Protein AF-A0A852TT23-F1 (afdb_monomer)

Solvent-accessible surface area (backbone atoms only — not comparable to full-atom values): 25714 Å² total; per-residue (Å²): 135,93,79,81,71,73,82,62,73,76,49,88,45,72,67,45,40,54,47,42,56,54,44,49,50,49,36,56,46,22,42,49,33,53,36,46,32,21,40,46,35,47,51,48,50,48,34,51,50,54,30,48,52,46,45,40,54,46,46,70,64,53,51,76,66,52,45,58,53,50,48,56,38,26,78,72,42,39,42,71,58,57,98,79,73,78,57,77,90,73,59,59,61,75,71,52,42,49,48,46,49,53,34,51,18,18,52,49,34,42,37,56,62,35,52,42,72,64,76,77,46,89,58,88,80,63,62,62,67,60,24,38,26,47,28,51,30,53,49,39,68,76,26,42,70,44,67,16,53,64,78,56,95,84,60,85,64,66,43,38,74,37,77,80,87,71,85,53,66,56,98,84,44,73,58,28,40,51,45,44,48,48,26,43,24,53,44,29,68,69,43,59,42,59,60,67,46,82,80,66,53,55,69,66,53,55,50,52,55,46,53,50,46,75,39,77,42,23,37,60,59,57,52,31,25,64,53,22,73,44,91,68,50,70,60,60,54,43,49,33,41,54,53,13,40,13,19,51,46,64,27,47,63,40,80,54,45,66,43,44,34,55,45,49,37,33,45,50,32,30,52,43,38,20,45,43,47,53,75,54,90,67,76,71,74,74,47,85,73,49,31,68,56,52,52,52,49,52,52,50,44,29,66,68,56,72,42,69,73,36,53,64,57,54,86,38,37,91,59,93,44,57,67,47,38,73,69,48,96,60,59,69,88,54,30,57,57,42,35,48,48,37,39,17,24,50,42,42,51,46,41,60,69,35,28,67,76,61,60,42,80,8,48,68,79,68,61,81,82,23,47,55,72,72,39,68,83,42,102,45,61,82,74,46,68,73,70,40,75,57,99,89,40,78,48,57,39,68,91,80,43,52,73,68,59,50,48,51,52,52,50,51,52,49,46,56,53,41,47,52,27,58,34,55,10,80,32,62,69,44,62,92,80,45,74,57,90,75,48,87,42,72,64,54,47,48,53,49,50,52,52,46,36,66,53,57,64,46,86,76,56,74,83,127

pLDDT: mean 73.36, std 14.8, range [28.28, 96.62]

Radius of gyration: 22.64 Å; Cα contacts (8 Å, |Δi|>4): 641; chains: 1; bounding box: 59×63×59 Å

Secondary structure (DSSP, 8-state):
-----GGGG---SHHHHHHHHHHHHHHHHHHHHHHHTSHHHHHHHHHHHHHHHHHHHHHHH--HHHHHHHHHHHTTT--SS-TT---GGGPPPHHHHHHHHHHHHHHHHHHHHH--GGGSS---S--HHHHHHHHHHHHHHHHBTTTBPPPPTT--S--EEES----EEETTEEE-HHHHHHHHHHHHHH-S-TTTHHHHS-HHHHHHHHHHHHSGGGHHHHHHHHHHTS---HHHHHHHHHHHHS---BTTTB---EEEHHHH-HHHHHHHHHHHGGG------SSPPPHHHHHHHHHHHHHHH-PPPP---GGGSSSSSHHHHHHS---HHHHHHHHHHHHHHHHHHHHHH-GGGTT-SSGGGSSHHHHHHH-TTSS-GGGS-SSEEETTEEE--TTTS-HHHHHHHHHHHHHHHHHHHHHHT--S--GGGTTGGG--SHHHHHHHHHHHHHHH-SPP----

Organism: NCBI:txid687207

Foldseek 3Di:
DLDDDPLLVPQPDPQSVVLSQLLVLLLVLLLLLLLLQAPLNLLLLLLLLLLLVLLLVLLLPDDPVLQVVLLVCLQVLHFLQDPPDPDPVSDDPPVNNVSSLLSVLSVLLSCCQAPVPVVPPPPVDDPSQVSNQSSLQSSLVVCDLAQFDHADPPCPDTAHADDDDDWDADPLGTDGLNLLSLLQSLLLSVLQDLDPCVVVPDVVSVVSSVVCCVDSSVSLLVLLCVLLVHHDASLLLLLLSSQLRFADRDRFADVPRYDYNCRHHSVSSSSLLSNLNNVDPDDHDSGFAFLVRSVVSSVSSCVSSVHDGHAGDLVSHPDDALLCLLPPPDDPSNSSSNNSSRLNRVSNVVCNHGVLQRSGRRNQDDDPSNCCSVPQQDPVCSNPPQWDQRPNAIDGNCVRAPPVRNLVVLLVVLLSVQSCCSRSSVHADECVVGNPVSQPDPVSVVVSLVSSCSSNVHDHDYDD

Sequence (464 aa):
MLFLDPTNIDANDIVTAVASWNMRYIHESSHWARFHGSTIGVLLTLLRRTRDVLAAHTLQNLDTQDIVRFSRGWSTGVPIFDYSDTDPENRLGTQLSLHQQDWLDLHMAYQILLEPRFLSVPAHSWATRESVQSALHIIWVQSEEKEMLPRLPSERGGPRILGQMSLVAGNEGLLSTRLLLECAAVLDEVTQQTGTFNRYADPALLRMLGKVFDSEYGIPYRFAEYLAGRELDPITVMAMIDFALNPVVPGLHSREPEVEWQEFHPPSRFISAARAASSLDIRSFTSWPSAQSVNALHQEIVHRTGLRMGKVVPTLSSASSIRECATRVLHYAQRVPEVTLFYSADLMHERSKDPSLISHYGMNFVGPGALRLVDPEQDVWSIFPPLRVTEGRYGWPAEDIDIDEATTLLIGSAISSAYDDAVHGLGAPSLAHLPADEFKTDEQISLFNEELTRAVRLPLSWPM

Structure (mmCIF, N/CA/C/O backbone):
data_AF-A0A852TT23-F1
#
_entry.id   AF-A0A852TT23-F1
#
loop_
_atom_site.group_PDB
_atom_site.id
_atom_site.type_symbol
_atom_site.label_atom_id
_atom_site.label_alt_id
_atom_site.label_comp_id
_atom_site.label_asym_id
_atom_site.label_entity_id
_atom_site.label_seq_id
_atom_site.pdbx_PDB_ins_code
_atom_site.Cartn_x
_atom_site.Cartn_y
_atom_site.Cartn_z
_atom_site.occupancy
_atom_site.B_iso_or_equiv
_atom_site.auth_seq_id
_atom_site.auth_comp_id
_atom_site.auth_asym_id
_atom_site.auth_atom_id
_atom_site.pdbx_PDB_model_num
ATOM 1 N N . MET A 1 1 ? 4.455 -11.386 -5.706 1.00 31.36 1 MET A N 1
ATOM 2 C CA . MET A 1 1 ? 3.420 -12.085 -4.915 1.00 31.36 1 MET A CA 1
ATOM 3 C C . MET A 1 1 ? 3.606 -11.645 -3.465 1.00 31.36 1 MET A C 1
ATOM 5 O O . MET A 1 1 ? 4.665 -11.917 -2.923 1.00 31.36 1 MET A O 1
ATOM 9 N N . LEU A 1 2 ? 2.706 -10.826 -2.905 1.00 28.28 2 LEU A N 1
ATOM 10 C CA . LEU A 1 2 ? 2.939 -10.137 -1.616 1.00 28.28 2 LEU A CA 1
ATOM 11 C C . LEU A 1 2 ? 2.529 -10.963 -0.383 1.00 28.28 2 LEU A C 1
ATOM 13 O O . LEU A 1 2 ? 3.061 -10.715 0.692 1.00 28.28 2 LEU A O 1
ATOM 17 N N . PHE A 1 3 ? 1.646 -11.953 -0.542 1.00 40.69 3 PHE A N 1
ATOM 18 C CA . PHE A 1 3 ? 1.058 -12.705 0.569 1.00 40.69 3 PHE A CA 1
ATOM 19 C C . PHE A 1 3 ? 0.899 -14.179 0.170 1.00 40.69 3 PHE A C 1
ATOM 21 O O . PHE A 1 3 ? -0.144 -14.597 -0.317 1.00 40.69 3 PHE A O 1
ATOM 28 N N . LEU A 1 4 ? 1.969 -14.968 0.287 1.00 36.41 4 LEU A N 1
ATOM 29 C CA . LEU A 1 4 ? 1.838 -16.423 0.379 1.00 36.41 4 LEU A CA 1
ATOM 30 C C . LEU A 1 4 ? 1.900 -16.746 1.862 1.00 36.41 4 LEU A C 1
ATOM 32 O O . LEU A 1 4 ? 2.958 -16.597 2.466 1.00 36.41 4 LEU A O 1
ATOM 36 N N . ASP A 1 5 ? 0.768 -17.132 2.435 1.00 40.72 5 ASP A N 1
ATOM 37 C CA . ASP A 1 5 ? 0.669 -17.528 3.832 1.00 40.72 5 ASP A CA 1
ATOM 38 C C . ASP A 1 5 ? 1.071 -19.011 3.996 1.00 40.72 5 ASP A C 1
ATOM 40 O O . ASP A 1 5 ? 0.334 -19.900 3.554 1.00 40.72 5 ASP A O 1
ATOM 44 N N . PRO A 1 6 ? 2.230 -19.321 4.612 1.00 38.91 6 PRO A N 1
ATOM 45 C CA . PRO A 1 6 ? 2.618 -20.693 4.919 1.00 38.91 6 PRO A CA 1
ATOM 46 C C . PRO A 1 6 ? 1.875 -21.266 6.138 1.00 38.91 6 PRO A C 1
ATOM 48 O O . PRO A 1 6 ? 2.027 -22.453 6.427 1.00 38.91 6 PRO A O 1
ATOM 51 N N . THR A 1 7 ? 1.075 -20.479 6.871 1.00 40.91 7 THR A N 1
ATOM 52 C CA . THR A 1 7 ? 0.339 -20.970 8.052 1.00 40.91 7 THR A CA 1
ATOM 53 C C . THR A 1 7 ? -0.829 -21.897 7.697 1.00 40.91 7 THR A C 1
ATOM 55 O O . THR A 1 7 ? -1.301 -22.652 8.546 1.00 40.91 7 THR A O 1
ATOM 58 N N . ASN A 1 8 ? -1.199 -21.961 6.415 1.00 46.69 8 ASN A N 1
ATOM 59 C CA . ASN A 1 8 ? -2.245 -22.825 5.865 1.00 46.69 8 ASN A CA 1
ATOM 60 C C . ASN A 1 8 ? -1.805 -24.275 5.552 1.00 46.69 8 ASN A C 1
ATOM 62 O O . ASN A 1 8 ? -2.572 -25.054 4.991 1.00 46.69 8 ASN A O 1
ATOM 66 N N . ILE A 1 9 ? -0.578 -24.673 5.913 1.00 46.25 9 ILE A N 1
ATOM 67 C CA . ILE A 1 9 ? -0.032 -26.011 5.597 1.00 46.25 9 ILE A CA 1
ATOM 68 C C . ILE A 1 9 ? -0.428 -27.074 6.653 1.00 46.25 9 ILE A C 1
ATOM 70 O O . ILE A 1 9 ? -0.272 -28.270 6.424 1.00 46.25 9 ILE A O 1
ATOM 74 N N . ASP A 1 10 ? -1.002 -26.672 7.793 1.00 46.81 10 ASP A N 1
ATOM 75 C CA . ASP A 1 10 ? -1.257 -27.545 8.957 1.00 46.81 10 ASP A CA 1
ATOM 76 C C . ASP A 1 10 ? -2.703 -28.109 9.008 1.00 46.81 10 ASP A C 1
ATOM 78 O O . ASP A 1 10 ? -3.259 -28.369 10.083 1.00 46.81 10 ASP A O 1
ATOM 82 N N . ALA A 1 11 ? -3.344 -28.282 7.844 1.00 52.81 11 ALA A N 1
ATOM 83 C CA . ALA A 1 11 ? -4.680 -28.870 7.722 1.00 52.81 11 ALA A CA 1
ATOM 84 C C . ALA A 1 11 ? -4.627 -30.394 7.933 1.00 52.81 11 ALA A C 1
ATOM 86 O O . ALA A 1 11 ? -4.282 -31.163 7.037 1.00 52.81 11 ALA A O 1
ATOM 87 N N . ASN A 1 12 ? -4.964 -30.837 9.145 1.00 54.56 12 ASN A N 1
ATOM 88 C CA . ASN A 1 12 ? -4.898 -32.247 9.544 1.00 54.56 12 ASN A CA 1
ATOM 89 C C . ASN A 1 12 ? -6.208 -33.020 9.289 1.00 54.56 12 ASN A C 1
ATOM 91 O O . ASN A 1 12 ? -6.251 -34.238 9.465 1.00 54.56 12 ASN A O 1
ATOM 95 N N . ASP A 1 13 ? -7.279 -32.331 8.887 1.00 58.06 13 ASP A N 1
ATOM 96 C CA . ASP A 1 13 ? -8.584 -32.918 8.585 1.00 58.06 13 ASP A CA 1
ATOM 97 C C . ASP A 1 13 ? -9.332 -32.129 7.491 1.00 58.06 13 ASP A C 1
ATOM 99 O O . ASP A 1 13 ? -8.923 -31.049 7.070 1.00 58.06 13 ASP A O 1
ATOM 103 N N . ILE A 1 14 ? -10.446 -32.681 7.000 1.00 49.97 14 ILE A N 1
ATOM 104 C CA . ILE A 1 14 ? -11.221 -32.085 5.900 1.00 49.97 14 ILE A CA 1
ATOM 105 C C . ILE A 1 14 ? -11.837 -30.725 6.268 1.00 49.97 14 ILE A C 1
ATOM 107 O O . ILE A 1 14 ? -12.020 -29.878 5.398 1.00 49.97 14 ILE A O 1
ATOM 111 N N . VAL A 1 15 ? -12.145 -30.501 7.549 1.00 54.62 15 VAL A N 1
ATOM 112 C CA . VAL A 1 15 ? -12.763 -29.260 8.035 1.00 54.62 15 VAL A CA 1
ATOM 113 C C . VAL A 1 15 ? -11.726 -28.143 8.044 1.00 54.62 15 VAL A C 1
ATOM 115 O O . VAL A 1 15 ? -11.985 -27.064 7.521 1.00 54.62 15 VAL A O 1
ATOM 118 N N . THR A 1 16 ? -10.533 -28.419 8.567 1.00 60.09 16 THR A N 1
ATOM 119 C CA . THR A 1 16 ? -9.387 -27.503 8.554 1.00 60.09 16 THR A CA 1
ATOM 120 C C . THR A 1 16 ? -8.861 -27.266 7.141 1.00 60.09 16 THR A C 1
ATOM 122 O O . THR A 1 16 ? -8.506 -26.135 6.836 1.00 60.09 16 THR A O 1
ATOM 125 N N . ALA A 1 17 ? -8.907 -28.258 6.245 1.00 56.59 17 ALA A N 1
ATOM 126 C CA . ALA A 1 17 ? -8.542 -28.081 4.836 1.00 56.59 17 ALA A CA 1
ATOM 127 C C . ALA A 1 17 ? -9.509 -27.147 4.087 1.00 56.59 17 ALA A C 1
ATOM 129 O O . ALA A 1 17 ? -9.074 -26.213 3.417 1.00 56.59 17 ALA A O 1
ATOM 130 N N . VAL A 1 18 ? -10.823 -27.351 4.233 1.00 57.22 18 VAL A N 1
ATOM 131 C CA . VAL A 1 18 ? -11.840 -26.480 3.611 1.00 57.22 18 VAL A CA 1
ATOM 132 C C . VAL A 1 18 ? -11.839 -25.084 4.242 1.00 57.22 18 VAL A C 1
ATOM 134 O O . VAL A 1 18 ? -12.006 -24.089 3.537 1.00 57.22 18 VAL A O 1
ATOM 137 N N . ALA A 1 19 ? -11.635 -24.985 5.558 1.00 61.12 19 ALA A N 1
ATOM 138 C CA . ALA A 1 19 ? -11.502 -23.701 6.241 1.00 61.12 19 ALA A CA 1
ATOM 139 C C . ALA A 1 19 ? -10.259 -22.941 5.764 1.00 61.12 19 ALA A C 1
ATOM 141 O O . ALA A 1 19 ? -10.381 -21.782 5.388 1.00 61.12 19 ALA A O 1
ATOM 142 N N . SER A 1 20 ? -9.106 -23.607 5.700 1.00 60.81 20 S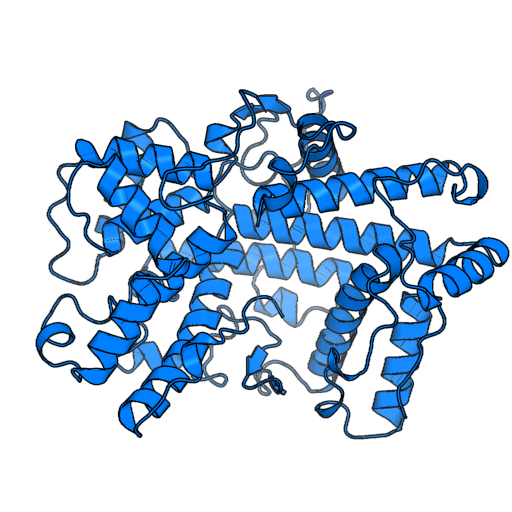ER A N 1
ATOM 143 C CA . SER A 1 20 ? -7.845 -23.049 5.205 1.00 60.81 20 SER A CA 1
ATOM 144 C C . SER A 1 20 ? -7.956 -22.557 3.757 1.00 60.81 20 SER A C 1
ATOM 146 O O . SER A 1 20 ? -7.530 -21.446 3.441 1.00 60.81 20 SER A O 1
ATOM 148 N N . TRP A 1 21 ? -8.619 -23.329 2.889 1.00 59.56 21 TRP A N 1
ATOM 149 C CA . TRP A 1 21 ? -8.878 -22.925 1.506 1.00 59.56 21 TRP A CA 1
ATOM 150 C C . TRP A 1 21 ? -9.722 -21.644 1.430 1.00 59.56 21 TRP A C 1
ATOM 152 O O . TRP A 1 21 ? -9.312 -20.684 0.785 1.00 59.56 21 TRP A O 1
ATOM 162 N N . ASN A 1 22 ? -10.848 -21.575 2.151 1.00 61.16 22 ASN A N 1
ATOM 163 C CA . ASN A 1 22 ? -11.689 -20.370 2.185 1.00 61.16 22 ASN A CA 1
ATOM 164 C C . ASN A 1 22 ? -10.974 -19.168 2.827 1.00 61.16 22 ASN A C 1
ATOM 166 O O . ASN A 1 22 ? -11.093 -18.050 2.330 1.00 61.16 22 ASN A O 1
ATOM 170 N N . MET A 1 23 ? -10.212 -19.392 3.906 1.00 65.00 23 MET A N 1
ATOM 171 C CA . MET A 1 23 ? -9.432 -18.351 4.583 1.00 65.00 23 MET A CA 1
ATOM 172 C C . MET A 1 23 ? -8.456 -17.681 3.624 1.00 65.00 23 MET A C 1
ATOM 174 O O . MET A 1 23 ? -8.375 -16.461 3.624 1.00 65.00 23 MET A O 1
ATOM 178 N N . ARG A 1 24 ? -7.801 -18.436 2.735 1.00 64.62 24 ARG A N 1
ATOM 179 C CA . ARG A 1 24 ? -6.862 -17.870 1.761 1.00 64.62 24 ARG A CA 1
ATOM 180 C C . ARG A 1 24 ? -7.496 -16.823 0.839 1.00 64.62 24 ARG A C 1
ATOM 182 O O . ARG A 1 24 ? -6.960 -15.723 0.725 1.00 64.62 24 ARG A O 1
ATOM 189 N N . TYR A 1 25 ? -8.629 -17.126 0.202 1.00 63.59 25 TYR A N 1
ATOM 190 C CA . TYR A 1 25 ? -9.296 -16.155 -0.682 1.00 63.59 25 TYR A CA 1
ATOM 191 C C . TYR A 1 25 ? -9.731 -14.913 0.081 1.00 63.59 25 TYR A C 1
ATOM 193 O O . TYR A 1 25 ? -9.633 -13.795 -0.417 1.00 63.59 25 TYR A O 1
ATOM 201 N N . ILE A 1 26 ? -10.202 -15.111 1.305 1.00 64.31 26 ILE A N 1
ATOM 202 C CA . ILE A 1 26 ? -10.667 -14.046 2.182 1.00 64.31 26 ILE A CA 1
ATOM 203 C C . ILE A 1 26 ? -9.509 -13.146 2.595 1.00 64.31 26 ILE A C 1
ATOM 205 O O . ILE A 1 26 ? -9.630 -11.925 2.535 1.00 64.31 26 ILE A O 1
ATOM 209 N N . HIS A 1 27 ? -8.383 -13.750 2.947 1.00 73.06 27 HIS A N 1
ATOM 210 C CA . HIS A 1 27 ? -7.156 -13.069 3.301 1.00 73.06 27 HIS A CA 1
ATOM 211 C C . HIS A 1 27 ? -6.656 -12.200 2.141 1.00 73.06 27 HIS A C 1
ATOM 213 O O . HIS A 1 27 ? -6.441 -10.998 2.301 1.00 73.06 27 HIS A O 1
ATOM 219 N N . GLU A 1 28 ? -6.553 -12.779 0.943 1.00 70.50 28 GLU A N 1
ATOM 220 C CA . GLU A 1 28 ? -6.132 -12.077 -0.275 1.00 70.50 28 GLU A CA 1
ATOM 221 C C . GLU A 1 28 ? -7.109 -10.940 -0.646 1.00 70.50 28 GLU A C 1
ATOM 223 O O . GLU A 1 28 ? -6.680 -9.823 -0.950 1.00 70.50 28 GLU A O 1
ATOM 228 N N . SER A 1 29 ? -8.420 -11.184 -0.544 1.00 69.94 29 SER A N 1
ATOM 229 C CA . SER A 1 29 ? -9.475 -10.188 -0.800 1.00 69.94 29 SER A CA 1
ATOM 230 C C . SER A 1 29 ? -9.431 -9.028 0.194 1.00 69.94 29 SER A C 1
ATOM 232 O O . SER A 1 29 ? -9.518 -7.863 -0.192 1.00 69.94 29 SER A O 1
ATOM 234 N N . SER A 1 30 ? -9.262 -9.346 1.477 1.00 74.69 30 SER A N 1
ATOM 235 C CA . SER A 1 30 ? -9.117 -8.390 2.574 1.00 74.69 30 SER A CA 1
ATOM 236 C C . SER A 1 30 ? -7.922 -7.467 2.349 1.00 74.69 30 SER A C 1
ATOM 238 O O . SER A 1 30 ? -8.050 -6.244 2.475 1.00 74.69 30 SER A O 1
ATOM 240 N N . HIS A 1 31 ? -6.771 -8.037 1.977 1.00 77.81 31 HIS A N 1
ATOM 241 C CA . HIS A 1 31 ? -5.575 -7.269 1.643 1.00 77.81 31 HIS A CA 1
ATOM 242 C C . HIS A 1 31 ? -5.823 -6.349 0.466 1.00 77.81 31 HIS A C 1
ATOM 244 O O . HIS A 1 31 ? -5.514 -5.163 0.554 1.00 77.81 31 HIS A O 1
ATOM 250 N N . TRP A 1 32 ? -6.412 -6.868 -0.611 1.00 75.62 32 TRP A N 1
ATOM 251 C CA . TRP A 1 32 ? -6.710 -6.063 -1.786 1.00 75.62 32 TRP A CA 1
ATOM 252 C C . TRP A 1 32 ? -7.633 -4.888 -1.432 1.00 75.62 32 TRP A C 1
ATOM 254 O O . TRP A 1 32 ? -7.304 -3.739 -1.731 1.00 75.62 32 TRP A O 1
ATOM 264 N N . ALA A 1 33 ? -8.735 -5.143 -0.722 1.00 75.62 33 ALA A N 1
ATOM 265 C CA . ALA A 1 33 ? -9.732 -4.122 -0.406 1.00 75.62 33 ALA A CA 1
ATOM 266 C C . ALA A 1 33 ? -9.189 -3.061 0.559 1.00 75.62 33 ALA A C 1
ATOM 268 O O . ALA A 1 33 ? -9.453 -1.868 0.388 1.00 75.62 33 ALA A O 1
ATOM 269 N N . ARG A 1 34 ? -8.388 -3.462 1.553 1.00 81.88 34 ARG A N 1
ATOM 270 C CA . ARG A 1 34 ? -7.747 -2.526 2.487 1.00 81.88 34 ARG A CA 1
ATOM 271 C C . ARG A 1 34 ? -6.619 -1.749 1.837 1.00 81.88 34 ARG A C 1
ATOM 273 O O . ARG A 1 34 ? -6.550 -0.539 2.021 1.00 81.88 34 ARG A O 1
ATOM 280 N N . PHE A 1 35 ? -5.757 -2.415 1.076 1.00 84.06 35 PHE A N 1
ATOM 281 C CA . PHE A 1 35 ? -4.652 -1.767 0.385 1.00 84.06 35 PHE A CA 1
ATOM 282 C C . PHE A 1 35 ? -5.203 -0.769 -0.633 1.00 84.06 35 PHE A C 1
ATOM 284 O O . PHE A 1 35 ? -5.013 0.434 -0.476 1.00 84.06 35 PHE A O 1
ATOM 291 N N . HIS A 1 36 ? -5.980 -1.225 -1.613 1.00 79.12 36 HIS A N 1
ATOM 292 C CA . HIS A 1 36 ? -6.490 -0.347 -2.660 1.00 79.12 36 HIS A CA 1
ATOM 293 C C . HIS A 1 36 ? -7.564 0.613 -2.150 1.00 79.12 36 HIS A C 1
ATOM 295 O O . HIS A 1 36 ? -7.608 1.743 -2.607 1.00 79.12 36 HIS A O 1
ATOM 301 N N . GLY A 1 37 ? -8.369 0.261 -1.151 1.00 80.94 37 GLY A N 1
ATOM 302 C CA . GLY A 1 37 ? -9.348 1.167 -0.542 1.00 80.94 37 GLY A CA 1
ATOM 303 C C . GLY A 1 37 ? -8.776 2.083 0.545 1.00 80.94 37 GLY A C 1
ATOM 304 O O . GLY A 1 37 ? -9.492 2.404 1.494 1.00 80.94 37 GLY A O 1
ATOM 305 N N . SER A 1 38 ? -7.495 2.453 0.496 1.00 88.38 38 SER A N 1
ATOM 306 C CA . SER A 1 38 ? -6.875 3.318 1.506 1.00 88.38 38 SER A CA 1
ATOM 307 C C . SER A 1 38 ? -5.929 4.346 0.898 1.00 88.38 38 SER A C 1
ATOM 309 O O . SER A 1 38 ? -5.329 4.121 -0.155 1.00 88.38 38 SER A O 1
ATOM 311 N N . THR A 1 39 ? -5.750 5.485 1.572 1.00 91.50 39 THR A N 1
ATOM 312 C CA . THR A 1 39 ? -4.812 6.506 1.079 1.00 91.50 39 THR A CA 1
ATOM 313 C C . THR A 1 39 ? -3.359 6.031 1.118 1.00 91.50 39 THR A C 1
ATOM 315 O O . THR A 1 39 ? -2.586 6.424 0.242 1.00 91.50 39 THR A O 1
ATOM 318 N N . ILE A 1 40 ? -2.977 5.157 2.065 1.00 93.25 40 ILE A N 1
ATOM 319 C CA . ILE A 1 40 ? -1.624 4.588 2.079 1.00 93.25 40 ILE A CA 1
ATOM 320 C C . ILE A 1 40 ? -1.386 3.651 0.895 1.00 93.25 40 ILE A C 1
ATOM 322 O O . ILE A 1 40 ? -0.325 3.727 0.282 1.00 93.25 40 ILE A O 1
ATOM 326 N N . GLY A 1 41 ? -2.347 2.801 0.524 1.00 89.75 41 GLY A N 1
ATOM 327 C CA . GLY A 1 41 ? -2.150 1.903 -0.612 1.00 89.75 41 GLY A CA 1
ATOM 328 C C . GLY A 1 41 ? -2.158 2.632 -1.953 1.00 89.75 41 GLY A C 1
ATOM 329 O O . GLY A 1 41 ? -1.368 2.274 -2.828 1.00 89.75 41 GLY A O 1
ATOM 330 N N . VAL A 1 42 ? -2.927 3.721 -2.100 1.00 87.50 42 VAL A N 1
ATOM 331 C CA . VAL A 1 42 ? -2.780 4.629 -3.255 1.00 87.50 42 VAL A CA 1
ATOM 332 C C . VAL A 1 42 ? -1.369 5.207 -3.307 1.00 87.50 42 VAL A C 1
ATOM 334 O O . VAL A 1 42 ? -0.713 5.115 -4.342 1.00 87.50 42 VAL A O 1
ATOM 337 N N . LEU A 1 43 ? -0.860 5.743 -2.193 1.00 91.38 43 LEU A N 1
ATOM 338 C CA . LEU A 1 43 ? 0.499 6.282 -2.133 1.00 91.38 43 LEU A CA 1
ATOM 339 C C . LEU A 1 43 ? 1.558 5.223 -2.482 1.00 91.38 43 LEU A C 1
ATOM 341 O O . LEU A 1 43 ? 2.439 5.489 -3.295 1.00 91.38 43 LEU A O 1
ATOM 345 N N . LEU A 1 44 ? 1.466 4.020 -1.912 1.00 91.31 44 LEU A N 1
ATOM 346 C CA . LEU A 1 44 ? 2.382 2.912 -2.200 1.00 91.31 44 LEU A CA 1
ATOM 347 C C . LEU A 1 44 ? 2.309 2.474 -3.671 1.00 91.31 44 LEU A C 1
ATOM 349 O O . LEU A 1 44 ? 3.339 2.160 -4.269 1.00 91.31 44 LEU A O 1
ATOM 353 N N . THR A 1 45 ? 1.120 2.504 -4.275 1.00 86.44 45 THR A N 1
ATOM 354 C CA . THR A 1 45 ? 0.934 2.219 -5.707 1.00 86.44 45 THR A CA 1
ATOM 355 C C . THR A 1 45 ? 1.591 3.292 -6.575 1.00 86.44 45 THR A C 1
ATOM 357 O O . THR A 1 45 ? 2.298 2.958 -7.526 1.00 86.44 45 THR A O 1
ATOM 360 N N . LEU A 1 46 ? 1.433 4.572 -6.224 1.00 87.06 46 LEU A N 1
ATOM 361 C CA . LEU A 1 46 ? 2.073 5.687 -6.928 1.00 87.06 46 LEU A CA 1
ATOM 362 C C . LEU A 1 46 ? 3.602 5.642 -6.802 1.00 87.06 46 LEU A C 1
ATOM 364 O O . LEU A 1 46 ? 4.288 5.781 -7.813 1.00 87.06 46 LEU A O 1
ATOM 368 N N . LEU A 1 47 ? 4.130 5.377 -5.599 1.00 90.00 47 LEU A N 1
ATOM 369 C CA . LEU A 1 47 ? 5.563 5.167 -5.343 1.00 90.00 47 LEU A CA 1
ATOM 370 C C . LEU A 1 47 ? 6.126 4.081 -6.254 1.00 90.00 47 LEU A C 1
ATOM 372 O O . LEU A 1 47 ? 7.086 4.324 -6.985 1.00 90.00 47 LEU A O 1
ATOM 376 N N . ARG A 1 48 ? 5.490 2.905 -6.256 1.00 86.12 48 ARG A N 1
ATOM 377 C CA . ARG A 1 48 ? 5.908 1.776 -7.086 1.00 86.12 48 ARG A CA 1
ATOM 378 C C . ARG A 1 48 ? 5.848 2.109 -8.574 1.00 86.12 48 ARG A C 1
ATOM 380 O O . ARG A 1 48 ? 6.814 1.871 -9.286 1.00 86.12 48 ARG A O 1
ATOM 387 N N . ARG A 1 49 ? 4.749 2.697 -9.049 1.00 83.31 49 ARG A N 1
ATOM 388 C CA . ARG A 1 49 ? 4.590 3.057 -10.464 1.00 83.31 49 ARG A CA 1
ATOM 389 C C . ARG A 1 49 ? 5.666 4.042 -10.919 1.00 83.31 49 ARG A C 1
ATOM 391 O O . ARG A 1 49 ? 6.297 3.826 -11.947 1.00 83.31 49 ARG A O 1
ATOM 398 N N . THR A 1 50 ? 5.863 5.129 -10.178 1.00 87.12 50 THR A N 1
ATOM 399 C CA . THR A 1 50 ? 6.838 6.169 -10.528 1.00 87.12 50 THR A CA 1
ATOM 400 C C . THR A 1 50 ? 8.263 5.618 -10.513 1.00 87.12 50 THR A C 1
ATOM 402 O O . THR A 1 50 ? 9.047 5.912 -11.416 1.00 87.12 50 THR A O 1
ATOM 405 N N . ARG A 1 51 ? 8.565 4.729 -9.565 1.00 87.81 51 ARG A N 1
ATOM 406 C CA . ARG A 1 51 ? 9.807 3.956 -9.536 1.00 87.81 51 ARG A CA 1
ATOM 407 C C . ARG A 1 51 ? 9.967 3.084 -10.792 1.00 87.81 51 ARG A C 1
ATOM 409 O O . ARG A 1 51 ? 11.004 3.152 -11.446 1.00 87.81 51 ARG A O 1
ATOM 416 N N . ASP A 1 52 ? 8.951 2.316 -11.173 1.00 82.44 52 ASP A N 1
ATOM 417 C CA . ASP A 1 52 ? 9.004 1.431 -12.346 1.00 82.44 52 ASP A CA 1
ATOM 418 C C . ASP A 1 52 ? 9.158 2.230 -13.660 1.00 82.44 52 ASP A C 1
ATOM 420 O O . ASP A 1 52 ? 9.902 1.827 -14.554 1.00 82.44 52 ASP A O 1
ATOM 424 N N . VAL A 1 53 ? 8.534 3.411 -13.768 1.00 83.00 53 VAL A N 1
ATOM 425 C CA . VAL A 1 53 ? 8.712 4.334 -14.908 1.00 83.00 53 VAL A CA 1
ATOM 426 C C . VAL A 1 53 ? 10.152 4.849 -14.997 1.00 83.00 53 VAL A C 1
ATOM 428 O O . VAL A 1 53 ? 10.711 4.912 -16.095 1.00 83.00 53 VAL A O 1
ATOM 431 N N . LEU A 1 54 ? 10.773 5.195 -13.866 1.00 86.19 54 LEU A N 1
ATOM 432 C CA . LEU A 1 54 ? 12.176 5.623 -13.826 1.00 86.19 54 LEU A CA 1
ATOM 433 C C . LEU A 1 54 ? 13.141 4.479 -14.154 1.00 86.19 54 LEU A C 1
ATOM 435 O O . LEU A 1 54 ? 14.118 4.705 -14.872 1.00 86.19 54 LEU A O 1
ATOM 439 N N . ALA A 1 55 ? 12.855 3.260 -13.687 1.00 84.62 55 ALA A N 1
ATOM 440 C CA . ALA A 1 55 ? 13.624 2.069 -14.045 1.00 84.62 55 ALA A CA 1
ATOM 441 C C . ALA A 1 55 ? 13.560 1.821 -15.555 1.00 84.62 55 ALA A C 1
ATOM 443 O O . ALA A 1 55 ? 14.600 1.743 -16.207 1.00 84.62 55 ALA A O 1
ATOM 444 N N . ALA A 1 56 ? 12.351 1.807 -16.124 1.00 83.25 56 ALA A N 1
ATOM 445 C CA . ALA A 1 56 ? 12.137 1.663 -17.558 1.00 83.25 56 ALA A CA 1
ATOM 446 C C . ALA A 1 56 ? 12.915 2.725 -18.344 1.00 83.25 56 ALA A C 1
ATOM 448 O O . ALA A 1 56 ? 13.694 2.398 -19.235 1.00 83.25 56 ALA A O 1
ATOM 449 N N . HIS A 1 57 ? 12.760 4.002 -17.986 1.00 84.94 57 HIS A N 1
ATOM 450 C CA . HIS A 1 57 ? 13.465 5.088 -18.657 1.00 84.94 57 HIS A CA 1
ATOM 451 C C . HIS A 1 57 ? 14.988 4.926 -18.568 1.00 84.94 57 HIS A C 1
ATOM 453 O O . HIS A 1 57 ? 15.677 5.092 -19.573 1.00 84.94 57 HIS A O 1
ATOM 459 N N . THR A 1 58 ? 15.517 4.570 -17.398 1.00 85.19 58 THR A N 1
ATOM 460 C CA . THR A 1 58 ? 16.961 4.390 -17.202 1.00 85.19 58 THR A CA 1
ATOM 461 C C . THR A 1 58 ? 17.495 3.242 -18.047 1.00 85.19 58 THR A C 1
ATOM 463 O O . THR A 1 58 ? 18.425 3.451 -18.822 1.00 85.19 58 THR A O 1
ATOM 466 N N . LEU A 1 59 ? 16.859 2.068 -17.989 1.00 83.31 59 LEU A N 1
ATOM 467 C CA . LEU A 1 59 ? 17.254 0.890 -18.766 1.00 83.31 59 LEU A CA 1
ATOM 468 C C . LEU A 1 59 ? 17.221 1.176 -20.274 1.00 83.31 59 LEU A C 1
ATOM 470 O O . LEU A 1 59 ? 18.178 0.869 -20.989 1.00 83.31 59 LEU A O 1
ATOM 474 N N . GLN A 1 60 ? 16.175 1.849 -20.764 1.00 84.38 60 GLN A N 1
ATOM 475 C CA . GLN A 1 60 ? 16.043 2.228 -22.177 1.00 84.38 60 GLN A CA 1
ATOM 476 C C . GLN A 1 60 ? 17.111 3.221 -22.658 1.00 84.38 60 GLN A C 1
ATOM 478 O O . GLN A 1 60 ? 17.394 3.269 -23.853 1.00 84.38 60 GLN A O 1
ATOM 483 N N . ASN A 1 61 ? 17.738 3.970 -21.748 1.00 87.25 61 ASN A N 1
ATOM 484 C CA . ASN A 1 61 ? 18.765 4.961 -22.072 1.00 87.25 61 ASN A CA 1
ATOM 485 C C . ASN A 1 61 ? 20.191 4.524 -21.703 1.00 87.25 61 ASN A C 1
ATOM 487 O O . ASN A 1 61 ? 21.121 5.301 -21.907 1.00 87.25 61 ASN A O 1
ATOM 491 N N . LEU A 1 62 ? 20.390 3.290 -21.219 1.00 85.69 62 LEU A N 1
ATOM 492 C CA . LEU A 1 62 ? 21.732 2.729 -21.055 1.00 85.69 62 LEU A CA 1
ATOM 493 C C . LEU A 1 62 ? 22.440 2.634 -22.410 1.00 85.69 62 LEU A C 1
ATOM 495 O O . LEU A 1 62 ? 21.855 2.179 -23.407 1.00 85.69 62 LEU A O 1
ATOM 499 N N . ASP A 1 63 ? 23.708 3.031 -22.442 1.00 86.44 63 ASP A N 1
ATOM 500 C CA . ASP A 1 63 ? 24.537 2.848 -23.624 1.00 86.44 63 ASP A CA 1
ATOM 501 C C . ASP A 1 63 ? 25.022 1.389 -23.754 1.00 86.44 63 ASP A C 1
ATOM 503 O O . ASP A 1 63 ? 24.786 0.530 -22.902 1.00 86.44 63 ASP A O 1
ATOM 507 N N . THR A 1 64 ? 25.674 1.063 -24.871 1.00 85.88 64 THR A N 1
ATOM 508 C CA . THR A 1 64 ? 26.147 -0.311 -25.113 1.00 85.88 64 THR A CA 1
ATOM 509 C C . THR A 1 64 ? 27.207 -0.759 -24.101 1.00 85.88 64 THR A C 1
ATOM 511 O O . THR A 1 64 ? 27.277 -1.947 -23.789 1.00 85.88 64 THR A O 1
ATOM 514 N N . GLN A 1 65 ? 28.033 0.158 -23.590 1.00 83.56 65 GLN A N 1
ATOM 515 C CA . GLN A 1 65 ? 29.073 -0.167 -22.613 1.00 83.56 65 GLN A CA 1
ATOM 516 C C . GLN A 1 65 ? 28.448 -0.462 -21.247 1.00 83.56 65 GLN A C 1
ATOM 518 O O . GLN A 1 65 ? 28.787 -1.476 -20.635 1.00 83.56 65 GLN A O 1
ATOM 523 N N . ASP A 1 66 ? 27.477 0.349 -20.833 1.00 83.56 66 ASP A N 1
ATOM 524 C CA . ASP A 1 66 ? 26.682 0.165 -19.623 1.00 83.56 66 ASP A CA 1
ATOM 525 C C . ASP A 1 66 ? 25.932 -1.164 -19.638 1.00 83.56 66 ASP A C 1
ATOM 527 O O . ASP A 1 66 ? 26.006 -1.924 -18.675 1.00 83.56 66 ASP A O 1
ATOM 531 N N . ILE A 1 67 ? 25.266 -1.497 -20.748 1.00 83.19 67 ILE A N 1
ATOM 532 C CA . ILE A 1 67 ? 24.551 -2.775 -20.881 1.00 83.19 67 ILE A CA 1
ATOM 533 C C . ILE A 1 67 ? 25.512 -3.945 -20.686 1.00 83.19 67 ILE A C 1
ATOM 535 O O . ILE A 1 67 ? 25.211 -4.856 -19.919 1.00 83.19 67 ILE A O 1
ATOM 539 N N . VAL A 1 68 ? 26.682 -3.931 -21.334 1.00 81.81 68 VAL A N 1
ATOM 540 C CA . VAL A 1 68 ? 27.680 -5.005 -21.186 1.00 81.81 68 VAL A CA 1
ATOM 541 C C . VAL A 1 68 ? 28.215 -5.074 -19.754 1.00 81.81 68 VAL A C 1
ATOM 543 O O . VAL A 1 68 ? 28.384 -6.176 -19.226 1.00 81.81 68 VAL A O 1
ATOM 546 N N . ARG A 1 69 ? 28.468 -3.922 -19.122 1.00 77.94 69 ARG A N 1
ATOM 547 C CA . ARG A 1 69 ? 28.941 -3.815 -17.734 1.00 77.94 69 ARG A CA 1
ATOM 548 C C . ARG A 1 69 ? 27.928 -4.423 -16.766 1.00 77.94 69 ARG A C 1
ATOM 550 O O . ARG A 1 69 ? 28.257 -5.379 -16.064 1.00 77.94 69 ARG A O 1
ATOM 557 N N . PHE A 1 70 ? 26.692 -3.930 -16.779 1.00 78.00 70 PHE A N 1
ATOM 558 C CA . PHE A 1 70 ? 25.653 -4.379 -15.856 1.00 78.00 70 PHE A CA 1
ATOM 559 C C . PHE A 1 70 ? 25.196 -5.806 -16.140 1.00 78.00 70 PHE A C 1
ATOM 561 O O . PHE A 1 70 ? 24.968 -6.548 -15.196 1.00 78.00 70 PHE A O 1
ATOM 568 N N . SER A 1 71 ? 25.180 -6.259 -17.399 1.00 76.62 71 SER A N 1
ATOM 569 C CA . SER A 1 71 ? 24.871 -7.665 -17.715 1.00 76.62 71 SER A CA 1
ATOM 570 C C . SER A 1 71 ? 25.844 -8.644 -17.045 1.00 76.62 71 SER A C 1
ATOM 572 O O . SER A 1 71 ? 25.440 -9.727 -16.625 1.00 76.62 71 SER A O 1
ATOM 574 N N . ARG A 1 72 ? 27.129 -8.274 -16.912 1.00 73.25 72 ARG A N 1
ATOM 575 C CA . ARG A 1 72 ? 28.121 -9.095 -16.194 1.00 73.25 72 ARG A CA 1
ATOM 576 C C . ARG A 1 72 ? 27.864 -9.093 -14.690 1.00 73.25 72 ARG A C 1
ATOM 578 O O . ARG A 1 72 ? 27.810 -10.169 -14.103 1.00 73.25 72 ARG A O 1
ATOM 585 N N . GLY A 1 73 ? 27.670 -7.916 -14.091 1.00 68.38 73 GLY A N 1
ATOM 586 C CA . GLY A 1 73 ? 27.383 -7.782 -12.657 1.00 68.38 73 GLY A CA 1
ATOM 587 C C . GLY A 1 73 ? 26.081 -8.475 -12.245 1.00 68.38 73 GLY A C 1
ATOM 588 O O . GLY A 1 73 ? 26.022 -9.160 -11.225 1.00 68.38 73 GLY A O 1
ATOM 589 N N . TRP A 1 74 ? 25.064 -8.396 -13.094 1.00 68.50 74 TRP A N 1
ATOM 590 C CA . TRP A 1 74 ? 23.752 -8.983 -12.861 1.00 68.50 74 TRP A CA 1
ATOM 591 C C . TRP A 1 74 ? 23.773 -10.515 -12.825 1.00 68.50 74 TRP A C 1
ATOM 593 O O . TRP A 1 74 ? 23.149 -11.113 -11.952 1.00 68.50 74 TRP A O 1
ATOM 603 N N . SER A 1 75 ? 24.587 -11.164 -13.671 1.00 63.91 75 SER A N 1
ATOM 604 C CA . SER A 1 75 ? 24.811 -12.622 -13.594 1.00 63.91 75 SER A CA 1
ATOM 605 C C . SER A 1 75 ? 25.408 -13.082 -12.254 1.00 63.91 75 SER A C 1
ATOM 607 O O . SER A 1 75 ? 25.335 -14.260 -11.908 1.00 63.91 75 SER A O 1
ATOM 609 N N . THR A 1 76 ? 25.975 -12.145 -11.490 1.00 64.50 76 THR A N 1
ATOM 610 C CA . THR A 1 76 ? 26.569 -12.359 -10.166 1.00 64.50 76 THR A CA 1
ATOM 611 C C . THR A 1 76 ? 25.768 -11.721 -9.024 1.00 64.50 76 THR A C 1
ATOM 613 O O . THR A 1 76 ? 26.250 -11.708 -7.895 1.00 64.50 76 THR A O 1
ATOM 616 N N . GLY A 1 77 ? 24.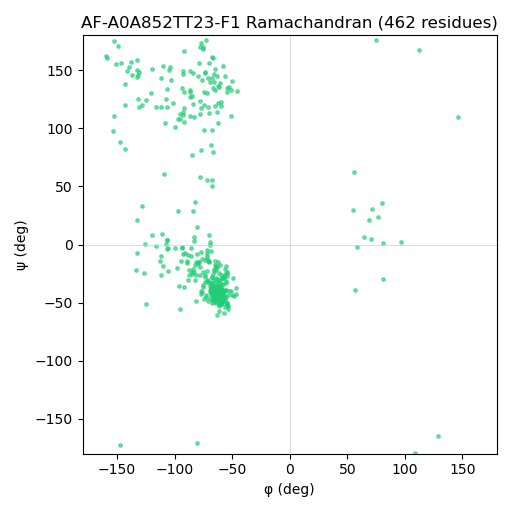556 -11.216 -9.294 1.00 67.31 77 GLY A N 1
ATOM 617 C CA . GLY A 1 77 ? 23.667 -10.622 -8.286 1.00 67.31 77 GLY A CA 1
ATOM 618 C C . GLY A 1 77 ? 24.044 -9.204 -7.840 1.00 67.31 77 GLY A C 1
ATOM 619 O O . GLY A 1 77 ? 23.718 -8.800 -6.729 1.00 67.31 77 GLY A O 1
ATOM 620 N N . VAL A 1 78 ? 24.774 -8.453 -8.670 1.00 71.00 78 VAL A N 1
ATOM 621 C CA . VAL A 1 78 ? 25.136 -7.056 -8.377 1.00 71.00 78 VAL A CA 1
ATOM 622 C C . VAL A 1 78 ? 24.009 -6.124 -8.853 1.00 71.00 78 VAL A C 1
ATOM 624 O O . VAL A 1 78 ? 23.627 -6.223 -10.025 1.00 71.00 78 VAL A O 1
ATOM 627 N N . PRO A 1 79 ? 23.476 -5.230 -7.994 1.00 74.12 79 PRO A N 1
ATOM 628 C CA . PRO A 1 79 ? 22.460 -4.254 -8.387 1.00 74.12 79 PRO A CA 1
ATOM 629 C C . PRO A 1 79 ? 22.985 -3.245 -9.413 1.00 74.12 79 PRO A C 1
ATOM 631 O O . PRO A 1 79 ? 24.156 -2.876 -9.385 1.00 74.12 79 PRO A O 1
ATOM 634 N N . ILE A 1 80 ? 22.099 -2.721 -10.264 1.00 76.69 80 ILE A N 1
ATOM 635 C CA . ILE A 1 80 ? 22.373 -1.485 -11.023 1.00 76.69 80 ILE A CA 1
ATOM 636 C C . ILE A 1 80 ? 22.216 -0.275 -10.100 1.00 76.69 80 ILE A C 1
ATOM 638 O O . ILE A 1 80 ? 22.985 0.680 -10.176 1.00 76.69 80 ILE A O 1
ATOM 642 N N . PHE A 1 81 ? 21.206 -0.308 -9.230 1.00 79.88 81 PHE A N 1
ATOM 643 C CA . PHE A 1 81 ? 20.939 0.726 -8.242 1.00 79.88 81 PHE A CA 1
ATOM 644 C C . PHE A 1 81 ? 21.274 0.188 -6.856 1.00 79.88 81 PHE A C 1
ATOM 646 O O . PHE A 1 81 ? 20.530 -0.607 -6.286 1.00 79.88 81 PHE A O 1
ATOM 653 N N . ASP A 1 82 ? 22.400 0.634 -6.313 1.00 74.12 82 ASP A N 1
ATOM 654 C CA . ASP A 1 82 ? 22.877 0.222 -4.997 1.00 74.12 82 ASP A CA 1
ATOM 655 C C . ASP A 1 82 ? 23.020 1.443 -4.077 1.00 74.12 82 ASP A C 1
ATOM 657 O O . ASP A 1 82 ? 23.625 2.455 -4.434 1.00 74.12 82 ASP A O 1
ATOM 661 N N . TYR A 1 83 ? 22.453 1.334 -2.874 1.00 66.62 83 TYR A N 1
ATOM 662 C CA . TYR A 1 83 ? 22.534 2.335 -1.805 1.00 66.62 83 TYR A CA 1
ATOM 663 C C . TYR A 1 83 ? 23.953 2.526 -1.249 1.00 66.62 83 TYR A C 1
ATOM 665 O O . TYR A 1 83 ? 24.231 3.531 -0.592 1.00 66.62 83 TYR A O 1
ATOM 673 N N . SER A 1 84 ? 24.823 1.535 -1.437 1.00 64.56 84 SER A N 1
ATOM 674 C CA . SER A 1 84 ? 26.163 1.459 -0.856 1.00 64.56 84 SER A CA 1
ATOM 675 C C . SER A 1 84 ? 27.288 1.714 -1.857 1.00 64.56 84 SER A C 1
ATOM 677 O O . SER A 1 84 ? 28.457 1.789 -1.464 1.00 64.56 84 SER A O 1
ATOM 679 N N . ASP A 1 85 ? 26.948 1.886 -3.134 1.00 67.75 85 ASP A N 1
ATOM 680 C CA . ASP A 1 85 ? 27.942 1.981 -4.186 1.00 67.75 85 ASP A CA 1
ATOM 681 C C . ASP A 1 85 ? 28.656 3.336 -4.176 1.00 67.75 85 ASP A C 1
ATOM 683 O O . ASP A 1 85 ? 28.074 4.415 -4.307 1.00 67.75 85 ASP A O 1
ATOM 687 N N . THR A 1 86 ? 29.969 3.262 -3.989 1.00 61.25 86 THR A N 1
ATOM 688 C CA . THR A 1 86 ? 30.875 4.411 -4.000 1.00 61.25 86 THR A CA 1
ATOM 689 C C . THR A 1 86 ? 31.878 4.328 -5.144 1.00 61.25 86 THR A C 1
ATOM 691 O O . THR A 1 86 ? 32.674 5.259 -5.310 1.00 61.25 86 THR A O 1
ATOM 694 N N . ASP A 1 87 ? 31.829 3.256 -5.943 1.00 62.72 87 ASP A N 1
ATOM 695 C CA . ASP A 1 87 ? 32.771 2.989 -7.016 1.00 62.72 87 ASP A CA 1
ATOM 696 C C . ASP A 1 87 ? 32.543 3.972 -8.177 1.00 62.72 87 ASP A C 1
ATOM 698 O O . ASP A 1 87 ? 31.465 4.011 -8.781 1.00 62.72 87 ASP A O 1
ATOM 702 N N . PRO A 1 88 ? 33.541 4.804 -8.528 1.00 59.62 88 PRO A N 1
ATOM 703 C CA . PRO A 1 88 ? 33.461 5.661 -9.701 1.00 59.62 88 PRO A CA 1
ATOM 704 C C . PRO A 1 88 ? 33.204 4.886 -10.999 1.00 59.62 88 PRO A C 1
ATOM 706 O O . PRO A 1 88 ? 32.589 5.448 -11.905 1.00 59.62 88 PRO A O 1
ATOM 709 N N . GLU A 1 89 ? 33.646 3.626 -11.093 1.00 61.59 89 GLU A N 1
ATOM 710 C CA . GLU A 1 89 ? 33.471 2.783 -12.280 1.00 61.59 89 GLU A CA 1
ATOM 711 C C . GLU A 1 89 ? 32.055 2.228 -12.440 1.00 61.59 89 GLU A C 1
ATOM 713 O O . GLU A 1 89 ? 31.729 1.765 -13.530 1.00 61.59 89 GLU A O 1
ATOM 718 N N . ASN A 1 90 ? 31.195 2.325 -11.425 1.00 64.81 90 ASN A N 1
ATOM 719 C CA . ASN A 1 90 ? 29.779 1.950 -11.512 1.00 64.81 90 ASN A CA 1
ATOM 720 C C . ASN A 1 90 ? 28.851 3.154 -11.709 1.00 64.81 90 ASN A C 1
ATOM 722 O O . ASN A 1 90 ? 27.645 2.996 -11.904 1.00 64.81 90 ASN A O 1
ATOM 726 N N . ARG A 1 91 ? 29.398 4.376 -11.717 1.00 69.00 91 ARG A N 1
ATOM 727 C CA . ARG A 1 91 ? 28.594 5.576 -11.946 1.00 69.00 91 ARG A CA 1
ATOM 728 C C . ARG A 1 91 ? 28.020 5.570 -13.357 1.00 69.00 91 ARG A C 1
ATOM 730 O O . ARG A 1 91 ? 28.713 5.320 -14.348 1.00 69.00 91 ARG A O 1
ATOM 737 N N . LEU A 1 92 ? 26.732 5.872 -13.432 1.00 76.19 92 LEU A N 1
ATOM 738 C CA . LEU A 1 92 ? 26.059 6.231 -14.670 1.00 76.19 92 LEU A CA 1
ATOM 739 C C . LEU A 1 92 ? 26.443 7.668 -15.077 1.00 76.19 92 LEU A C 1
ATOM 741 O O . LEU A 1 92 ? 27.033 8.423 -14.300 1.00 76.19 92 LEU A O 1
ATOM 745 N N . GLY A 1 93 ? 26.106 8.076 -16.302 1.00 76.62 93 GLY A N 1
ATOM 746 C CA . GLY A 1 93 ? 26.197 9.488 -16.687 1.00 76.62 93 GLY A CA 1
ATOM 747 C C . GLY A 1 93 ? 25.336 10.375 -15.773 1.00 76.62 93 GLY A C 1
ATOM 748 O O . GLY A 1 93 ? 24.324 9.921 -15.246 1.00 76.62 93 GLY A O 1
ATOM 749 N N . THR A 1 94 ? 25.687 11.658 -15.618 1.00 77.56 94 THR A N 1
ATOM 750 C CA . THR A 1 94 ? 25.078 12.579 -14.630 1.00 77.56 94 THR A CA 1
ATOM 751 C C . THR A 1 94 ? 23.547 12.547 -14.589 1.00 77.56 94 THR A C 1
ATOM 753 O O . THR A 1 94 ? 22.964 12.541 -13.510 1.00 77.56 94 THR A O 1
ATOM 756 N N . GLN A 1 95 ? 22.884 12.515 -15.748 1.00 79.19 95 GLN A N 1
ATOM 757 C CA . GLN A 1 95 ? 21.421 12.468 -15.823 1.00 79.19 95 GLN A CA 1
ATOM 758 C C . GLN A 1 95 ? 20.850 11.144 -15.293 1.00 79.19 95 GLN A C 1
ATOM 760 O O . GLN A 1 95 ? 19.875 11.145 -14.550 1.00 79.19 95 GLN A O 1
ATOM 765 N N . LEU A 1 96 ? 21.466 10.018 -15.645 1.00 80.88 96 LEU A N 1
ATOM 766 C CA . LEU A 1 96 ? 21.037 8.699 -15.188 1.00 80.88 96 LEU A CA 1
ATOM 767 C C . LEU A 1 96 ? 21.358 8.479 -13.704 1.00 80.88 96 LEU A C 1
ATOM 769 O O . LEU A 1 96 ? 20.578 7.837 -13.012 1.00 80.88 96 LEU A O 1
ATOM 773 N N . SER A 1 97 ? 22.436 9.076 -13.184 1.00 81.06 97 SER A N 1
ATOM 774 C CA . SER A 1 97 ? 22.712 9.092 -11.742 1.00 81.06 97 SER A CA 1
ATOM 775 C C . SER A 1 97 ? 21.649 9.848 -10.942 1.00 81.06 97 SER A C 1
ATOM 777 O O . SER A 1 97 ? 21.335 9.444 -9.827 1.00 81.06 97 SER A O 1
ATOM 779 N N . LEU A 1 98 ? 21.063 10.918 -11.497 1.00 82.50 98 LEU A N 1
ATOM 780 C CA . LEU A 1 98 ? 19.923 11.590 -10.861 1.00 82.50 98 LEU A CA 1
ATOM 781 C C . LEU A 1 98 ? 18.696 10.672 -10.824 1.00 82.50 98 LEU A C 1
ATOM 783 O O . LEU A 1 98 ? 18.070 10.545 -9.781 1.00 82.50 98 LEU A O 1
ATOM 787 N N . HIS A 1 99 ? 18.395 9.970 -11.921 1.00 84.81 99 HIS A N 1
ATOM 788 C CA . HIS A 1 99 ? 17.286 9.010 -11.939 1.00 84.81 99 HIS A CA 1
ATOM 789 C C . HIS A 1 99 ? 17.512 7.821 -10.999 1.00 84.81 99 HIS A C 1
ATOM 791 O O . HIS A 1 99 ? 16.561 7.355 -10.380 1.00 84.81 99 HIS A O 1
ATOM 797 N N . GLN A 1 100 ? 18.754 7.347 -10.866 1.00 85.12 100 GLN A N 1
ATOM 798 C CA . GLN A 1 100 ? 19.132 6.342 -9.871 1.00 85.12 100 GLN A CA 1
ATOM 799 C C . GLN A 1 100 ? 18.834 6.844 -8.454 1.00 85.12 100 GLN A C 1
ATOM 801 O O . GLN A 1 100 ? 18.208 6.127 -7.680 1.00 85.12 100 GLN A O 1
ATOM 806 N N . GLN A 1 101 ? 19.244 8.071 -8.118 1.00 86.94 101 GLN A N 1
ATOM 807 C CA . GLN A 1 101 ? 18.966 8.674 -6.813 1.00 86.94 101 GLN A CA 1
ATOM 808 C C . GLN A 1 101 ? 17.456 8.794 -6.556 1.00 86.94 101 GLN A C 1
ATOM 810 O O . GLN A 1 101 ? 16.975 8.323 -5.527 1.00 86.94 101 GLN A O 1
ATOM 815 N N . ASP A 1 102 ? 16.706 9.347 -7.513 1.00 90.19 102 ASP A N 1
ATOM 816 C CA . ASP A 1 102 ? 15.246 9.481 -7.436 1.00 90.19 102 ASP A CA 1
ATOM 817 C C . ASP A 1 102 ? 14.573 8.118 -7.223 1.00 90.19 102 ASP A C 1
ATOM 819 O O . ASP A 1 102 ? 13.673 7.965 -6.394 1.00 90.19 102 ASP A O 1
ATOM 823 N N . TRP A 1 103 ? 15.031 7.100 -7.952 1.00 90.12 103 TRP A N 1
ATOM 824 C CA . TRP A 1 103 ? 14.538 5.737 -7.825 1.00 90.12 103 TRP A CA 1
ATOM 825 C C . TRP A 1 103 ? 14.836 5.148 -6.438 1.00 90.12 103 TRP A C 1
ATOM 827 O O . TRP A 1 103 ? 13.946 4.553 -5.825 1.00 90.12 103 TRP A O 1
ATOM 837 N N . LEU A 1 104 ? 16.051 5.349 -5.912 1.00 87.38 104 LEU A N 1
ATOM 838 C CA . LEU A 1 104 ? 16.464 4.864 -4.590 1.00 87.38 104 LEU A CA 1
ATOM 839 C C . LEU A 1 104 ? 15.650 5.538 -3.480 1.00 87.38 104 LEU A C 1
ATOM 841 O O . LEU A 1 104 ? 15.261 4.874 -2.515 1.00 87.38 104 LEU A O 1
ATOM 845 N N . ASP A 1 105 ? 15.334 6.824 -3.630 1.00 90.25 105 ASP A N 1
ATOM 846 C CA . ASP A 1 105 ? 14.479 7.559 -2.699 1.00 90.25 105 ASP A CA 1
ATOM 847 C C . ASP A 1 105 ? 13.029 7.051 -2.727 1.00 90.25 105 ASP A C 1
ATOM 849 O O . ASP A 1 105 ? 12.434 6.839 -1.667 1.00 90.25 105 ASP A O 1
ATOM 853 N N . LEU A 1 106 ? 12.472 6.770 -3.913 1.00 91.62 106 LEU A N 1
ATOM 854 C CA . LEU A 1 106 ? 11.141 6.162 -4.061 1.00 91.62 106 LEU A CA 1
ATOM 855 C C . LEU A 1 106 ? 11.078 4.759 -3.446 1.00 91.62 106 LEU A C 1
ATOM 857 O O . LEU A 1 106 ? 10.115 4.445 -2.741 1.00 91.62 106 LEU A O 1
ATOM 861 N N . HIS A 1 107 ? 12.092 3.921 -3.685 1.00 87.50 107 HIS A N 1
ATOM 862 C CA . HIS A 1 107 ? 12.157 2.582 -3.103 1.00 87.50 107 HIS A CA 1
ATOM 863 C C . HIS A 1 107 ? 12.281 2.644 -1.577 1.00 87.50 107 HIS A C 1
ATOM 865 O O . HIS A 1 107 ? 11.536 1.968 -0.868 1.00 87.50 107 HIS A O 1
ATOM 871 N N . MET A 1 108 ? 13.145 3.520 -1.059 1.00 86.31 108 MET A N 1
ATOM 872 C CA . MET A 1 108 ? 13.318 3.724 0.378 1.00 86.31 108 MET A CA 1
ATOM 873 C C . MET A 1 108 ? 12.009 4.185 1.031 1.00 86.31 108 MET A C 1
ATOM 875 O O . MET A 1 108 ? 11.583 3.619 2.037 1.00 86.31 108 MET A O 1
ATOM 879 N N . ALA A 1 109 ? 11.324 5.163 0.433 1.00 90.94 109 ALA A N 1
ATOM 880 C CA . ALA A 1 109 ? 10.031 5.636 0.917 1.00 90.94 109 ALA A CA 1
ATOM 881 C C . ALA A 1 109 ? 8.966 4.527 0.916 1.00 90.94 109 ALA A C 1
ATOM 883 O O . ALA A 1 109 ? 8.245 4.380 1.903 1.00 90.94 109 ALA A O 1
ATOM 884 N N . TYR A 1 110 ? 8.898 3.715 -0.147 1.00 90.94 110 TYR A N 1
ATOM 885 C CA . TYR A 1 110 ? 8.002 2.557 -0.223 1.00 90.94 110 TYR A CA 1
ATOM 886 C C . TYR A 1 110 ? 8.266 1.563 0.914 1.00 90.94 110 TYR A C 1
ATOM 888 O O . TYR A 1 110 ? 7.337 1.175 1.623 1.00 90.94 110 TYR A O 1
ATOM 896 N N . GLN A 1 111 ? 9.531 1.200 1.139 1.00 86.12 111 GLN A N 1
ATOM 897 C CA . GLN A 1 111 ? 9.907 0.250 2.185 1.00 86.12 111 GLN A CA 1
ATOM 898 C C . GLN A 1 111 ? 9.621 0.785 3.588 1.00 86.12 111 GLN A C 1
ATOM 900 O O . GLN A 1 111 ? 9.035 0.080 4.404 1.00 86.12 111 GLN A O 1
ATOM 905 N N . ILE A 1 112 ? 9.964 2.044 3.871 1.00 86.94 112 ILE A N 1
ATOM 906 C CA . ILE A 1 112 ? 9.678 2.677 5.167 1.00 86.94 112 ILE A CA 1
ATOM 907 C C . ILE A 1 112 ? 8.174 2.683 5.455 1.00 86.94 112 ILE A C 1
ATOM 909 O O . ILE A 1 112 ? 7.752 2.456 6.587 1.00 86.94 112 ILE A O 1
ATOM 913 N N . LEU A 1 113 ? 7.356 2.960 4.442 1.00 91.25 113 LEU A N 1
ATOM 914 C CA . LEU A 1 113 ? 5.914 3.047 4.616 1.00 91.25 113 LEU A CA 1
ATOM 915 C C . LEU A 1 113 ? 5.233 1.679 4.689 1.00 91.25 113 LEU A C 1
ATOM 917 O O . LEU A 1 113 ? 4.180 1.592 5.317 1.00 91.25 113 LEU A O 1
ATOM 921 N N . LEU A 1 114 ? 5.798 0.624 4.094 1.00 90.69 114 LEU A N 1
ATOM 922 C CA . LEU A 1 114 ? 5.217 -0.722 4.101 1.00 90.69 114 LEU A CA 1
ATOM 923 C C . LEU A 1 114 ? 5.774 -1.615 5.225 1.00 90.69 114 LEU A C 1
ATOM 925 O O . LEU A 1 114 ? 5.006 -2.152 6.026 1.00 90.69 114 LEU A O 1
ATOM 929 N N . GLU A 1 115 ? 7.095 -1.777 5.282 1.00 84.00 115 GLU A N 1
ATOM 930 C CA . GLU A 1 115 ? 7.823 -2.714 6.145 1.00 84.00 115 GLU A CA 1
ATOM 931 C C . GLU A 1 115 ? 9.188 -2.108 6.534 1.00 84.00 115 GLU A C 1
ATOM 933 O O . GLU A 1 115 ? 10.207 -2.345 5.879 1.00 84.00 115 GLU A O 1
ATOM 938 N N . PRO A 1 116 ? 9.264 -1.328 7.624 1.00 66.69 116 PRO A N 1
ATOM 939 C CA . PRO A 1 116 ? 10.417 -0.479 7.885 1.00 66.69 116 PRO A CA 1
ATOM 940 C C . PRO A 1 116 ? 11.599 -1.209 8.549 1.00 66.69 116 PRO A C 1
ATOM 942 O O . PRO A 1 116 ? 12.337 -0.617 9.339 1.00 66.69 116 PRO A O 1
ATOM 945 N N . ARG A 1 117 ? 11.853 -2.478 8.192 1.00 63.31 117 ARG A N 1
ATOM 946 C CA . ARG A 1 117 ? 13.025 -3.261 8.651 1.00 63.31 117 ARG A CA 1
ATOM 947 C C . ARG A 1 117 ? 14.366 -2.559 8.359 1.00 63.31 117 ARG A C 1
ATOM 949 O O . ARG A 1 117 ? 15.373 -2.837 9.007 1.00 63.31 117 ARG A O 1
ATOM 956 N N . PHE A 1 118 ? 14.365 -1.598 7.438 1.00 54.75 118 PHE A N 1
ATOM 957 C CA . PHE A 1 118 ? 15.515 -0.781 7.045 1.00 54.75 118 PHE A CA 1
ATOM 958 C C . PHE A 1 118 ? 15.860 0.352 8.024 1.00 54.75 118 PHE A C 1
ATOM 960 O O . PHE A 1 118 ? 16.997 0.811 8.031 1.00 54.75 118 PHE A O 1
ATOM 967 N N . LEU A 1 119 ? 14.934 0.768 8.898 1.00 54.22 119 LEU A N 1
ATOM 968 C CA . LEU A 1 119 ? 15.206 1.790 9.921 1.00 54.22 119 LEU A CA 1
ATOM 969 C C . LEU A 1 119 ? 15.964 1.232 11.146 1.00 54.22 119 LEU A C 1
ATOM 971 O O . LEU A 1 119 ? 16.489 2.009 11.940 1.00 54.22 119 LEU A O 1
ATOM 975 N N . SER A 1 120 ? 16.025 -0.098 11.312 1.00 49.31 120 SER A N 1
ATOM 976 C CA . SER A 1 120 ? 16.764 -0.781 12.394 1.00 49.31 120 SER A CA 1
ATOM 977 C C . SER A 1 120 ? 18.187 -1.216 12.025 1.00 49.31 120 SER A C 1
ATOM 979 O O . SER A 1 120 ? 18.975 -1.547 12.910 1.00 49.31 120 SER A O 1
ATOM 981 N N . VAL A 1 121 ? 18.534 -1.221 10.735 1.00 44.59 121 VAL A N 1
ATOM 982 C CA . VAL A 1 121 ? 19.924 -1.386 10.280 1.00 44.59 121 VAL A CA 1
ATOM 983 C C . VAL A 1 121 ? 20.655 -0.070 10.579 1.00 44.59 121 VAL A C 1
ATOM 985 O O . VAL A 1 121 ? 20.010 0.979 10.516 1.00 44.59 121 VAL A O 1
ATOM 988 N N . PRO A 1 122 ? 21.963 -0.043 10.905 1.00 41.03 122 PRO A N 1
ATOM 989 C CA . PRO A 1 122 ? 22.699 1.211 10.972 1.00 41.03 122 PRO A CA 1
ATOM 990 C C . PRO A 1 122 ? 22.798 1.804 9.556 1.00 41.03 122 PRO A C 1
ATOM 992 O O . PRO A 1 122 ? 23.817 1.697 8.884 1.00 41.03 122 PRO A O 1
ATOM 995 N N . ALA A 1 123 ? 21.721 2.444 9.097 1.00 42.81 123 ALA A N 1
ATOM 996 C CA . ALA A 1 123 ? 21.619 3.253 7.891 1.00 42.81 123 ALA A CA 1
ATOM 997 C C . ALA A 1 123 ? 22.377 4.571 8.110 1.00 42.81 123 ALA A C 1
ATOM 999 O O . ALA A 1 123 ? 21.824 5.662 8.031 1.00 42.81 123 ALA A O 1
ATOM 1000 N N . HIS A 1 124 ? 23.657 4.474 8.469 1.00 40.53 124 HIS A N 1
ATOM 1001 C CA . HIS A 1 124 ? 24.514 5.610 8.808 1.00 40.53 124 HIS A CA 1
ATOM 1002 C C . HIS A 1 124 ? 24.866 6.497 7.598 1.00 40.53 124 HIS A C 1
ATOM 1004 O O . HIS A 1 124 ? 25.681 7.404 7.740 1.00 40.53 124 HIS A O 1
ATOM 1010 N N . SER A 1 125 ? 24.262 6.283 6.426 1.00 51.03 125 SER A N 1
ATOM 1011 C CA . SER A 1 125 ? 24.559 7.053 5.213 1.00 51.03 125 SER A CA 1
ATOM 1012 C C . SER A 1 125 ? 23.352 7.694 4.526 1.00 51.03 125 SER A C 1
ATOM 1014 O O . SER A 1 125 ? 23.556 8.688 3.833 1.00 51.03 125 SER A O 1
ATOM 1016 N N . TRP A 1 126 ? 22.121 7.192 4.694 1.00 61.81 126 TRP A N 1
ATOM 1017 C CA . TRP A 1 126 ? 20.986 7.660 3.888 1.00 61.81 126 TRP A CA 1
ATOM 1018 C C . TRP A 1 126 ? 20.012 8.529 4.684 1.00 61.81 126 TRP A C 1
ATOM 1020 O O . TRP A 1 126 ? 19.484 8.134 5.726 1.00 61.81 126 TRP A O 1
ATOM 1030 N N . ALA A 1 127 ? 19.767 9.729 4.170 1.00 75.81 127 ALA A N 1
ATOM 1031 C CA . ALA A 1 127 ? 18.973 10.763 4.809 1.00 75.81 127 ALA A CA 1
ATOM 1032 C C . ALA A 1 127 ? 17.469 10.434 4.666 1.00 75.81 127 ALA A C 1
ATOM 1034 O O . ALA A 1 127 ? 16.781 10.890 3.761 1.00 75.81 127 ALA A O 1
ATOM 1035 N N . THR A 1 128 ? 16.972 9.548 5.539 1.00 79.19 128 THR A N 1
ATOM 1036 C CA . THR A 1 128 ? 15.626 8.938 5.476 1.00 79.19 128 THR A CA 1
ATOM 1037 C C . THR A 1 128 ? 14.509 9.958 5.249 1.00 79.19 128 THR A C 1
ATOM 1039 O O . THR A 1 128 ? 13.600 9.726 4.450 1.00 79.19 128 THR A O 1
ATOM 1042 N N . ARG A 1 129 ? 14.553 11.087 5.965 1.00 87.25 129 ARG A N 1
ATOM 1043 C CA . ARG A 1 129 ? 13.527 12.123 5.855 1.00 87.25 129 ARG A CA 1
ATOM 1044 C C . ARG A 1 129 ? 13.559 12.755 4.470 1.00 87.25 129 ARG A C 1
ATOM 1046 O O . ARG A 1 129 ? 12.520 12.882 3.830 1.00 87.25 129 ARG A O 1
ATOM 1053 N N . GLU A 1 130 ? 14.747 13.115 4.018 1.00 87.62 130 GLU A 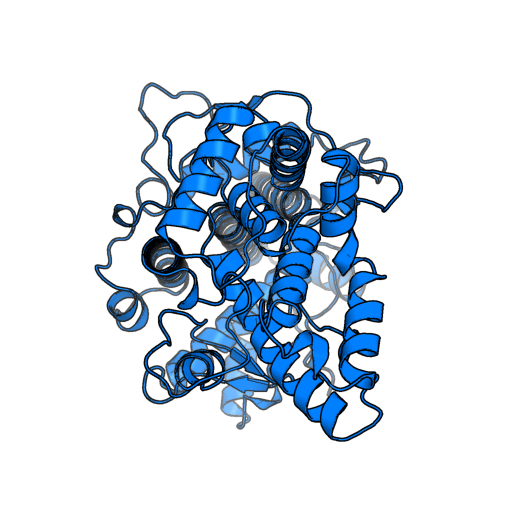N 1
ATOM 1054 C CA . GLU A 1 130 ? 15.016 13.718 2.725 1.00 87.62 130 GLU A CA 1
ATOM 1055 C C . GLU A 1 130 ? 14.565 12.793 1.592 1.00 87.62 130 GLU A C 1
ATOM 1057 O O . GLU A 1 130 ? 13.947 13.270 0.645 1.00 87.62 130 GLU A O 1
ATOM 1062 N N . SER A 1 131 ? 14.756 11.479 1.725 1.00 87.88 131 SER A N 1
ATOM 1063 C CA . SER A 1 131 ? 14.266 10.485 0.763 1.00 87.88 131 SER A CA 1
ATOM 1064 C C . SER A 1 131 ? 12.754 10.412 0.699 1.00 87.88 131 SER A C 1
ATOM 1066 O O . SER A 1 131 ? 12.186 10.467 -0.387 1.00 87.88 131 SER A O 1
ATOM 1068 N N . VAL A 1 132 ? 12.074 10.347 1.849 1.00 90.19 132 VAL A N 1
ATOM 1069 C CA . VAL A 1 132 ? 10.603 10.344 1.881 1.00 90.19 132 VAL A CA 1
ATOM 1070 C C . VAL A 1 132 ? 10.051 11.643 1.290 1.00 90.19 132 VAL A C 1
ATOM 1072 O O . VAL A 1 132 ? 9.121 11.610 0.488 1.00 90.19 132 VAL A O 1
ATOM 1075 N N . GLN A 1 133 ? 10.639 12.790 1.632 1.00 92.50 133 GLN A N 1
ATOM 1076 C CA . GLN A 1 133 ? 10.237 14.081 1.072 1.00 92.50 133 GLN A CA 1
ATOM 1077 C C . GLN A 1 133 ? 10.497 14.174 -0.437 1.00 92.50 133 GLN A C 1
ATOM 1079 O O . GLN A 1 133 ? 9.640 14.676 -1.165 1.00 92.50 133 GLN A O 1
ATOM 1084 N N . SER A 1 134 ? 11.643 13.678 -0.911 1.00 91.81 134 SER A N 1
ATOM 1085 C CA . SER A 1 134 ? 12.002 13.668 -2.335 1.00 91.81 134 SER A CA 1
ATOM 1086 C C . SER A 1 134 ? 11.073 12.749 -3.119 1.00 91.81 134 SER A C 1
ATOM 1088 O O . SER A 1 134 ? 10.492 13.181 -4.109 1.00 91.81 134 SER A O 1
ATOM 1090 N N . ALA A 1 135 ? 10.810 11.541 -2.620 1.00 93.38 135 ALA A N 1
ATOM 1091 C CA . ALA A 1 135 ? 9.851 10.607 -3.201 1.00 93.38 135 ALA A CA 1
ATOM 1092 C C . ALA A 1 135 ? 8.445 11.221 -3.330 1.00 93.38 135 ALA A C 1
ATOM 1094 O O . ALA A 1 135 ? 7.837 11.172 -4.401 1.00 93.38 135 ALA A O 1
ATOM 1095 N N . LEU A 1 136 ? 7.945 11.864 -2.267 1.00 92.25 136 LEU A N 1
ATOM 1096 C CA . LEU A 1 136 ? 6.661 12.572 -2.296 1.00 92.25 136 LEU A CA 1
ATOM 1097 C C . LEU A 1 136 ? 6.665 13.729 -3.297 1.00 92.25 136 LEU A C 1
ATOM 1099 O O . LEU A 1 136 ? 5.676 13.941 -3.998 1.00 92.25 136 LEU A O 1
ATOM 1103 N N . HIS A 1 137 ? 7.768 14.474 -3.382 1.00 91.31 137 HIS A N 1
ATOM 1104 C CA . HIS A 1 137 ? 7.911 15.549 -4.355 1.00 91.31 137 HIS A CA 1
ATOM 1105 C C . HIS A 1 137 ? 7.858 15.024 -5.793 1.00 91.31 137 HIS A C 1
ATOM 1107 O O . HIS A 1 137 ? 7.096 15.556 -6.599 1.00 91.31 137 HIS A O 1
ATOM 1113 N N . ILE A 1 138 ? 8.618 13.967 -6.097 1.00 90.94 138 ILE A N 1
ATOM 1114 C CA . ILE A 1 138 ? 8.676 13.339 -7.421 1.00 90.94 138 ILE A CA 1
ATOM 1115 C C . ILE A 1 138 ? 7.282 12.859 -7.835 1.00 90.94 138 ILE A C 1
ATOM 1117 O O . ILE A 1 138 ? 6.826 13.188 -8.931 1.00 90.94 138 ILE A O 1
ATOM 1121 N N . ILE A 1 139 ? 6.574 12.140 -6.956 1.00 89.94 139 ILE A N 1
ATOM 1122 C CA . ILE A 1 139 ? 5.216 11.665 -7.253 1.00 89.94 139 ILE A CA 1
ATOM 1123 C C . ILE A 1 139 ? 4.283 12.833 -7.528 1.00 89.94 139 ILE A C 1
ATOM 1125 O O . ILE A 1 139 ? 3.554 12.793 -8.518 1.00 89.94 139 ILE A O 1
ATOM 1129 N N . TRP A 1 140 ? 4.296 13.865 -6.684 1.00 87.50 140 TRP A N 1
ATOM 1130 C CA . TRP A 1 140 ? 3.382 14.991 -6.848 1.00 87.50 140 TRP A CA 1
ATOM 1131 C C . TRP A 1 140 ? 3.639 15.727 -8.157 1.00 87.50 140 TRP A C 1
ATOM 1133 O O . TRP A 1 140 ? 2.695 15.988 -8.891 1.00 87.50 140 TRP A O 1
ATOM 1143 N N . VAL A 1 141 ? 4.902 15.970 -8.514 1.00 86.19 141 VAL A N 1
ATOM 1144 C CA . VAL A 1 141 ? 5.265 16.590 -9.797 1.00 86.19 141 VAL A CA 1
ATOM 1145 C C . VAL A 1 141 ? 4.804 15.740 -10.984 1.00 86.19 141 VAL A C 1
ATOM 1147 O O . VAL A 1 141 ? 4.253 16.275 -11.941 1.00 86.19 141 VAL A O 1
ATOM 1150 N N . GLN A 1 142 ? 5.023 14.424 -10.946 1.00 82.69 142 GLN A N 1
ATOM 1151 C CA . GLN A 1 142 ? 4.672 13.545 -12.068 1.00 82.69 142 GLN A CA 1
ATOM 1152 C C . GLN A 1 142 ? 3.166 13.296 -12.202 1.00 82.69 142 GLN A C 1
ATOM 1154 O O . GLN A 1 142 ? 2.680 13.026 -13.303 1.00 82.69 142 GLN A O 1
ATOM 1159 N N . SER A 1 143 ? 2.448 13.373 -11.085 1.00 80.38 143 SER A N 1
ATOM 1160 C CA . SER A 1 143 ? 1.036 12.997 -10.985 1.00 80.38 143 SER A CA 1
ATOM 1161 C C . SER A 1 143 ? 0.104 14.205 -10.861 1.00 80.38 143 SER A C 1
ATOM 1163 O O . SER A 1 143 ? -1.104 14.040 -10.687 1.00 80.38 143 SER A O 1
ATOM 1165 N N . GLU A 1 144 ? 0.653 15.418 -10.932 1.00 82.38 144 GLU A N 1
ATOM 1166 C CA . GLU A 1 144 ? -0.086 16.676 -10.874 1.00 82.38 144 GLU A CA 1
ATOM 1167 C C . GLU A 1 144 ? -1.195 16.707 -11.939 1.00 82.38 144 GLU A C 1
ATOM 1169 O O . GLU A 1 144 ? -0.971 16.316 -13.085 1.00 82.38 144 GLU A O 1
ATOM 1174 N N . GLU A 1 145 ? -2.400 17.136 -11.550 1.00 75.62 145 GLU A N 1
ATOM 1175 C CA . GLU A 1 145 ? -3.594 17.227 -12.416 1.00 75.62 145 GLU A CA 1
ATOM 1176 C C . GLU A 1 145 ? -4.123 15.885 -12.956 1.00 75.62 145 GLU A C 1
ATOM 1178 O O . GLU A 1 145 ? -5.061 15.876 -13.752 1.00 75.62 145 GLU A O 1
ATOM 1183 N N . LYS A 1 146 ? -3.562 14.753 -12.510 1.00 74.62 146 LYS A N 1
ATOM 1184 C CA . LYS A 1 146 ? -4.000 13.401 -12.898 1.00 74.62 146 LYS A CA 1
ATOM 1185 C C . LYS A 1 146 ? -4.347 12.530 -11.701 1.00 74.62 146 LYS A C 1
ATOM 1187 O O . LYS A 1 146 ? -5.389 11.900 -11.659 1.00 74.62 146 LYS A O 1
ATOM 1192 N N . GLU A 1 147 ? -3.447 12.450 -10.728 1.00 77.31 147 GLU A N 1
ATOM 1193 C CA . GLU A 1 147 ? -3.615 11.584 -9.550 1.00 77.31 147 GLU A CA 1
ATOM 1194 C C . GLU A 1 147 ? -3.316 12.308 -8.245 1.00 77.31 147 GLU A C 1
ATOM 1196 O O . GLU A 1 147 ? -3.571 11.790 -7.160 1.00 77.31 147 GLU A O 1
ATOM 1201 N N . MET A 1 148 ? -2.810 13.533 -8.355 1.00 83.62 148 MET A N 1
ATOM 1202 C CA . MET A 1 148 ? -2.646 14.467 -7.263 1.00 83.62 148 MET A CA 1
ATOM 1203 C C . MET A 1 148 ? -3.177 15.839 -7.669 1.00 83.62 148 MET A C 1
ATOM 1205 O O . MET A 1 148 ? -3.160 16.237 -8.836 1.00 83.62 148 MET A O 1
ATOM 1209 N N . LEU A 1 149 ? -3.660 16.572 -6.673 1.00 83.62 149 LEU A N 1
ATOM 1210 C CA . LEU A 1 149 ? -4.131 17.939 -6.801 1.00 83.62 149 LEU A CA 1
ATOM 1211 C C . LEU A 1 149 ? -3.029 18.834 -7.387 1.00 83.62 149 LEU A C 1
ATOM 1213 O O . LEU A 1 149 ? -1.860 18.660 -7.040 1.00 83.62 149 LEU A O 1
ATOM 1217 N N . PRO A 1 150 ? -3.387 19.831 -8.214 1.00 82.00 150 PRO A N 1
ATOM 1218 C CA . PRO A 1 150 ? -2.419 20.800 -8.701 1.00 82.00 150 PRO A CA 1
ATOM 1219 C C . PRO A 1 150 ? -1.787 21.559 -7.536 1.00 82.00 150 PRO A C 1
ATOM 1221 O O . PRO A 1 150 ? -2.483 21.942 -6.583 1.00 82.00 150 PRO A O 1
ATOM 1224 N N . ARG A 1 151 ? -0.477 21.782 -7.634 1.00 79.19 151 ARG A N 1
ATOM 1225 C CA . ARG A 1 151 ? 0.288 22.617 -6.712 1.00 79.19 151 ARG A CA 1
ATOM 1226 C C . ARG A 1 151 ? -0.082 24.070 -6.945 1.00 79.19 151 ARG A C 1
ATOM 1228 O O . ARG A 1 151 ? -0.315 24.509 -8.074 1.00 79.19 151 ARG A O 1
ATOM 1235 N N . LEU A 1 152 ? -0.138 24.851 -5.874 1.00 71.56 152 LEU A N 1
ATOM 1236 C CA . LEU A 1 152 ? -0.375 26.280 -6.024 1.00 71.56 152 LEU A CA 1
ATOM 1237 C C . LEU A 1 152 ? 0.911 26.964 -6.517 1.00 71.56 152 LEU A C 1
ATOM 1239 O O . LEU A 1 152 ? 1.993 26.664 -6.017 1.00 71.56 152 LEU A O 1
ATOM 1243 N N . PRO A 1 153 ? 0.834 27.962 -7.418 1.00 63.16 153 PRO A N 1
ATOM 1244 C CA . PRO A 1 153 ? 2.016 28.697 -7.893 1.00 63.16 153 PRO A CA 1
ATOM 1245 C C . PRO A 1 153 ? 2.849 29.359 -6.777 1.00 63.16 153 PRO A C 1
ATOM 1247 O O . PRO A 1 153 ? 4.020 29.690 -6.970 1.00 63.16 153 PRO A O 1
ATOM 1250 N N . SER A 1 154 ? 2.239 29.584 -5.608 1.00 57.44 154 SER A N 1
ATOM 1251 C CA . SER A 1 154 ? 2.872 30.116 -4.396 1.00 57.44 154 SER A CA 1
ATOM 1252 C C . SER A 1 154 ? 3.656 29.075 -3.587 1.00 57.44 154 SER A C 1
ATOM 1254 O O . SER A 1 154 ? 4.479 29.452 -2.753 1.00 57.44 154 SER A O 1
ATOM 1256 N N . GLU A 1 155 ? 3.440 27.781 -3.823 1.00 63.12 155 GLU A N 1
ATOM 1257 C CA . GLU A 1 155 ? 4.096 26.670 -3.129 1.00 63.12 155 GLU A CA 1
ATOM 1258 C C . GLU A 1 155 ? 5.437 26.364 -3.805 1.00 63.12 155 GLU A C 1
ATOM 1260 O O . GLU A 1 155 ? 5.599 25.415 -4.565 1.00 63.12 155 GLU A O 1
ATOM 1265 N N . ARG A 1 156 ? 6.441 27.208 -3.538 1.00 56.81 156 ARG A N 1
ATOM 1266 C CA . ARG A 1 156 ? 7.814 26.984 -4.032 1.00 56.81 156 ARG A CA 1
ATOM 1267 C C . ARG A 1 156 ? 8.544 25.834 -3.319 1.00 56.81 156 ARG A C 1
ATOM 1269 O O . ARG A 1 156 ? 9.660 25.506 -3.710 1.00 56.81 156 ARG A O 1
ATOM 1276 N N . GLY A 1 157 ? 7.963 25.265 -2.262 1.00 65.56 157 GLY A N 1
ATOM 1277 C CA . GLY A 1 157 ? 8.530 24.150 -1.500 1.00 65.56 157 GLY A CA 1
ATOM 1278 C C . GLY A 1 157 ? 7.849 22.826 -1.838 1.00 65.56 157 GLY A C 1
ATOM 1279 O O . GLY A 1 157 ? 6.638 22.790 -2.030 1.00 65.56 157 GLY A O 1
ATOM 1280 N N . GLY A 1 158 ? 8.625 21.742 -1.904 1.00 78.44 158 GLY A N 1
ATOM 1281 C CA . GLY A 1 158 ? 8.079 20.385 -1.978 1.00 78.44 158 GLY A CA 1
ATOM 1282 C C . GLY A 1 158 ? 7.471 19.920 -0.645 1.00 78.44 158 GLY A C 1
ATOM 1283 O O . GLY A 1 158 ? 7.576 20.637 0.356 1.00 78.44 158 GLY A O 1
ATOM 1284 N N . PRO A 1 159 ? 6.870 18.717 -0.615 1.00 88.25 159 PRO A N 1
ATOM 1285 C CA . PRO A 1 159 ? 6.328 18.107 0.594 1.00 88.25 159 PRO A CA 1
ATOM 1286 C C . PRO A 1 159 ? 7.301 18.099 1.768 1.00 88.25 159 PRO A C 1
ATOM 1288 O O . PRO A 1 159 ? 8.502 17.847 1.616 1.00 88.25 159 PRO A O 1
ATOM 1291 N N . ARG A 1 160 ? 6.773 18.347 2.965 1.00 90.56 160 ARG A N 1
ATOM 1292 C CA . ARG A 1 160 ? 7.533 18.353 4.210 1.00 90.56 160 ARG A CA 1
ATOM 1293 C C . ARG A 1 160 ? 6.932 17.415 5.230 1.00 90.56 160 ARG A C 1
ATOM 1295 O O . ARG A 1 160 ? 5.772 17.545 5.604 1.00 90.56 160 ARG A O 1
ATOM 1302 N N . ILE A 1 161 ? 7.777 16.506 5.702 1.00 91.06 161 ILE A N 1
ATOM 1303 C CA . ILE A 1 161 ? 7.486 15.663 6.853 1.00 91.06 161 ILE A CA 1
ATOM 1304 C C . ILE A 1 161 ? 8.039 16.360 8.090 1.00 91.06 161 ILE A C 1
ATOM 1306 O O . ILE A 1 161 ? 9.252 16.546 8.228 1.00 91.06 161 ILE A O 1
ATOM 1310 N N . LEU A 1 162 ? 7.130 16.763 8.970 1.00 91.62 162 LEU A N 1
ATOM 1311 C CA . LEU A 1 162 ? 7.439 17.374 10.255 1.00 91.62 162 LEU A CA 1
ATOM 1312 C C . LEU A 1 162 ? 7.531 16.304 11.356 1.00 91.62 162 LEU A C 1
ATOM 1314 O O . LEU A 1 162 ? 7.155 15.144 11.163 1.00 91.62 162 LEU A O 1
ATOM 1318 N N . GLY A 1 163 ? 8.075 16.687 12.509 1.00 86.75 163 GLY A N 1
ATOM 1319 C CA . GLY A 1 163 ? 8.199 15.795 13.661 1.00 86.75 163 GLY A CA 1
ATOM 1320 C C . GLY A 1 163 ? 9.305 14.740 13.538 1.00 86.75 163 GLY A C 1
ATOM 1321 O O . GLY A 1 163 ? 10.032 14.642 12.545 1.00 86.75 163 GLY A O 1
ATOM 1322 N N . GLN A 1 164 ? 9.495 13.965 14.605 1.00 84.12 164 GLN A N 1
ATOM 1323 C CA . GLN A 1 164 ? 10.520 12.923 14.655 1.00 84.12 164 GLN A CA 1
ATOM 1324 C C . GLN A 1 164 ? 10.055 11.678 13.892 1.00 84.12 164 GLN A C 1
ATOM 1326 O O . GLN A 1 164 ? 9.031 11.089 14.232 1.00 84.12 164 GLN A O 1
ATOM 1331 N N . MET A 1 165 ? 10.843 11.251 12.901 1.00 85.44 165 MET A N 1
ATOM 1332 C CA . MET A 1 165 ? 10.634 9.970 12.230 1.00 85.44 165 MET A CA 1
ATOM 1333 C C . MET A 1 165 ? 11.174 8.855 13.115 1.00 85.44 165 MET A C 1
ATOM 1335 O O . MET A 1 165 ? 12.376 8.776 13.366 1.00 85.44 165 MET A O 1
ATOM 1339 N N . SER A 1 166 ? 10.275 8.023 13.624 1.00 79.94 166 SER A N 1
ATOM 1340 C CA . SER A 1 166 ? 10.625 6.898 14.479 1.00 79.94 166 SER A CA 1
ATOM 1341 C C . SER A 1 166 ? 9.848 5.648 14.101 1.00 79.94 166 SER A C 1
ATOM 1343 O O . SER A 1 166 ? 8.681 5.696 13.699 1.00 79.94 166 SER A O 1
ATOM 1345 N N . LEU A 1 167 ? 10.534 4.521 14.265 1.00 81.44 167 LEU A N 1
ATOM 1346 C CA . LEU A 1 167 ? 9.920 3.209 14.282 1.00 81.44 167 LEU A CA 1
ATOM 1347 C C . LEU A 1 167 ? 9.014 3.055 15.495 1.00 81.44 167 LEU A C 1
ATOM 1349 O O . LEU A 1 167 ? 9.306 3.551 16.584 1.00 81.44 167 LEU A O 1
ATOM 1353 N N . VAL A 1 168 ? 7.945 2.292 15.308 1.00 82.81 168 VAL A N 1
ATOM 1354 C CA . VAL A 1 168 ? 7.073 1.877 16.397 1.00 82.81 168 VAL A CA 1
ATOM 1355 C C . VAL A 1 168 ? 7.445 0.454 16.789 1.00 82.81 168 VAL A C 1
ATOM 1357 O O . VAL A 1 168 ? 7.051 -0.497 16.124 1.00 82.81 168 VAL A O 1
ATOM 1360 N N . ALA A 1 169 ? 8.202 0.318 17.873 1.00 83.06 169 ALA A N 1
ATOM 1361 C CA . ALA A 1 169 ? 8.573 -0.969 18.450 1.00 83.06 169 ALA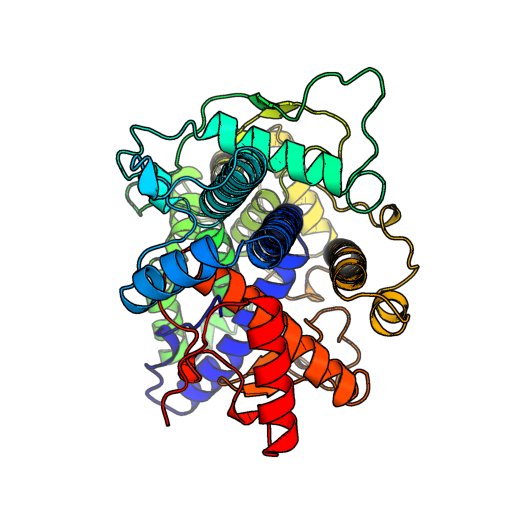 A CA 1
ATOM 1362 C C . ALA A 1 169 ? 8.067 -1.088 19.893 1.00 83.06 169 ALA A C 1
ATOM 1364 O O . ALA A 1 169 ? 7.942 -0.090 20.609 1.00 83.06 169 ALA A O 1
ATOM 1365 N N . GLY A 1 170 ? 7.791 -2.315 20.322 1.00 74.25 170 GLY A N 1
ATOM 1366 C CA . GLY A 1 170 ? 7.452 -2.661 21.700 1.00 74.25 170 GLY A CA 1
ATOM 1367 C C . GLY A 1 170 ? 7.965 -4.052 22.057 1.00 74.25 170 GLY A C 1
ATOM 1368 O O . GLY A 1 170 ? 8.674 -4.676 21.272 1.00 74.25 170 GLY A O 1
ATOM 1369 N N . ASN A 1 171 ? 7.587 -4.551 23.234 1.00 74.88 171 ASN A N 1
ATOM 1370 C CA . ASN A 1 171 ? 8.027 -5.870 23.710 1.00 74.88 171 ASN A CA 1
ATOM 1371 C C . ASN A 1 171 ? 7.575 -7.024 22.795 1.00 74.88 171 ASN A C 1
ATOM 1373 O O . ASN A 1 171 ? 8.223 -8.062 22.765 1.00 74.88 171 ASN A O 1
ATOM 1377 N N . GLU A 1 172 ? 6.491 -6.820 22.045 1.00 71.94 172 GLU A N 1
ATOM 1378 C CA . GLU A 1 172 ? 5.923 -7.781 21.089 1.00 71.94 172 GLU A CA 1
ATOM 1379 C C . GLU A 1 172 ? 6.632 -7.783 19.724 1.00 71.94 172 GLU A C 1
ATOM 1381 O O . GLU A 1 172 ? 6.432 -8.701 18.937 1.00 71.94 172 GLU A O 1
ATOM 1386 N N . GLY A 1 173 ? 7.441 -6.762 19.419 1.00 80.12 173 GLY A N 1
ATOM 1387 C CA . GLY A 1 173 ? 8.107 -6.608 18.125 1.00 80.12 173 GLY A CA 1
ATOM 1388 C C . GLY A 1 173 ? 7.912 -5.234 17.483 1.00 80.12 173 GLY A C 1
ATOM 1389 O O . GLY A 1 173 ? 7.530 -4.255 18.135 1.00 80.12 173 GLY A O 1
ATOM 1390 N N . LEU A 1 174 ? 8.223 -5.162 16.188 1.00 85.00 174 LEU A N 1
ATOM 1391 C CA . LEU A 1 174 ? 8.101 -3.960 15.366 1.00 85.00 174 LEU A CA 1
ATOM 1392 C C . LEU A 1 174 ? 6.728 -3.918 14.689 1.00 85.00 174 LEU A C 1
ATOM 1394 O O . LEU A 1 174 ? 6.333 -4.891 14.058 1.00 85.00 174 LEU A O 1
ATOM 1398 N N . LEU A 1 175 ? 6.029 -2.786 14.765 1.00 89.44 175 LEU A N 1
ATOM 1399 C CA . LEU A 1 175 ? 4.812 -2.560 13.989 1.00 89.44 175 LEU A CA 1
ATOM 1400 C C . LEU A 1 175 ? 5.147 -2.004 12.605 1.00 89.44 175 LEU A C 1
ATOM 1402 O O . LEU A 1 175 ? 5.895 -1.034 12.471 1.00 89.44 175 LEU A O 1
ATOM 1406 N N . SER A 1 176 ? 4.527 -2.591 11.584 1.00 91.88 176 SER A N 1
ATOM 1407 C CA . SER A 1 176 ? 4.620 -2.163 10.191 1.00 91.88 176 SER A CA 1
ATOM 1408 C C . SER A 1 176 ? 3.240 -2.083 9.550 1.00 91.88 176 SER A C 1
ATOM 1410 O O . SER A 1 176 ? 2.293 -2.713 10.019 1.00 91.88 176 SER A O 1
ATOM 1412 N N . THR A 1 177 ? 3.111 -1.310 8.471 1.00 93.88 177 THR A N 1
ATOM 1413 C CA . THR A 1 177 ? 1.857 -1.229 7.708 1.00 93.88 177 THR A CA 1
ATOM 1414 C C . THR A 1 177 ? 1.463 -2.594 7.158 1.00 93.88 177 THR A C 1
ATOM 1416 O O . THR A 1 177 ? 0.282 -2.932 7.202 1.00 93.88 177 THR A O 1
ATOM 1419 N N . ARG A 1 178 ? 2.438 -3.411 6.724 1.00 91.62 178 ARG A N 1
ATOM 1420 C CA . ARG A 1 178 ? 2.182 -4.806 6.351 1.00 91.62 178 ARG A CA 1
ATOM 1421 C C . ARG A 1 178 ? 1.538 -5.560 7.511 1.00 91.62 178 ARG A C 1
ATOM 1423 O O . ARG A 1 178 ? 0.449 -6.080 7.334 1.00 91.62 178 ARG A O 1
ATOM 1430 N N . LEU A 1 179 ? 2.133 -5.553 8.706 1.00 91.12 179 LEU A N 1
ATOM 1431 C CA . LEU A 1 179 ? 1.557 -6.257 9.859 1.00 91.12 179 LEU A CA 1
ATOM 1432 C C . LEU A 1 179 ? 0.160 -5.749 10.245 1.00 91.12 179 LEU A C 1
ATOM 1434 O O . LEU A 1 179 ? -0.667 -6.551 10.665 1.00 91.12 179 LEU A O 1
ATOM 1438 N N . LEU A 1 180 ? -0.134 -4.452 10.081 1.00 93.50 180 LEU A N 1
ATOM 1439 C CA . LEU A 1 180 ? -1.493 -3.931 10.277 1.00 93.50 180 LEU A CA 1
ATOM 1440 C C . LEU A 1 180 ? -2.491 -4.559 9.291 1.00 93.50 180 LEU A C 1
ATOM 1442 O O . LEU A 1 180 ? -3.577 -4.959 9.704 1.00 93.50 180 LEU A O 1
ATOM 1446 N N . LEU A 1 181 ? -2.129 -4.663 8.008 1.00 90.50 181 LEU A N 1
ATOM 1447 C CA . LEU A 1 181 ? -2.965 -5.305 6.988 1.00 90.50 181 LEU A CA 1
ATOM 1448 C C . LEU A 1 181 ? -3.184 -6.792 7.301 1.00 90.50 181 LEU A C 1
ATOM 1450 O O . LEU A 1 181 ? -4.322 -7.253 7.297 1.00 90.50 181 LEU A O 1
ATOM 1454 N N . GLU A 1 182 ? -2.113 -7.506 7.654 1.00 86.31 182 GLU A N 1
ATOM 1455 C CA . GLU A 1 182 ? -2.153 -8.937 7.989 1.00 86.31 182 GLU A CA 1
ATOM 1456 C C . GLU A 1 182 ? -3.031 -9.197 9.216 1.00 86.31 182 GLU A C 1
ATOM 1458 O O . GLU A 1 182 ? -3.918 -10.046 9.192 1.00 86.31 182 GLU A O 1
ATOM 1463 N N . CYS A 1 183 ? -2.850 -8.406 10.278 1.00 87.25 183 CYS A N 1
ATOM 1464 C CA . CYS A 1 183 ? -3.674 -8.502 11.477 1.00 87.25 183 CYS A CA 1
ATOM 1465 C C . CYS A 1 183 ? -5.148 -8.250 11.160 1.00 87.25 183 CYS A C 1
ATOM 1467 O O . CYS A 1 183 ? -6.010 -8.920 11.720 1.00 87.25 183 CYS A O 1
ATOM 1469 N N . ALA A 1 184 ? -5.464 -7.298 10.279 1.00 86.12 184 ALA A N 1
ATOM 1470 C CA . ALA A 1 184 ? -6.846 -7.036 9.900 1.00 86.12 184 ALA A CA 1
ATOM 1471 C C . ALA A 1 184 ? -7.456 -8.168 9.061 1.00 86.12 184 ALA A C 1
ATOM 1473 O O . ALA A 1 184 ? -8.633 -8.469 9.243 1.00 86.12 184 ALA A O 1
ATOM 1474 N N . ALA A 1 185 ? -6.671 -8.806 8.188 1.00 80.69 185 ALA A N 1
ATOM 1475 C CA . ALA A 1 185 ? -7.101 -9.984 7.440 1.00 80.69 185 ALA A CA 1
ATOM 1476 C C . ALA A 1 185 ? -7.384 -11.171 8.372 1.00 80.69 185 ALA A C 1
ATOM 1478 O O . ALA A 1 185 ? -8.465 -11.749 8.310 1.00 80.69 185 ALA A O 1
ATOM 1479 N N . VAL A 1 186 ? -6.490 -11.437 9.327 1.00 78.62 186 VAL A N 1
ATOM 1480 C CA . VAL A 1 186 ? -6.714 -12.449 10.371 1.00 78.62 186 VAL A CA 1
ATOM 1481 C C . VAL A 1 186 ? -7.928 -12.095 11.236 1.00 78.62 186 VAL A C 1
ATOM 1483 O O . VAL A 1 186 ? -8.740 -12.954 11.567 1.00 78.62 186 VAL A O 1
ATOM 1486 N N . LEU A 1 187 ? -8.123 -10.821 11.590 1.00 79.19 187 LEU A N 1
ATOM 1487 C CA . LEU A 1 187 ? -9.322 -10.408 12.320 1.00 79.19 187 LEU A CA 1
ATOM 1488 C C . LEU A 1 187 ? -10.588 -10.664 11.500 1.00 79.19 187 LEU A C 1
ATOM 1490 O O . LEU A 1 187 ? -11.553 -11.164 12.071 1.00 79.19 187 LEU A O 1
ATOM 1494 N N . ASP A 1 188 ? -10.599 -10.409 10.191 1.00 75.81 188 ASP A N 1
ATOM 1495 C CA . ASP A 1 188 ? -11.736 -10.769 9.333 1.00 75.81 188 ASP A CA 1
ATOM 1496 C C . ASP A 1 188 ? -11.985 -12.285 9.304 1.00 75.81 188 ASP A C 1
ATOM 1498 O O . ASP A 1 188 ? -13.135 -12.724 9.298 1.00 75.81 188 ASP A O 1
ATOM 1502 N N . GLU A 1 189 ? -10.925 -13.092 9.337 1.00 71.00 189 GLU A N 1
ATOM 1503 C CA . GLU A 1 189 ? -11.034 -14.549 9.412 1.00 71.00 189 GLU A CA 1
ATOM 1504 C C . GLU A 1 189 ? -11.613 -15.039 10.737 1.00 71.00 189 GLU A C 1
ATOM 1506 O O . GLU A 1 189 ? -12.219 -16.102 10.760 1.00 71.00 189 GLU A O 1
ATOM 1511 N N . VAL A 1 190 ? -11.448 -14.309 11.843 1.00 65.75 190 VAL A N 1
ATOM 1512 C CA . VAL A 1 190 ? -11.849 -14.783 13.185 1.00 65.75 190 VAL A CA 1
ATOM 1513 C C . VAL A 1 190 ? -13.114 -14.114 13.715 1.00 65.75 190 VAL A C 1
ATOM 1515 O O . VAL A 1 190 ? -13.837 -14.684 14.539 1.00 65.75 190 VAL A O 1
ATOM 1518 N N . THR A 1 191 ? -13.451 -12.930 13.209 1.00 58.34 191 THR A N 1
ATOM 1519 C CA . THR A 1 191 ? -14.641 -12.159 13.614 1.00 58.34 191 THR A CA 1
ATOM 1520 C C . THR A 1 191 ? -15.938 -12.617 12.958 1.00 58.34 191 THR A C 1
ATOM 1522 O O . THR A 1 191 ? -16.962 -11.951 13.088 1.00 58.34 191 THR A O 1
ATOM 1525 N N . GLN A 1 192 ? -15.924 -13.807 12.356 1.00 54.03 192 GLN A N 1
ATOM 1526 C CA . GLN A 1 192 ? -17.007 -14.388 11.565 1.00 54.03 192 GLN A CA 1
ATOM 1527 C C . GLN A 1 192 ? -18.382 -14.343 12.233 1.00 54.03 192 GLN A C 1
ATOM 1529 O O . GLN A 1 192 ? -19.381 -14.286 11.521 1.00 54.03 192 GLN A O 1
ATOM 1534 N N . GLN A 1 193 ? -18.465 -14.372 13.571 1.00 44.38 193 GLN A N 1
ATOM 1535 C CA . GLN A 1 193 ? -19.705 -14.088 14.291 1.00 44.38 193 GLN A CA 1
ATOM 1536 C C . GLN A 1 193 ? -19.453 -13.525 15.700 1.00 44.38 193 GLN A C 1
ATOM 1538 O O . GLN A 1 193 ? -19.134 -14.267 16.637 1.00 44.38 193 GLN A O 1
ATOM 1543 N N . THR A 1 194 ? -19.768 -12.250 15.932 1.00 39.12 194 THR A N 1
ATOM 1544 C CA . THR A 1 194 ? -20.360 -11.870 17.224 1.00 39.12 194 THR A CA 1
ATOM 1545 C C . THR A 1 194 ? -21.765 -12.469 17.287 1.00 39.12 194 THR A C 1
ATOM 1547 O O . THR A 1 194 ? -22.762 -11.870 16.898 1.00 39.12 194 THR A O 1
ATOM 1550 N N . GLY A 1 195 ? -21.807 -13.732 17.723 1.00 37.19 195 GLY A N 1
ATOM 1551 C CA . GLY A 1 195 ? -23.010 -14.544 17.882 1.00 37.19 195 GLY A CA 1
ATOM 1552 C C . GLY A 1 195 ? -22.738 -16.015 17.585 1.00 37.19 195 GLY A C 1
ATOM 1553 O O . GLY A 1 195 ? -22.563 -16.384 16.450 1.00 37.19 195 GLY A O 1
ATOM 1554 N N . THR A 1 196 ? -22.748 -16.885 18.589 1.00 34.47 196 THR A N 1
ATOM 1555 C CA . THR A 1 196 ? -22.817 -18.359 18.469 1.00 34.47 196 THR A CA 1
ATOM 1556 C C . THR A 1 196 ? -21.769 -19.158 17.652 1.00 34.47 196 THR A C 1
ATOM 1558 O O . THR A 1 196 ? -21.374 -20.185 18.192 1.00 34.47 196 THR A O 1
ATOM 1561 N N . PHE A 1 197 ? -21.221 -18.779 16.484 1.00 37.00 197 PHE A N 1
ATOM 1562 C CA . PHE A 1 197 ? -20.216 -19.639 15.812 1.00 37.00 197 PHE A CA 1
ATOM 1563 C C . PHE A 1 197 ? -18.925 -19.767 16.601 1.00 37.00 197 PHE A C 1
ATOM 1565 O O . PHE A 1 197 ? -18.465 -20.878 16.716 1.00 37.00 197 PHE A O 1
ATOM 1572 N N . ASN A 1 198 ? -18.355 -18.740 17.238 1.00 41.50 198 ASN A N 1
ATOM 1573 C CA . ASN A 1 198 ? -17.156 -18.986 18.066 1.00 41.50 198 ASN A CA 1
ATOM 1574 C C . ASN A 1 198 ? -17.437 -19.891 19.288 1.00 41.50 198 ASN A C 1
ATOM 1576 O O . ASN A 1 198 ? -16.511 -20.442 19.874 1.00 41.50 198 ASN A O 1
ATOM 1580 N N . ARG A 1 199 ? -18.712 -20.110 19.652 1.00 41.88 199 ARG A N 1
ATOM 1581 C CA . ARG A 1 199 ? -19.117 -21.142 20.627 1.00 41.88 199 ARG A CA 1
ATOM 1582 C C . ARG A 1 199 ? -19.398 -22.514 19.997 1.00 41.88 199 ARG A C 1
ATOM 1584 O O . ARG A 1 199 ? -19.497 -23.484 20.743 1.00 41.88 199 ARG A O 1
ATOM 1591 N N . TYR A 1 200 ? -19.538 -22.597 18.674 1.00 41.78 200 TYR A N 1
ATOM 1592 C CA . TYR A 1 200 ? -19.889 -23.812 17.922 1.00 41.78 200 TYR A CA 1
ATOM 1593 C C . TYR A 1 200 ? -18.897 -24.172 16.801 1.00 41.78 200 TYR A C 1
ATOM 1595 O O . TYR A 1 200 ? -19.107 -25.157 16.099 1.00 41.78 200 TYR A O 1
ATOM 1603 N N . ALA A 1 201 ? -17.837 -23.388 16.622 1.00 53.09 201 ALA A N 1
ATOM 1604 C CA . ALA A 1 201 ? -16.773 -23.614 15.668 1.00 53.09 201 ALA A CA 1
ATOM 1605 C C . ALA A 1 201 ? -16.015 -24.856 16.110 1.00 53.09 201 ALA A C 1
ATOM 1607 O O . ALA A 1 201 ? -15.848 -25.105 17.310 1.00 53.09 201 ALA A O 1
ATOM 1608 N N . ASP A 1 202 ? -15.572 -25.636 15.130 1.00 57.72 202 ASP A N 1
ATOM 1609 C CA . ASP A 1 202 ? -14.816 -26.840 15.413 1.00 57.72 202 ASP A CA 1
ATOM 1610 C C . ASP A 1 202 ? -13.604 -26.493 16.307 1.00 57.72 202 ASP A C 1
ATOM 1612 O O . ASP A 1 202 ? -12.874 -25.538 16.017 1.00 57.72 202 ASP A O 1
ATOM 1616 N N . PRO A 1 203 ? -13.362 -27.222 17.411 1.00 66.12 203 PRO A N 1
ATOM 1617 C CA . PRO A 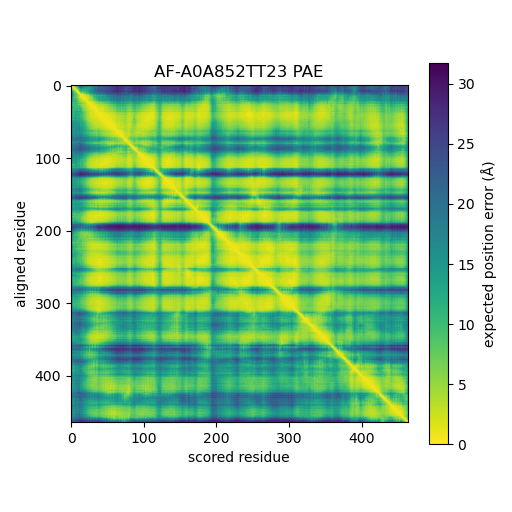1 203 ? -12.221 -26.964 18.283 1.00 66.12 203 PRO A CA 1
ATOM 1618 C C . PRO A 1 203 ? -10.866 -26.954 17.559 1.00 66.12 203 PRO A C 1
ATOM 1620 O O . PRO A 1 203 ? -9.932 -26.313 18.039 1.00 66.12 203 PRO A O 1
ATOM 1623 N N . ALA A 1 204 ? -10.722 -27.668 16.438 1.00 63.69 204 ALA A N 1
ATOM 1624 C CA . ALA A 1 204 ? -9.534 -27.620 15.590 1.00 63.69 204 ALA A CA 1
ATOM 1625 C C . ALA A 1 204 ? -9.389 -26.273 14.874 1.00 63.69 204 ALA A C 1
ATOM 1627 O O . ALA A 1 204 ? -8.289 -25.722 14.870 1.00 63.69 204 ALA A O 1
ATOM 1628 N N . LEU A 1 205 ? -10.488 -25.700 14.372 1.00 61.84 205 LEU A N 1
ATOM 1629 C CA . LEU A 1 205 ? -10.509 -24.357 13.788 1.00 61.84 205 LEU A CA 1
ATOM 1630 C C . LEU A 1 205 ? -10.130 -23.302 14.836 1.00 61.84 205 LEU A C 1
ATOM 1632 O O . LEU A 1 205 ? -9.247 -22.487 14.591 1.00 61.84 205 LEU A O 1
ATOM 1636 N N . LEU A 1 206 ? -10.700 -23.376 16.043 1.00 64.88 206 LEU A N 1
ATOM 1637 C CA . LEU A 1 206 ? -10.347 -22.463 17.140 1.00 64.88 206 LEU A CA 1
ATOM 1638 C C . LEU A 1 206 ? -8.861 -22.550 17.527 1.00 64.88 206 LEU A C 1
ATOM 1640 O O . LEU A 1 206 ? -8.234 -21.529 17.801 1.00 64.88 206 LEU A O 1
ATOM 1644 N N . ARG A 1 207 ? -8.270 -23.754 17.521 1.00 70.00 207 ARG A N 1
ATOM 1645 C CA . ARG A 1 207 ? -6.827 -23.935 17.761 1.00 70.00 207 ARG A CA 1
ATOM 1646 C C . ARG A 1 207 ? -5.970 -23.372 16.630 1.00 70.00 207 ARG A C 1
ATOM 1648 O O . ARG A 1 207 ? -4.932 -22.786 16.917 1.00 70.00 207 ARG A O 1
ATOM 1655 N N . MET A 1 208 ? -6.373 -23.565 15.374 1.00 67.31 208 MET A N 1
ATOM 1656 C CA . MET A 1 208 ? -5.667 -23.020 14.211 1.00 67.31 208 MET A CA 1
ATOM 1657 C C . MET A 1 208 ? -5.650 -21.490 14.264 1.00 67.31 208 MET A C 1
ATOM 1659 O O . MET A 1 208 ? -4.582 -20.890 14.214 1.00 67.31 208 MET A O 1
ATOM 1663 N N . LEU A 1 209 ? -6.809 -20.873 14.495 1.00 67.19 209 LEU A N 1
ATOM 1664 C CA . LEU A 1 209 ? -6.945 -19.423 14.641 1.00 67.19 209 LEU A CA 1
ATOM 1665 C C . LEU A 1 209 ? -6.167 -18.877 15.850 1.00 67.19 209 LEU A C 1
ATOM 1667 O O . LEU A 1 209 ? -5.525 -17.835 15.749 1.00 67.19 209 LEU A O 1
ATOM 1671 N N . GLY A 1 210 ? -6.161 -19.605 16.973 1.00 70.44 210 GLY A N 1
ATOM 1672 C CA . GLY A 1 210 ? -5.343 -19.268 18.142 1.00 70.44 210 GLY A CA 1
ATOM 1673 C C . GLY A 1 210 ? -3.846 -19.226 17.823 1.00 70.44 210 GLY A C 1
ATOM 1674 O O . GLY A 1 210 ? -3.188 -18.245 18.147 1.00 70.44 210 GLY A O 1
ATOM 1675 N N . LYS A 1 211 ? -3.319 -20.225 17.095 1.00 72.06 211 LYS A N 1
ATOM 1676 C CA . LYS A 1 211 ? -1.911 -20.229 16.647 1.00 72.06 211 LYS A CA 1
ATOM 1677 C C . LYS A 1 211 ? -1.576 -19.017 15.768 1.00 72.06 211 LYS A C 1
ATOM 1679 O O . LYS A 1 211 ? -0.486 -18.464 15.895 1.00 72.06 211 LYS A O 1
ATOM 1684 N N . VAL A 1 212 ? -2.487 -18.613 14.878 1.00 70.88 212 VAL A N 1
ATOM 1685 C CA . VAL A 1 212 ? -2.296 -17.442 14.006 1.00 70.88 212 VAL A CA 1
ATOM 1686 C C . VAL A 1 212 ? -2.239 -16.161 14.843 1.00 70.88 212 VAL A C 1
ATOM 1688 O O . VAL A 1 212 ? -1.327 -15.355 14.657 1.00 70.88 212 VAL A O 1
ATOM 1691 N N . PHE A 1 213 ? -3.128 -15.997 15.825 1.00 73.31 213 PHE A N 1
ATOM 1692 C CA . PHE A 1 213 ? -3.067 -14.858 16.746 1.00 73.31 213 PHE A CA 1
ATOM 1693 C C . PHE A 1 213 ? -1.851 -14.878 17.668 1.00 73.31 213 PHE A C 1
ATOM 1695 O O . PHE A 1 213 ? -1.325 -13.813 17.967 1.00 73.31 213 PHE A O 1
ATOM 1702 N N . ASP A 1 214 ? -1.360 -16.043 18.083 1.00 77.56 214 ASP A N 1
ATOM 1703 C CA . ASP A 1 214 ? -0.143 -16.154 18.897 1.00 77.56 214 ASP A CA 1
ATOM 1704 C C . ASP A 1 214 ? 1.137 -15.833 18.097 1.00 77.56 214 ASP A C 1
ATOM 1706 O O . ASP A 1 214 ? 2.196 -15.592 18.678 1.00 77.56 214 ASP A O 1
ATOM 1710 N N . SER A 1 215 ? 1.047 -15.790 16.764 1.00 82.19 215 SER A N 1
ATOM 1711 C CA . SER A 1 215 ? 2.152 -15.440 15.868 1.00 82.19 215 SER A CA 1
ATOM 1712 C C . SER A 1 215 ? 2.379 -13.919 15.740 1.00 82.19 215 SER A C 1
ATOM 1714 O O . SER A 1 215 ? 1.785 -13.102 16.458 1.00 82.19 215 SER A O 1
ATOM 1716 N N . GLU A 1 216 ? 3.240 -13.521 14.791 1.00 83.00 216 GLU A N 1
ATOM 1717 C CA . GLU A 1 216 ? 3.474 -12.115 14.431 1.00 83.00 216 GLU A CA 1
ATOM 1718 C C . GLU A 1 216 ? 2.193 -11.403 13.962 1.00 83.00 216 GLU A C 1
ATOM 1720 O O . GLU A 1 216 ? 2.041 -10.199 14.175 1.00 83.00 216 GLU A O 1
ATOM 1725 N N . TYR A 1 217 ? 1.237 -12.134 13.382 1.00 82.38 217 TYR A N 1
ATOM 1726 C CA . TYR A 1 217 ? -0.007 -11.556 12.872 1.00 82.38 217 TYR A CA 1
ATOM 1727 C C . TYR A 1 217 ? -0.916 -10.988 13.967 1.00 82.38 217 TYR A C 1
ATOM 1729 O O . TYR A 1 217 ? -1.671 -10.054 13.708 1.00 82.38 217 TYR A O 1
ATOM 1737 N N . GLY A 1 218 ? -0.812 -11.476 15.208 1.00 83.94 218 GLY A N 1
ATOM 1738 C CA . GLY A 1 218 ? -1.538 -10.907 16.345 1.00 83.94 218 GLY A CA 1
ATOM 1739 C C . GLY A 1 218 ? -0.836 -9.734 17.036 1.00 83.94 218 GLY A C 1
ATOM 1740 O O . GLY A 1 218 ? -1.415 -9.158 17.960 1.00 83.94 218 GLY A O 1
ATOM 1741 N N . ILE A 1 219 ? 0.382 -9.352 16.617 1.00 89.75 219 ILE A N 1
ATOM 1742 C CA . ILE A 1 219 ? 1.151 -8.274 17.265 1.00 89.75 219 ILE A CA 1
ATOM 1743 C C . ILE A 1 219 ? 0.341 -6.971 17.346 1.00 89.75 219 ILE A C 1
ATOM 1745 O O . ILE A 1 219 ? 0.242 -6.436 18.451 1.00 89.75 219 ILE A O 1
ATOM 1749 N N . PRO A 1 220 ? -0.276 -6.442 16.263 1.00 92.44 220 PRO A N 1
ATOM 1750 C CA . PRO A 1 220 ? -1.033 -5.192 16.353 1.00 92.44 220 PRO A CA 1
ATOM 1751 C C . PRO A 1 220 ? -2.185 -5.244 17.352 1.00 92.44 220 PRO A C 1
ATOM 1753 O O . PRO A 1 220 ? -2.386 -4.286 18.098 1.00 92.44 220 PRO A O 1
ATOM 1756 N N . TYR A 1 221 ? -2.898 -6.369 17.413 1.00 90.31 221 TYR A N 1
ATOM 1757 C CA . TYR A 1 221 ? -3.993 -6.572 18.356 1.00 90.31 221 TYR A CA 1
ATOM 1758 C C . TYR A 1 221 ? -3.504 -6.493 19.807 1.00 90.31 221 TYR A C 1
ATOM 1760 O O . TYR A 1 221 ? -3.989 -5.667 20.581 1.00 90.31 221 TYR A O 1
ATOM 1768 N N . ARG A 1 222 ? -2.467 -7.269 20.156 1.00 89.12 222 ARG A N 1
ATOM 1769 C CA . ARG A 1 222 ? -1.873 -7.255 21.506 1.00 89.12 222 ARG A CA 1
ATOM 1770 C C . ARG A 1 222 ? -1.300 -5.885 21.864 1.00 89.12 222 ARG A C 1
ATOM 1772 O O . ARG A 1 222 ? -1.443 -5.425 22.996 1.00 89.12 222 ARG A O 1
ATOM 1779 N N . PHE A 1 223 ? -0.697 -5.196 20.892 1.00 91.06 223 PHE A N 1
ATOM 1780 C CA . PHE A 1 223 ? -0.199 -3.832 21.072 1.00 91.06 223 PHE A CA 1
ATOM 1781 C C . PHE A 1 223 ? -1.335 -2.860 21.413 1.00 91.06 223 PHE A C 1
ATOM 1783 O O . PHE A 1 223 ? -1.173 -2.003 22.286 1.00 91.06 223 PHE A O 1
ATOM 1790 N N . ALA A 1 224 ? -2.480 -2.991 20.738 1.00 92.06 224 ALA A N 1
ATOM 1791 C CA . ALA A 1 224 ? -3.634 -2.138 20.969 1.00 92.06 224 ALA A CA 1
ATOM 1792 C C . ALA A 1 224 ? -4.210 -2.328 22.375 1.00 92.06 224 ALA A C 1
ATOM 1794 O O . ALA A 1 224 ? -4.408 -1.340 23.080 1.00 92.06 224 ALA A O 1
ATOM 1795 N N . GLU A 1 225 ? -4.406 -3.572 22.812 1.00 90.88 225 GLU A N 1
ATOM 1796 C CA . GLU A 1 225 ? -4.908 -3.880 24.158 1.00 90.88 225 GLU A CA 1
ATOM 1797 C C . GLU A 1 225 ? -3.948 -3.421 25.256 1.00 90.88 225 GLU A C 1
ATOM 1799 O O . GLU A 1 225 ? -4.364 -2.783 26.228 1.00 90.88 225 GLU A O 1
ATOM 1804 N N . TYR A 1 226 ? -2.647 -3.668 25.071 1.00 91.38 226 TYR A N 1
ATOM 1805 C CA . TYR A 1 226 ? -1.614 -3.216 26.001 1.00 91.38 226 TYR A CA 1
ATOM 1806 C C . TYR A 1 226 ? -1.648 -1.694 26.187 1.00 91.38 226 TYR A C 1
ATOM 1808 O O . TYR A 1 226 ? -1.614 -1.200 27.314 1.00 91.38 226 TYR A O 1
ATOM 1816 N N . LEU A 1 227 ? -1.750 -0.934 25.092 1.00 92.19 227 LEU A N 1
ATOM 1817 C CA . LEU A 1 227 ? -1.809 0.528 25.145 1.00 92.19 227 LEU A CA 1
ATOM 1818 C C . LEU A 1 227 ? -3.144 1.072 25.646 1.00 92.19 227 LEU A C 1
ATOM 1820 O O . LEU A 1 227 ? -3.167 2.131 26.276 1.00 92.19 227 LEU A O 1
ATOM 1824 N N . ALA A 1 228 ? -4.241 0.377 25.361 1.00 90.75 228 ALA A N 1
ATOM 1825 C CA . ALA A 1 228 ? -5.557 0.731 25.869 1.00 90.75 228 ALA A CA 1
ATOM 1826 C C . ALA A 1 228 ? -5.689 0.431 27.371 1.00 90.75 228 ALA A C 1
ATOM 1828 O O . ALA A 1 228 ? -6.537 1.027 28.036 1.00 90.75 228 ALA A O 1
ATOM 1829 N N . GLY A 1 229 ? -4.867 -0.480 27.905 1.00 89.69 229 GLY A N 1
ATOM 1830 C CA . GLY A 1 229 ? -4.936 -0.945 29.290 1.00 89.69 229 GLY A CA 1
ATOM 1831 C C . GLY A 1 229 ? -6.179 -1.791 29.579 1.00 89.69 229 GLY A C 1
ATOM 1832 O O . GLY A 1 229 ? -6.609 -1.870 30.730 1.00 89.69 229 GLY A O 1
ATOM 1833 N N . ARG A 1 230 ? -6.791 -2.371 28.541 1.00 87.00 230 ARG A N 1
ATOM 1834 C CA . ARG A 1 230 ? -8.024 -3.164 28.611 1.00 87.00 230 ARG A CA 1
ATOM 1835 C C . ARG A 1 230 ? -8.162 -4.058 27.383 1.00 87.00 230 ARG A C 1
ATOM 1837 O O . ARG A 1 230 ? -7.565 -3.778 26.348 1.00 87.00 230 ARG A O 1
ATOM 1844 N N . GLU A 1 231 ? -9.023 -5.062 27.497 1.00 85.19 231 GLU A N 1
ATOM 1845 C CA . GLU A 1 231 ? -9.472 -5.853 26.351 1.00 85.19 231 GLU A CA 1
ATOM 1846 C C . GLU A 1 231 ? -10.219 -4.950 25.355 1.00 85.19 231 GLU A C 1
ATOM 1848 O O . GLU A 1 231 ? -11.020 -4.076 25.738 1.00 85.19 231 GLU A O 1
ATOM 1853 N N . LEU A 1 232 ? -9.919 -5.132 24.073 1.00 83.44 232 LEU A N 1
ATOM 1854 C CA . LEU A 1 232 ? -10.579 -4.442 22.971 1.00 83.44 232 LEU A CA 1
ATOM 1855 C C . LEU A 1 232 ? -11.383 -5.460 22.181 1.00 83.44 232 LEU A C 1
ATOM 1857 O O . LEU A 1 232 ? -10.947 -6.585 21.989 1.00 83.44 232 LEU A O 1
ATOM 1861 N N . ASP A 1 233 ? -12.554 -5.071 21.687 1.00 79.81 233 ASP A N 1
ATOM 1862 C CA . ASP A 1 233 ? -13.234 -5.936 20.736 1.00 79.81 233 ASP A CA 1
ATOM 1863 C C . ASP A 1 233 ? -12.523 -5.882 19.363 1.00 79.81 233 ASP A C 1
ATOM 1865 O O . ASP A 1 233 ? -11.988 -4.835 18.971 1.00 79.81 233 ASP A O 1
ATOM 1869 N N . PRO A 1 234 ? -12.539 -6.981 18.591 1.00 80.81 234 PRO A N 1
ATOM 1870 C CA . PRO A 1 234 ? -11.909 -7.035 17.275 1.00 80.81 234 PRO A CA 1
ATOM 1871 C C . PRO A 1 234 ? -12.358 -5.969 16.271 1.00 80.81 234 PRO A C 1
ATOM 1873 O O . PRO A 1 234 ? -11.551 -5.513 15.463 1.00 80.81 234 PRO A O 1
ATOM 1876 N N . ILE A 1 235 ? -13.625 -5.546 16.316 1.00 80.50 235 ILE A N 1
ATOM 1877 C CA . ILE A 1 235 ? -14.158 -4.510 15.420 1.00 80.50 235 ILE A CA 1
ATOM 1878 C C . ILE A 1 235 ? -13.506 -3.165 15.733 1.00 80.50 235 ILE A C 1
ATOM 1880 O O . ILE A 1 235 ? -13.099 -2.447 14.818 1.00 80.50 235 ILE A O 1
ATOM 1884 N N . THR A 1 236 ? -13.336 -2.853 17.015 1.00 85.38 236 T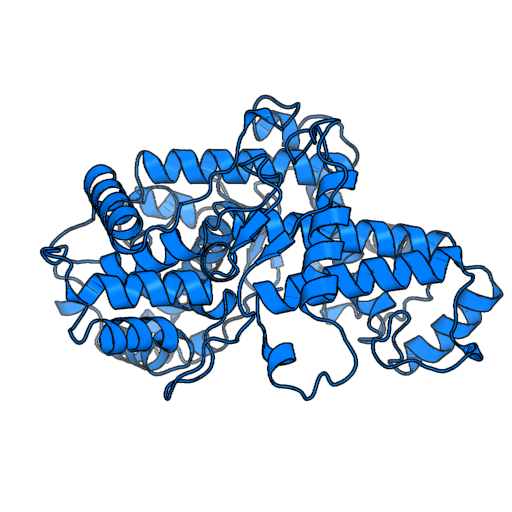HR A N 1
ATOM 1885 C CA . THR A 1 236 ? -12.611 -1.670 17.471 1.00 85.38 236 THR A CA 1
ATOM 1886 C C . THR A 1 236 ? -11.165 -1.676 16.972 1.00 85.38 236 THR A C 1
ATOM 1888 O O . THR A 1 236 ? -10.712 -0.666 16.432 1.00 85.38 236 THR A O 1
ATOM 1891 N N . VAL A 1 237 ? -10.454 -2.806 17.060 1.00 88.94 237 VAL A N 1
ATOM 1892 C CA . VAL A 1 237 ? -9.081 -2.918 16.529 1.00 88.94 237 VAL A CA 1
ATOM 1893 C C . VAL A 1 237 ? -9.057 -2.760 15.003 1.00 88.94 237 VAL A C 1
ATOM 1895 O O . VAL A 1 237 ? -8.237 -2.004 14.481 1.00 88.94 237 VAL A O 1
ATOM 1898 N N . MET A 1 238 ? -9.990 -3.379 14.273 1.00 87.88 238 MET A N 1
ATOM 1899 C CA . MET A 1 238 ? -10.107 -3.205 12.819 1.00 87.88 238 MET A CA 1
ATOM 1900 C C . MET A 1 238 ? -10.391 -1.755 12.414 1.00 87.88 238 MET A C 1
ATOM 1902 O O . MET A 1 238 ? -9.825 -1.282 11.432 1.00 87.88 238 MET A O 1
ATOM 1906 N N . ALA A 1 239 ? -11.212 -1.023 13.172 1.00 88.00 239 ALA A N 1
ATOM 1907 C CA . ALA A 1 239 ? -11.463 0.398 12.933 1.00 88.00 239 ALA A CA 1
ATOM 1908 C C . ALA A 1 239 ? -10.219 1.261 13.198 1.00 88.00 239 ALA A C 1
ATOM 1910 O O . ALA A 1 239 ? -9.954 2.215 12.471 1.00 88.00 239 ALA A O 1
ATOM 1911 N N . MET A 1 240 ? -9.403 0.911 14.197 1.00 93.31 240 MET A N 1
ATOM 1912 C CA . MET A 1 240 ? -8.109 1.572 14.410 1.00 93.31 240 MET A CA 1
ATOM 1913 C C . MET A 1 240 ? -7.144 1.320 13.253 1.00 93.31 240 MET A C 1
ATOM 1915 O O . MET A 1 240 ? -6.422 2.237 12.859 1.00 93.31 240 MET A O 1
ATOM 1919 N N . ILE A 1 241 ? -7.136 0.102 12.702 1.00 94.06 241 ILE A N 1
ATOM 1920 C CA . ILE A 1 241 ? -6.339 -0.230 11.519 1.00 94.06 241 ILE A CA 1
ATOM 1921 C C . ILE A 1 241 ? -6.846 0.558 10.306 1.00 94.06 241 ILE A C 1
ATOM 1923 O O . ILE A 1 241 ? -6.044 1.213 9.649 1.00 94.06 241 ILE A O 1
ATOM 1927 N N . ASP A 1 242 ? -8.155 0.587 10.043 1.00 91.19 242 ASP A N 1
ATOM 1928 C CA . ASP A 1 242 ? -8.724 1.364 8.931 1.00 91.19 242 ASP A CA 1
ATOM 1929 C C . ASP A 1 242 ? -8.386 2.860 9.050 1.00 91.19 242 ASP A C 1
ATOM 1931 O O . ASP A 1 242 ? -7.904 3.483 8.104 1.00 91.19 242 ASP A O 1
ATOM 1935 N N . PHE A 1 243 ? -8.516 3.434 10.246 1.00 93.56 243 PHE A N 1
ATOM 1936 C CA . PHE A 1 243 ? -8.073 4.797 10.536 1.00 93.56 243 PHE A CA 1
ATOM 1937 C C . PHE A 1 243 ? -6.568 5.016 10.282 1.00 93.56 243 PHE A C 1
ATOM 1939 O O . PHE A 1 243 ? -6.159 6.067 9.769 1.00 93.56 243 PHE A O 1
ATOM 1946 N N . ALA A 1 244 ? -5.731 4.044 10.646 1.00 96.25 244 ALA A N 1
ATOM 1947 C CA . ALA A 1 244 ? -4.286 4.108 10.470 1.00 96.25 244 ALA A CA 1
ATOM 1948 C C . ALA A 1 244 ? -3.871 4.031 8.995 1.00 96.25 244 ALA A C 1
ATOM 1950 O O . ALA A 1 244 ? -2.982 4.773 8.582 1.00 96.25 244 ALA A O 1
ATOM 1951 N N . LEU A 1 245 ? -4.546 3.197 8.199 1.00 94.62 245 LEU A N 1
ATOM 1952 C CA . LEU A 1 245 ? -4.308 3.035 6.760 1.00 94.62 245 LEU A CA 1
ATOM 1953 C C . LEU A 1 245 ? -4.779 4.235 5.928 1.00 94.62 245 LEU A C 1
ATOM 1955 O O . LEU A 1 245 ? -4.439 4.334 4.753 1.00 94.62 245 LEU A O 1
ATOM 1959 N N . ASN A 1 246 ? -5.517 5.173 6.525 1.00 93.88 246 ASN A N 1
ATOM 1960 C CA . ASN A 1 246 ? -5.973 6.388 5.858 1.00 93.88 246 ASN A CA 1
ATOM 1961 C C . ASN A 1 246 ? -5.248 7.656 6.363 1.00 93.88 246 ASN A C 1
ATOM 1963 O O . ASN A 1 246 ? -5.902 8.557 6.905 1.00 93.88 246 ASN A O 1
ATOM 1967 N N . PRO A 1 247 ? -3.906 7.767 6.225 1.00 94.62 247 PRO A N 1
ATOM 1968 C CA . PRO A 1 247 ? -3.182 8.988 6.550 1.00 94.62 247 PRO A CA 1
ATOM 1969 C C . PRO A 1 247 ? -3.529 10.149 5.617 1.00 94.62 247 PRO A C 1
ATOM 1971 O O . PRO A 1 247 ? -3.988 9.980 4.482 1.00 94.62 247 PRO A O 1
ATOM 1974 N N . VAL A 1 248 ? -3.228 11.352 6.095 1.00 92.19 248 VAL A N 1
ATOM 1975 C CA . VAL A 1 248 ? -3.162 12.566 5.278 1.00 92.19 248 VAL A CA 1
ATOM 1976 C C . VAL A 1 248 ? -1.932 12.460 4.378 1.00 92.19 248 VAL A C 1
ATOM 1978 O O . VAL A 1 248 ? -0.809 12.490 4.863 1.00 92.19 248 VAL A O 1
ATOM 1981 N N . VAL A 1 249 ? -2.136 12.342 3.065 1.00 91.00 249 VAL A N 1
ATOM 1982 C CA . VAL A 1 249 ? -1.062 12.343 2.058 1.00 91.00 249 VAL A CA 1
ATOM 1983 C C . VAL A 1 249 ? -1.058 13.677 1.294 1.00 91.00 249 VAL A C 1
ATOM 1985 O O . VAL A 1 249 ? -2.068 13.980 0.640 1.00 91.00 249 VAL A O 1
ATOM 1988 N N . PRO A 1 250 ? 0.029 14.475 1.355 1.00 88.56 250 PRO A N 1
ATOM 1989 C CA . PRO A 1 250 ? 0.165 15.703 0.571 1.00 88.56 250 PRO A CA 1
ATOM 1990 C C . PRO A 1 250 ? -0.070 15.453 -0.922 1.00 88.56 250 PRO A C 1
ATOM 1992 O O . PRO A 1 250 ? 0.385 14.449 -1.468 1.00 88.56 250 PRO A O 1
ATOM 1995 N N . GLY A 1 251 ? -0.833 16.329 -1.570 1.00 85.75 251 GLY A N 1
ATOM 1996 C CA . GLY A 1 251 ? -1.193 16.213 -2.983 1.00 85.75 251 GLY A CA 1
ATOM 1997 C C . GLY A 1 251 ? -2.352 15.259 -3.273 1.00 85.75 251 GLY A C 1
ATOM 1998 O O . GLY A 1 251 ? -3.114 15.523 -4.194 1.00 85.75 251 GLY A O 1
ATOM 1999 N N . LEU A 1 252 ? -2.576 14.203 -2.483 1.00 85.12 252 LEU A N 1
ATOM 2000 C CA . LEU A 1 252 ? -3.657 13.244 -2.765 1.00 85.12 252 LEU A CA 1
ATOM 2001 C C . LEU A 1 252 ? -5.049 13.767 -2.368 1.00 85.12 252 LEU A C 1
ATOM 2003 O O . LEU A 1 252 ? -6.026 13.589 -3.087 1.00 85.12 252 LEU A O 1
ATOM 2007 N N . HIS A 1 253 ? -5.139 14.398 -1.198 1.00 78.75 253 HIS A N 1
ATOM 2008 C CA . HIS A 1 253 ? -6.414 14.809 -0.586 1.00 78.75 253 HIS A CA 1
ATOM 2009 C C . HIS A 1 253 ? -6.390 16.252 -0.066 1.00 78.75 253 HIS A C 1
ATOM 2011 O O . HIS A 1 253 ? -7.436 16.874 0.107 1.00 78.75 253 HIS A O 1
ATOM 2017 N N . SER A 1 254 ? -5.192 16.779 0.184 1.00 76.81 254 SER A N 1
ATOM 2018 C CA . SER A 1 254 ? -4.942 18.129 0.666 1.00 76.81 254 SER A CA 1
ATOM 2019 C C . SER A 1 254 ? -3.835 18.753 -0.171 1.00 76.81 254 SER A C 1
ATOM 2021 O O . SER A 1 254 ? -2.891 18.068 -0.567 1.00 76.81 254 SER A O 1
ATOM 2023 N N . ARG A 1 255 ? -3.954 20.057 -0.428 1.00 77.75 255 ARG A N 1
ATOM 2024 C CA . ARG A 1 255 ? -2.868 20.856 -1.013 1.00 77.75 255 ARG A CA 1
ATOM 2025 C C . ARG A 1 255 ? -1.831 21.267 0.027 1.00 77.75 255 ARG A C 1
ATOM 2027 O O . ARG A 1 255 ? -0.798 21.797 -0.344 1.00 77.75 255 ARG A O 1
ATOM 2034 N N . GLU A 1 256 ? -2.090 21.023 1.311 1.00 82.62 256 GLU A N 1
ATOM 2035 C CA . GLU A 1 256 ? -1.117 21.306 2.362 1.00 82.62 256 GLU A CA 1
ATOM 2036 C C . GLU A 1 256 ? 0.166 20.500 2.105 1.00 82.62 256 GLU A C 1
ATOM 2038 O O . GLU A 1 256 ? 0.117 19.266 2.063 1.00 82.62 256 GLU A O 1
ATOM 2043 N N . PRO A 1 257 ? 1.315 21.173 1.920 1.00 84.12 257 PRO A N 1
ATOM 2044 C CA . PRO A 1 257 ? 2.562 20.485 1.624 1.00 84.12 257 PRO A CA 1
ATOM 2045 C C . PRO A 1 257 ? 3.199 19.892 2.882 1.00 84.12 257 PRO A C 1
ATOM 2047 O O . PRO A 1 257 ? 4.104 19.073 2.770 1.00 84.12 257 PRO A O 1
ATOM 2050 N N . GLU A 1 258 ? 2.761 20.301 4.072 1.00 90.25 258 GLU A N 1
ATOM 2051 C CA . GLU A 1 258 ? 3.349 19.887 5.342 1.00 90.25 258 GLU A CA 1
ATOM 2052 C C . GLU A 1 258 ? 2.432 18.894 6.063 1.00 90.25 258 GLU A C 1
ATOM 2054 O O . GLU A 1 258 ? 1.224 19.106 6.164 1.00 90.25 258 GLU A O 1
ATOM 2059 N N . VAL A 1 259 ? 3.014 17.809 6.573 1.00 92.12 259 VAL A N 1
ATOM 2060 C CA . VAL A 1 259 ? 2.309 16.809 7.380 1.00 92.12 259 VAL A CA 1
ATOM 2061 C C . VAL A 1 259 ? 3.222 16.298 8.493 1.00 92.12 259 VAL A C 1
ATOM 2063 O O . VAL A 1 259 ? 4.414 16.061 8.288 1.00 92.12 259 VAL A O 1
ATOM 2066 N N . GLU A 1 260 ? 2.675 16.135 9.694 1.00 93.44 260 GLU A N 1
ATOM 2067 C CA . GLU A 1 260 ? 3.398 15.532 10.816 1.00 93.44 260 GLU A CA 1
ATOM 2068 C C . GLU A 1 260 ? 3.623 14.036 10.570 1.00 93.44 260 GLU A C 1
ATOM 2070 O O . GLU A 1 260 ? 2.715 13.329 10.129 1.00 93.44 260 GLU A O 1
ATOM 2075 N N . TRP A 1 261 ? 4.803 13.511 10.921 1.00 92.19 261 TRP A N 1
ATOM 2076 C CA . TRP A 1 261 ? 5.110 12.081 10.774 1.00 92.19 261 TRP A CA 1
ATOM 2077 C C . TRP A 1 261 ? 4.055 11.189 11.436 1.00 92.19 261 TRP A C 1
ATOM 2079 O O . TRP A 1 261 ? 3.633 10.189 10.864 1.00 92.19 261 TRP A O 1
ATOM 2089 N N . GLN A 1 262 ? 3.566 11.585 12.614 1.00 92.75 262 GLN A N 1
ATOM 2090 C CA . GLN A 1 262 ? 2.516 10.867 13.337 1.00 92.75 262 GLN A CA 1
ATOM 2091 C C . GLN A 1 262 ? 1.178 10.826 12.580 1.00 92.75 262 GLN A C 1
ATOM 2093 O O . GLN A 1 262 ? 0.422 9.872 12.744 1.00 92.75 262 GLN A O 1
ATOM 2098 N N . GLU A 1 263 ? 0.885 11.836 11.758 1.00 93.44 263 GLU A N 1
ATOM 2099 C CA . GLU A 1 263 ? -0.319 11.900 10.926 1.00 93.44 263 GLU A CA 1
ATOM 2100 C C . GLU A 1 263 ? -0.145 11.152 9.593 1.00 93.44 263 GLU A C 1
ATOM 2102 O O . GLU A 1 263 ? -1.132 10.672 9.031 1.00 93.44 263 GLU A O 1
ATOM 2107 N N . PHE A 1 264 ? 1.093 11.018 9.115 1.00 93.75 264 PHE A N 1
ATOM 2108 C CA . PHE A 1 264 ? 1.441 10.396 7.837 1.00 93.75 264 PHE A CA 1
ATOM 2109 C C . PHE A 1 264 ? 1.738 8.886 7.932 1.00 93.75 264 PHE A C 1
ATOM 2111 O O . PHE A 1 264 ? 1.387 8.128 7.033 1.00 93.75 264 PHE A O 1
ATOM 2118 N N . HIS A 1 265 ? 2.367 8.427 9.017 1.00 93.44 265 HIS A N 1
ATOM 2119 C CA . HIS A 1 265 ? 2.880 7.061 9.163 1.00 93.44 265 HIS A CA 1
ATOM 2120 C C . HIS A 1 265 ? 1.849 6.111 9.817 1.00 93.44 265 HIS A C 1
ATOM 2122 O O . HIS A 1 265 ? 1.506 6.315 10.989 1.00 93.44 265 HIS A O 1
ATOM 2128 N N . PRO A 1 266 ? 1.373 5.045 9.132 1.00 95.75 266 PRO A N 1
ATOM 2129 C CA . PRO A 1 266 ? 0.289 4.195 9.641 1.00 95.75 266 PRO A CA 1
ATOM 2130 C C . PRO A 1 266 ? 0.550 3.556 11.016 1.00 95.75 266 PRO A C 1
ATOM 2132 O O . PRO A 1 266 ? -0.312 3.694 11.887 1.00 95.75 266 PRO A O 1
ATOM 2135 N N . PRO A 1 267 ? 1.722 2.956 11.313 1.00 94.75 267 PRO A N 1
ATOM 2136 C CA . PRO A 1 267 ? 2.006 2.457 12.660 1.00 94.75 267 PRO A CA 1
ATOM 2137 C C . PRO A 1 267 ? 1.894 3.539 13.745 1.00 94.75 267 PRO A C 1
ATOM 2139 O O . PRO A 1 267 ? 1.341 3.294 14.814 1.00 94.75 267 PRO A O 1
ATOM 2142 N N . SER A 1 268 ? 2.351 4.767 13.479 1.00 94.19 268 SER A N 1
ATOM 2143 C CA . SER A 1 268 ? 2.244 5.876 14.441 1.00 94.19 268 SER A CA 1
ATOM 2144 C C . SER A 1 268 ? 0.793 6.325 14.659 1.00 94.19 268 SER A C 1
ATOM 2146 O O . SER A 1 268 ? 0.397 6.620 15.794 1.00 94.19 268 SER A O 1
ATOM 2148 N N . ARG A 1 269 ? -0.026 6.322 13.601 1.00 96.50 269 ARG A N 1
ATOM 2149 C CA . ARG A 1 269 ? -1.471 6.582 13.694 1.00 96.50 269 ARG A CA 1
ATOM 2150 C C . ARG A 1 269 ? -2.178 5.511 14.518 1.00 96.50 269 ARG A C 1
ATOM 2152 O O . ARG A 1 269 ? -2.952 5.852 15.411 1.00 96.50 269 ARG A O 1
ATOM 2159 N N . PHE A 1 270 ? -1.858 4.238 14.278 1.00 96.62 270 PHE A N 1
ATOM 2160 C CA . PHE A 1 270 ? -2.426 3.103 15.007 1.00 96.62 270 PHE A CA 1
ATOM 2161 C C . PHE A 1 270 ? -2.156 3.201 16.513 1.00 96.62 270 PHE A C 1
ATOM 2163 O O . PHE A 1 270 ? -3.075 3.084 17.317 1.00 96.62 270 PHE A O 1
ATOM 2170 N N . ILE A 1 271 ? -0.922 3.527 16.911 1.00 94.75 271 ILE A N 1
ATOM 2171 C CA . ILE A 1 271 ? -0.559 3.739 18.323 1.00 94.75 271 ILE A CA 1
ATOM 2172 C C . ILE A 1 271 ? -1.345 4.884 18.954 1.00 94.75 271 ILE A C 1
ATOM 2174 O O . ILE A 1 271 ? -1.780 4.784 20.102 1.00 94.75 271 ILE A O 1
ATOM 2178 N N . SER A 1 272 ? -1.514 5.983 18.220 1.00 94.94 272 SER A N 1
ATOM 2179 C CA . SER A 1 272 ? -2.310 7.123 18.681 1.00 94.94 272 SER A CA 1
ATOM 2180 C C . SER A 1 272 ? -3.755 6.700 18.949 1.00 94.94 272 SER A C 1
ATOM 2182 O O . SER A 1 272 ? -4.294 7.003 20.014 1.00 94.94 272 SER A O 1
ATOM 2184 N N . ALA A 1 273 ? -4.348 5.936 18.028 1.00 95.19 273 ALA A N 1
ATOM 2185 C CA . ALA A 1 273 ? -5.703 5.410 18.163 1.00 95.19 273 ALA A CA 1
ATOM 2186 C C . ALA A 1 273 ? -5.829 4.412 19.330 1.00 95.19 273 ALA A C 1
ATOM 2188 O O . ALA A 1 273 ? -6.738 4.537 20.150 1.00 95.19 273 ALA A O 1
ATOM 2189 N N . ALA A 1 274 ? -4.875 3.489 19.472 1.00 94.19 274 ALA A N 1
ATOM 2190 C CA . ALA A 1 274 ? -4.832 2.523 20.568 1.00 94.19 274 ALA A CA 1
ATOM 2191 C C . ALA A 1 274 ? -4.725 3.196 21.947 1.00 94.19 274 ALA A C 1
ATOM 2193 O O . ALA A 1 274 ? -5.430 2.827 22.882 1.00 94.19 274 ALA A O 1
ATOM 2194 N N . ARG A 1 275 ? -3.899 4.242 22.084 1.00 93.56 275 ARG A N 1
ATOM 2195 C CA . ARG A 1 275 ? -3.809 5.022 23.334 1.00 93.56 275 ARG A CA 1
ATOM 2196 C C . ARG A 1 275 ? -5.106 5.764 23.641 1.00 93.56 275 ARG A C 1
ATOM 2198 O O . ARG A 1 275 ? -5.541 5.782 24.794 1.00 93.56 275 ARG A O 1
ATOM 2205 N N . ALA A 1 276 ? -5.739 6.350 22.624 1.00 91.44 276 ALA A N 1
ATOM 2206 C CA . ALA A 1 276 ? -7.032 7.011 22.778 1.00 91.44 276 ALA A CA 1
ATOM 2207 C C . ALA A 1 276 ? -8.119 6.036 23.273 1.00 91.44 276 ALA A C 1
ATOM 2209 O O . ALA A 1 276 ? -8.976 6.433 24.068 1.00 91.44 276 ALA A O 1
ATOM 2210 N N . ALA A 1 277 ? -8.021 4.756 22.887 1.00 87.75 277 ALA A N 1
ATOM 2211 C CA . ALA A 1 277 ? -8.950 3.682 23.241 1.00 87.75 277 ALA A CA 1
ATOM 2212 C C . ALA A 1 277 ? -9.150 3.449 24.739 1.00 87.75 277 ALA A C 1
ATOM 2214 O O . ALA A 1 277 ? -10.228 3.001 25.143 1.00 87.75 277 ALA A O 1
ATOM 2215 N N . SER A 1 278 ? -8.155 3.788 25.562 1.00 83.69 278 SER A N 1
ATOM 2216 C CA . SER A 1 278 ? -8.250 3.723 27.028 1.00 83.69 278 SER A CA 1
ATOM 2217 C C . SER A 1 278 ? -9.435 4.521 27.586 1.00 83.69 278 SER A C 1
ATOM 2219 O O . SER A 1 278 ? -10.031 4.136 28.587 1.00 83.69 278 SER A O 1
ATOM 2221 N N . SER A 1 279 ? -9.805 5.611 26.906 1.00 75.38 279 SER A N 1
ATOM 2222 C CA . SER A 1 279 ? -10.857 6.548 27.318 1.00 75.38 279 SER A CA 1
ATOM 2223 C C . SER A 1 279 ? -12.137 6.463 26.483 1.00 75.38 279 SER A C 1
ATOM 2225 O O . SER A 1 279 ? -13.074 7.228 26.718 1.00 75.38 279 SER A O 1
ATOM 2227 N N . LEU A 1 280 ? -12.173 5.567 25.492 1.00 75.00 280 LEU A N 1
ATOM 2228 C CA . LEU A 1 280 ? -13.325 5.403 24.614 1.00 75.00 280 LEU A CA 1
ATOM 2229 C C . LEU A 1 280 ? -14.423 4.617 25.339 1.00 75.00 280 LEU A C 1
ATOM 2231 O O . LEU A 1 280 ? -14.231 3.443 25.655 1.00 75.00 280 LEU A O 1
ATOM 2235 N N . ASP A 1 281 ? -15.585 5.244 25.541 1.00 68.06 281 ASP A N 1
ATOM 2236 C CA . ASP A 1 281 ? -16.808 4.580 26.020 1.00 68.06 281 ASP A CA 1
ATOM 2237 C C . ASP A 1 281 ? -17.479 3.805 24.872 1.00 68.06 281 ASP A C 1
ATOM 2239 O O . ASP A 1 281 ? -18.606 4.074 24.451 1.00 68.06 281 ASP A O 1
ATOM 2243 N N . ILE A 1 282 ? -16.727 2.875 24.282 1.00 62.59 282 ILE A N 1
ATOM 2244 C CA . ILE A 1 282 ? -17.244 1.984 23.247 1.00 62.59 282 ILE A CA 1
ATOM 2245 C C . ILE A 1 282 ? -17.871 0.801 23.961 1.00 62.59 282 ILE A C 1
ATOM 2247 O O . ILE A 1 282 ? -17.178 -0.040 24.535 1.00 62.59 282 ILE A O 1
ATOM 2251 N N . ARG A 1 283 ? -19.200 0.715 23.896 1.00 61.41 283 ARG A N 1
ATOM 2252 C CA . ARG A 1 283 ? -19.885 -0.546 24.176 1.00 61.41 283 ARG A CA 1
ATOM 2253 C C . ARG A 1 283 ? -19.374 -1.566 23.169 1.00 61.41 283 ARG A C 1
ATOM 2255 O O . ARG A 1 283 ? -19.496 -1.325 21.970 1.00 61.41 283 ARG A O 1
ATOM 2262 N N . SER A 1 284 ? -18.822 -2.675 23.656 1.00 65.25 284 SER A N 1
ATOM 2263 C CA . SER A 1 284 ? -18.376 -3.779 22.809 1.00 65.25 284 SER A CA 1
ATOM 2264 C C . SER A 1 284 ? -19.447 -4.104 21.773 1.00 65.25 284 SER A C 1
ATOM 2266 O O . SER A 1 284 ? -20.630 -4.225 22.109 1.00 65.25 284 SER A O 1
ATOM 2268 N N . PHE A 1 285 ? -19.039 -4.234 20.515 1.00 66.50 285 PHE A N 1
ATOM 2269 C CA . PHE A 1 285 ? -19.951 -4.620 19.452 1.00 66.50 285 PHE A CA 1
ATOM 2270 C C . PHE A 1 285 ? -20.483 -6.030 19.733 1.00 66.50 285 PHE A C 1
ATOM 2272 O O . PHE A 1 285 ? -19.737 -7.003 19.738 1.00 66.50 285 PHE A O 1
ATOM 2279 N N . THR A 1 286 ? -21.784 -6.145 19.998 1.00 61.72 286 THR A N 1
ATOM 2280 C CA . THR A 1 286 ? -22.462 -7.433 20.243 1.00 61.72 286 THR A CA 1
ATOM 2281 C C . THR A 1 286 ? -23.087 -8.028 18.980 1.00 61.72 286 THR A C 1
ATOM 2283 O O . THR A 1 286 ? -23.662 -9.112 19.033 1.00 61.72 286 THR A O 1
ATOM 2286 N N . SER A 1 287 ? -22.988 -7.313 17.857 1.00 64.50 287 SER A N 1
ATOM 2287 C CA . SER A 1 287 ? -23.458 -7.694 16.524 1.00 64.50 287 SER A CA 1
ATOM 2288 C C . SER A 1 287 ? -22.603 -6.993 15.463 1.00 64.50 287 SER A C 1
ATOM 2290 O O . SER A 1 287 ? -21.762 -6.158 15.809 1.00 64.50 287 SER A O 1
ATOM 2292 N N . TRP A 1 288 ? -22.838 -7.308 14.189 1.00 70.44 288 TRP A N 1
ATOM 2293 C CA . TRP A 1 288 ? -22.202 -6.650 13.047 1.00 70.44 288 TRP A CA 1
ATOM 2294 C C . TRP A 1 288 ? -22.315 -5.122 13.130 1.00 70.44 288 TRP A C 1
ATOM 2296 O O . TRP A 1 288 ? -23.406 -4.603 13.400 1.00 70.44 288 TRP A O 1
ATOM 2306 N N . PRO A 1 289 ? -21.215 -4.381 12.913 1.00 74.31 289 PRO A N 1
ATOM 2307 C CA . PRO A 1 289 ? -21.243 -2.942 13.061 1.00 74.31 289 PRO A CA 1
ATOM 2308 C C . PRO A 1 289 ? -21.976 -2.316 11.871 1.00 74.31 289 PRO A C 1
ATOM 2310 O O . PRO A 1 289 ? -21.688 -2.608 10.714 1.00 74.31 289 PRO A O 1
ATOM 2313 N N . SER A 1 290 ? -22.919 -1.414 12.149 1.00 77.62 290 SER A N 1
ATOM 2314 C CA . SER A 1 290 ? -23.512 -0.595 11.088 1.00 77.62 290 SER A CA 1
ATOM 2315 C C . SER A 1 290 ? -22.493 0.421 10.562 1.00 77.62 290 SER A C 1
ATOM 2317 O O . SER A 1 290 ? -21.610 0.859 11.306 1.00 77.62 290 SER A O 1
ATOM 2319 N N . ALA A 1 291 ? -22.670 0.887 9.323 1.00 80.25 291 ALA A N 1
ATOM 2320 C CA . ALA A 1 291 ? -21.882 1.989 8.764 1.00 80.25 291 ALA A CA 1
ATOM 2321 C C . ALA A 1 291 ? -21.862 3.220 9.686 1.00 80.25 291 ALA A C 1
ATOM 2323 O O . ALA A 1 291 ? -20.823 3.842 9.901 1.00 80.25 291 ALA A O 1
ATOM 2324 N N . GLN A 1 292 ? -23.006 3.541 10.298 1.00 83.56 292 GLN A N 1
ATOM 2325 C CA . GLN A 1 292 ? -23.120 4.642 11.250 1.00 83.56 292 GLN A CA 1
ATOM 2326 C C . GLN A 1 292 ? -22.256 4.415 12.496 1.00 83.56 292 GLN A C 1
ATOM 2328 O O . GLN A 1 292 ? -21.615 5.350 12.970 1.00 83.56 292 GLN A O 1
ATOM 2333 N N . SER A 1 293 ? -22.219 3.187 13.017 1.00 83.12 293 SER A N 1
ATOM 2334 C CA . SER A 1 293 ? -21.431 2.842 14.201 1.00 83.12 293 SER A CA 1
ATOM 2335 C C . SER A 1 293 ? -19.927 2.914 13.928 1.00 83.12 293 SER A C 1
ATOM 2337 O O . SER A 1 293 ? -19.195 3.476 14.739 1.00 83.12 293 SER A O 1
ATOM 2339 N N . VAL A 1 294 ? -19.473 2.414 12.773 1.00 84.25 294 VAL A N 1
ATOM 2340 C CA . VAL A 1 294 ? -18.068 2.527 12.342 1.00 84.25 294 VAL A CA 1
ATOM 2341 C C . VAL A 1 294 ? -17.677 3.992 12.141 1.00 84.25 294 VAL A C 1
ATOM 2343 O O . VAL A 1 294 ? -16.661 4.443 12.666 1.00 84.25 294 VAL A O 1
ATOM 2346 N N . ASN A 1 295 ? -18.512 4.769 11.447 1.00 85.88 295 ASN A N 1
ATOM 2347 C CA . ASN A 1 295 ? -18.257 6.190 11.215 1.00 85.88 295 ASN A CA 1
ATOM 2348 C C . ASN A 1 295 ? -18.202 6.991 12.524 1.00 85.88 295 ASN A C 1
ATOM 2350 O O . ASN A 1 295 ? -17.334 7.849 12.672 1.00 85.88 295 ASN A O 1
ATOM 2354 N N . ALA A 1 296 ? -19.085 6.701 13.484 1.00 87.06 296 ALA A N 1
ATOM 2355 C CA . ALA A 1 296 ? -19.053 7.325 14.805 1.00 87.06 296 ALA A CA 1
ATOM 2356 C C . ALA A 1 296 ? -17.758 6.986 15.561 1.00 87.06 296 ALA A C 1
ATOM 2358 O O . ALA A 1 296 ? -17.146 7.869 16.160 1.00 87.06 296 ALA A O 1
ATOM 2359 N N . LEU A 1 297 ? -17.298 5.733 15.480 1.00 87.94 297 LEU A N 1
ATOM 2360 C CA . LEU A 1 297 ? -16.030 5.316 16.071 1.00 87.94 297 LEU A CA 1
ATOM 2361 C C . LEU A 1 297 ? -14.834 6.036 15.430 1.00 87.94 297 LEU A C 1
ATOM 2363 O O . LEU A 1 297 ? -13.984 6.561 16.145 1.00 87.94 297 LEU A O 1
ATOM 2367 N N . HIS A 1 298 ? -14.781 6.132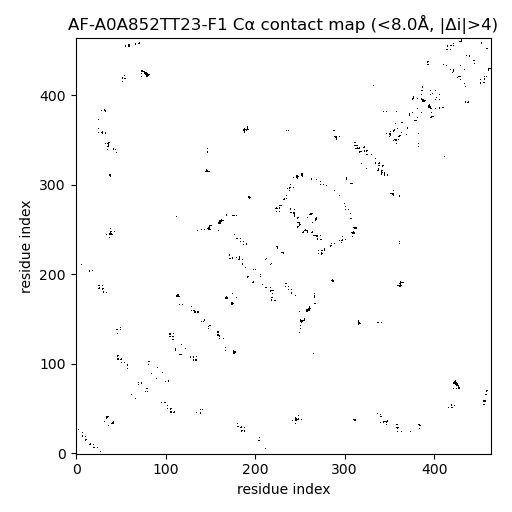 14.099 1.00 90.12 298 HIS A N 1
ATOM 2368 C CA . HIS A 1 298 ? -13.729 6.888 13.413 1.00 90.12 298 HIS A CA 1
ATOM 2369 C C . HIS A 1 298 ? -13.739 8.372 13.795 1.00 90.12 298 HIS A C 1
ATOM 2371 O O . HIS A 1 298 ? -12.678 8.943 14.035 1.00 90.12 298 HIS A O 1
ATOM 2377 N N . GLN A 1 299 ? -14.916 8.996 13.902 1.00 90.88 299 GLN A N 1
ATOM 2378 C CA . GLN A 1 299 ? -15.039 10.386 14.353 1.00 90.88 299 GLN A CA 1
ATOM 2379 C C . GLN A 1 299 ? -14.514 10.577 15.776 1.00 90.88 299 GLN A C 1
ATOM 2381 O O . GLN A 1 299 ? -13.802 11.546 16.034 1.00 90.88 299 GLN A O 1
ATOM 2386 N N . GLU A 1 300 ? -14.811 9.647 16.681 1.00 91.50 300 GLU A N 1
ATOM 2387 C CA . GLU A 1 300 ? -14.312 9.702 18.053 1.00 91.50 300 GLU A CA 1
ATOM 2388 C C . GLU A 1 300 ? -12.788 9.491 18.105 1.00 91.50 300 GLU A C 1
ATOM 2390 O O . GLU A 1 300 ? -12.090 10.239 18.789 1.00 91.50 300 GLU A O 1
ATOM 2395 N N . ILE A 1 301 ? -12.236 8.547 17.331 1.00 92.44 301 ILE A N 1
ATOM 2396 C CA . ILE A 1 301 ? -10.779 8.357 17.211 1.00 92.44 301 ILE A CA 1
ATOM 2397 C C . ILE A 1 301 ? -10.114 9.638 16.686 1.00 92.44 301 ILE A C 1
ATOM 2399 O O . ILE A 1 301 ? -9.136 10.105 17.273 1.00 92.44 301 ILE A O 1
ATOM 2403 N N . VAL A 1 302 ? -10.650 10.246 15.623 1.00 93.88 302 VAL A N 1
ATOM 2404 C CA . VAL A 1 302 ? -10.161 11.525 15.078 1.00 93.88 302 VAL A CA 1
ATOM 2405 C C . VAL A 1 302 ? -10.216 12.619 16.145 1.00 93.88 302 VAL A C 1
ATOM 2407 O O . VAL A 1 302 ? -9.230 13.322 16.355 1.00 93.88 302 VAL A O 1
ATOM 2410 N N . HIS A 1 303 ? -11.334 12.742 16.864 1.00 93.94 303 HIS A N 1
ATOM 2411 C CA . HIS A 1 303 ? -11.510 13.756 17.902 1.00 93.94 303 HIS A CA 1
ATOM 2412 C C . HIS A 1 303 ? -10.488 13.606 19.037 1.00 93.94 303 HIS A C 1
ATOM 2414 O O . HIS A 1 303 ? -9.889 14.590 19.466 1.00 93.94 303 HIS A O 1
ATOM 2420 N N . ARG A 1 304 ? -10.258 12.374 19.502 1.00 92.31 304 ARG A N 1
ATOM 2421 C CA . ARG A 1 304 ? -9.355 12.078 20.626 1.00 92.31 304 ARG A CA 1
ATOM 2422 C C . ARG A 1 304 ? -7.882 12.162 20.260 1.00 92.31 304 ARG A C 1
ATOM 2424 O O . ARG A 1 304 ? -7.071 12.550 21.094 1.00 92.31 304 ARG A O 1
ATOM 2431 N N . THR A 1 305 ? -7.531 11.753 19.045 1.00 94.31 305 THR A N 1
ATOM 2432 C CA . THR A 1 305 ? -6.138 11.765 18.579 1.00 94.31 305 THR A CA 1
ATOM 2433 C C . THR A 1 305 ? -5.729 13.119 18.008 1.00 94.31 305 THR A C 1
ATOM 2435 O O . THR A 1 305 ? -4.541 13.425 17.982 1.00 94.31 305 THR A O 1
ATOM 2438 N N . GLY A 1 306 ? -6.692 13.920 17.541 1.00 94.88 306 GLY A N 1
ATOM 2439 C CA . GLY A 1 306 ? -6.440 15.147 16.790 1.00 94.88 306 GLY A CA 1
ATOM 2440 C C . GLY A 1 306 ? -5.889 14.905 15.380 1.00 94.88 306 GLY A C 1
ATOM 2441 O O . GLY A 1 306 ? -5.562 15.868 14.692 1.00 94.88 306 GLY A O 1
ATOM 2442 N N . LEU A 1 307 ? -5.777 13.647 14.937 1.00 95.00 307 LEU A N 1
ATOM 2443 C CA . LEU A 1 307 ? -5.230 13.294 13.628 1.00 95.00 307 LEU A CA 1
ATOM 2444 C C . LEU A 1 307 ? -6.361 13.168 12.610 1.00 95.00 307 LEU A C 1
ATOM 2446 O O . LEU A 1 307 ? -7.375 12.510 12.862 1.00 95.00 307 LEU A O 1
ATOM 2450 N N . ARG A 1 308 ? -6.179 13.752 11.427 1.00 93.50 308 ARG A N 1
ATOM 2451 C CA . ARG A 1 308 ? -7.197 13.713 10.375 1.00 93.50 308 ARG A CA 1
ATOM 2452 C C . ARG A 1 308 ? -7.168 12.371 9.650 1.00 93.50 308 ARG A C 1
ATOM 2454 O O . ARG A 1 308 ? -6.148 11.679 9.619 1.00 93.50 308 ARG A O 1
ATOM 2461 N N . MET A 1 309 ? -8.297 12.008 9.049 1.00 91.19 309 MET A N 1
ATOM 2462 C CA . MET A 1 309 ? -8.427 10.835 8.184 1.00 91.19 309 MET A CA 1
ATOM 2463 C C . MET A 1 309 ? -8.398 11.289 6.723 1.00 91.19 309 MET A C 1
ATOM 2465 O O . MET A 1 309 ? -9.205 12.129 6.315 1.00 91.19 309 MET A O 1
ATOM 2469 N N . GLY A 1 310 ? -7.443 10.764 5.958 1.00 89.12 310 GLY A N 1
ATOM 2470 C CA . GLY A 1 310 ? -7.315 11.032 4.532 1.00 89.12 310 GLY A CA 1
ATOM 2471 C C . GLY A 1 310 ? -8.471 10.435 3.729 1.00 89.12 310 GLY A C 1
ATOM 2472 O O . GLY A 1 310 ? -9.191 9.554 4.199 1.00 89.12 310 GLY A O 1
ATOM 2473 N N . LYS A 1 311 ? -8.652 10.930 2.503 1.00 86.31 311 LYS A N 1
ATOM 2474 C CA . LYS A 1 311 ? -9.644 10.430 1.543 1.00 86.31 311 LYS A CA 1
ATOM 2475 C C . LYS A 1 311 ? -9.062 10.429 0.140 1.00 86.31 311 LYS A C 1
ATOM 2477 O O . LYS A 1 311 ? -8.264 11.300 -0.180 1.00 86.31 311 LYS A O 1
ATOM 2482 N N . VAL A 1 312 ? -9.489 9.503 -0.705 1.00 77.50 312 VAL A N 1
ATOM 2483 C CA . VAL A 1 312 ? -9.163 9.539 -2.136 1.00 77.50 312 VAL A CA 1
ATOM 2484 C C . VAL A 1 312 ? -10.201 10.400 -2.849 1.00 77.50 312 VAL A C 1
ATOM 2486 O O . VAL A 1 312 ? -11.399 10.249 -2.615 1.00 77.50 312 VAL A O 1
ATOM 2489 N N . VAL A 1 313 ? -9.749 11.344 -3.676 1.00 68.38 313 VAL A N 1
ATOM 2490 C CA . VAL A 1 313 ? -10.629 12.260 -4.411 1.00 68.38 313 VAL A CA 1
ATOM 2491 C C . VAL A 1 313 ? -10.873 11.699 -5.823 1.00 68.38 313 VAL A C 1
ATOM 2493 O O . VAL A 1 313 ? -9.960 11.752 -6.645 1.00 68.38 313 VAL A O 1
ATOM 2496 N N . PRO A 1 314 ? -12.081 11.191 -6.148 1.00 59.75 314 PRO A N 1
ATOM 2497 C CA . PRO A 1 314 ? -12.350 10.562 -7.449 1.00 59.75 314 PRO A CA 1
ATOM 2498 C C . PRO A 1 314 ? -12.281 11.528 -8.638 1.00 59.75 314 PRO A C 1
ATOM 2500 O O . PRO A 1 314 ? -12.012 11.105 -9.755 1.00 59.75 314 PRO A O 1
ATOM 2503 N N . THR A 1 315 ? -12.459 12.837 -8.416 1.00 61.00 315 THR A N 1
ATOM 2504 C CA . THR A 1 315 ? -12.437 13.859 -9.484 1.00 61.00 315 THR A CA 1
ATOM 2505 C C . THR A 1 315 ? -11.058 14.084 -10.113 1.00 61.00 315 THR A C 1
ATOM 2507 O O . THR A 1 315 ? -10.909 14.998 -10.918 1.00 61.00 315 THR A O 1
ATOM 2510 N N . LEU A 1 316 ? -10.040 13.330 -9.697 1.00 61.09 316 LEU A N 1
ATOM 2511 C CA . LEU A 1 316 ? -8.696 13.384 -10.268 1.00 61.09 316 LEU A CA 1
ATOM 2512 C C . LEU A 1 316 ? -8.590 12.558 -11.561 1.00 61.09 316 LEU A C 1
ATOM 2514 O O . LEU A 1 316 ? -7.806 12.906 -12.436 1.00 61.09 316 LEU A O 1
ATOM 2518 N N . SER A 1 317 ? -9.419 11.526 -11.736 1.00 64.44 317 SER A N 1
ATOM 2519 C CA . SER A 1 317 ? -9.383 10.688 -12.937 1.00 64.44 317 SER A CA 1
ATOM 2520 C C . SER A 1 317 ? -10.187 11.284 -14.102 1.00 64.44 317 SER A C 1
ATOM 2522 O O . SER A 1 317 ? -11.201 11.952 -13.895 1.00 64.44 317 SER A O 1
ATOM 2524 N N . SER A 1 318 ? -9.728 11.040 -15.339 1.00 66.00 318 SER A N 1
ATOM 2525 C CA . SER A 1 318 ? -10.393 11.523 -16.561 1.00 66.00 318 SER A CA 1
ATOM 2526 C C . SER A 1 318 ? -11.554 10.637 -17.023 1.00 66.00 318 SER A C 1
ATOM 2528 O O . SER A 1 318 ? -12.382 11.082 -17.818 1.00 66.00 318 SER A O 1
ATOM 2530 N N . ALA A 1 319 ? -11.608 9.395 -16.540 1.00 66.81 319 ALA A N 1
ATOM 2531 C CA . ALA A 1 319 ? -12.721 8.483 -16.769 1.00 66.81 319 ALA A CA 1
ATOM 2532 C C . ALA A 1 319 ? -13.912 8.824 -15.851 1.00 66.81 319 ALA A C 1
ATOM 2534 O O . ALA A 1 319 ? -13.796 9.634 -14.937 1.00 66.81 319 ALA A O 1
ATOM 2535 N N . SER A 1 320 ? -15.069 8.214 -16.089 1.00 69.38 320 SER A N 1
ATOM 2536 C CA . SER A 1 320 ? -16.290 8.377 -15.284 1.00 69.38 320 SER A CA 1
ATOM 2537 C C . SER A 1 320 ? -16.680 7.121 -14.499 1.00 69.38 320 SER A C 1
ATOM 2539 O O . SER A 1 320 ? -17.576 7.171 -13.657 1.00 69.38 320 SER A O 1
ATOM 2541 N N . SER A 1 321 ? -16.022 5.990 -14.773 1.00 67.12 321 SER A N 1
ATOM 2542 C CA . SER A 1 321 ? -16.231 4.714 -14.088 1.00 67.12 321 SER A CA 1
ATOM 2543 C C . SER A 1 321 ? -15.023 3.794 -14.248 1.00 67.12 321 SER A C 1
ATOM 2545 O O . SER A 1 321 ? -14.266 3.913 -15.213 1.00 67.12 321 SER A O 1
ATOM 2547 N N . ILE A 1 322 ? -14.903 2.799 -13.366 1.00 63.31 322 ILE A N 1
ATOM 2548 C CA . ILE A 1 322 ? -13.915 1.721 -13.507 1.00 63.31 322 ILE A CA 1
ATOM 2549 C C . ILE A 1 322 ? -14.079 1.001 -14.860 1.00 63.31 322 ILE A C 1
ATOM 2551 O O . ILE A 1 322 ? -13.086 0.687 -15.517 1.00 63.31 322 ILE A O 1
ATOM 2555 N N . ARG A 1 323 ? -15.325 0.779 -15.317 1.00 65.62 323 ARG A N 1
ATOM 2556 C CA . ARG A 1 323 ? -15.619 0.125 -16.611 1.00 65.62 323 ARG A CA 1
ATOM 2557 C C . ARG A 1 323 ? -15.045 0.902 -17.780 1.00 65.62 323 ARG A C 1
ATOM 2559 O O . ARG A 1 323 ? -14.490 0.311 -18.702 1.00 65.62 323 ARG A O 1
ATOM 2566 N N . GLU A 1 324 ? -15.144 2.222 -17.734 1.00 68.44 324 GLU A N 1
ATOM 2567 C CA . GLU A 1 324 ? -14.526 3.071 -18.741 1.00 68.44 324 GLU A CA 1
ATOM 2568 C C . GLU A 1 324 ? -12.996 2.956 -18.699 1.00 68.44 324 GLU A C 1
ATOM 2570 O O . GLU A 1 324 ? -12.391 2.765 -19.749 1.00 68.44 324 GLU A O 1
ATOM 2575 N N . CYS A 1 325 ? -12.368 2.970 -17.517 1.00 65.69 325 CYS A N 1
ATOM 2576 C CA . CYS A 1 325 ? -10.916 2.774 -17.394 1.00 65.69 325 CYS A CA 1
ATOM 2577 C C . CYS A 1 325 ? -10.448 1.437 -18.000 1.00 65.69 325 CYS A C 1
ATOM 2579 O O . CYS A 1 325 ? -9.393 1.375 -18.636 1.00 65.69 325 CYS A O 1
ATOM 2581 N N . ALA A 1 326 ? -11.227 0.370 -17.795 1.00 59.69 326 ALA A N 1
ATOM 2582 C CA . ALA A 1 326 ? -10.920 -0.975 -18.275 1.00 59.69 326 ALA A CA 1
ATOM 2583 C C . ALA A 1 326 ? -11.151 -1.143 -19.786 1.00 59.69 326 ALA A C 1
ATOM 2585 O O . ALA A 1 326 ? -10.386 -1.827 -20.449 1.00 59.69 326 ALA A O 1
ATOM 2586 N N . THR A 1 327 ? -12.158 -0.490 -20.363 1.00 61.31 327 THR A N 1
ATOM 2587 C CA . THR A 1 327 ? -12.535 -0.704 -21.776 1.00 61.31 327 THR A CA 1
ATOM 2588 C C . THR A 1 327 ? -11.970 0.348 -22.732 1.00 61.31 327 THR A C 1
ATOM 2590 O O . THR A 1 327 ? -11.853 0.117 -23.935 1.00 61.31 327 THR A O 1
ATOM 2593 N N . ARG A 1 328 ? -11.583 1.524 -22.230 1.00 66.50 328 ARG A N 1
ATOM 2594 C CA . ARG A 1 328 ? -11.018 2.603 -23.046 1.00 66.50 328 ARG A CA 1
ATOM 2595 C C . ARG A 1 328 ? -9.609 2.246 -23.507 1.00 66.50 328 ARG A C 1
ATOM 2597 O O . ARG A 1 328 ? -8.755 1.922 -22.687 1.00 66.50 328 ARG A O 1
ATOM 2604 N N . VAL A 1 329 ? -9.325 2.381 -24.803 1.00 66.75 329 VAL A N 1
ATOM 2605 C CA . VAL A 1 329 ? -7.970 2.183 -25.348 1.00 66.75 329 VAL A CA 1
ATOM 2606 C C . VAL A 1 329 ? -7.021 3.216 -24.732 1.00 66.75 329 VAL A C 1
ATOM 2608 O O . VAL A 1 329 ? -7.051 4.398 -25.078 1.00 66.75 329 VAL A O 1
ATOM 2611 N N . LEU A 1 330 ? -6.197 2.762 -23.790 1.00 60.12 330 LEU A N 1
ATOM 2612 C CA . LEU A 1 330 ? -5.247 3.566 -23.027 1.00 60.12 330 LEU A CA 1
ATOM 2613 C C . LEU A 1 330 ? -3.894 2.867 -23.037 1.00 60.12 330 LEU A C 1
ATOM 2615 O O . LEU A 1 330 ? -3.817 1.641 -22.976 1.00 60.12 330 LEU A O 1
ATOM 2619 N N . HIS A 1 331 ? -2.815 3.648 -23.048 1.00 59.59 331 HIS A N 1
ATOM 2620 C CA . HIS A 1 331 ? -1.498 3.088 -22.774 1.00 59.59 331 HIS A CA 1
ATOM 2621 C C . HIS A 1 331 ? -1.462 2.548 -21.333 1.00 59.59 331 HIS A C 1
ATOM 2623 O O . HIS A 1 331 ? -2.042 3.162 -20.435 1.00 59.59 331 HIS A O 1
ATOM 2629 N N . TYR A 1 332 ? -0.743 1.449 -21.076 1.00 54.97 332 TYR A N 1
ATOM 2630 C CA . TYR A 1 332 ? -0.664 0.819 -19.745 1.00 54.97 332 TYR A CA 1
ATOM 2631 C C . TYR A 1 332 ? -0.325 1.823 -18.627 1.00 54.97 332 TYR A C 1
ATOM 2633 O O . TYR A 1 332 ? -0.984 1.869 -17.589 1.00 54.97 332 TYR A O 1
ATOM 2641 N N . ALA A 1 333 ? 0.633 2.718 -18.893 1.00 55.91 333 ALA A N 1
ATOM 2642 C CA . ALA A 1 333 ? 1.050 3.774 -17.965 1.00 55.91 333 ALA A CA 1
ATOM 2643 C C . ALA A 1 333 ? -0.048 4.806 -17.618 1.00 55.91 333 ALA A C 1
ATOM 2645 O O . ALA A 1 333 ? 0.081 5.511 -16.623 1.00 55.91 333 ALA A O 1
ATOM 2646 N N . GLN A 1 334 ? -1.103 4.912 -18.434 1.00 62.00 334 GLN A N 1
ATOM 2647 C CA . GLN A 1 334 ? -2.270 5.771 -18.195 1.00 62.00 334 GLN A CA 1
ATOM 2648 C C . GLN A 1 334 ? -3.419 4.998 -17.542 1.00 62.00 334 GLN A C 1
ATOM 2650 O O . GLN A 1 334 ? -4.105 5.540 -16.683 1.00 62.00 334 GLN A O 1
ATOM 2655 N N . ARG A 1 335 ? -3.598 3.723 -17.909 1.00 65.12 335 ARG A N 1
ATOM 2656 C CA . ARG A 1 335 ? -4.682 2.881 -17.394 1.00 65.12 335 ARG A CA 1
ATOM 2657 C C . ARG A 1 335 ? -4.544 2.608 -15.898 1.00 65.12 335 ARG A C 1
ATOM 2659 O O . ARG A 1 335 ? -5.502 2.809 -15.163 1.00 65.12 335 ARG A O 1
ATOM 2666 N N . VAL A 1 336 ? -3.365 2.181 -15.440 1.00 64.88 336 VAL A N 1
ATOM 2667 C CA . VAL A 1 336 ? -3.134 1.819 -14.026 1.00 64.88 336 VAL A CA 1
ATOM 2668 C C . VAL A 1 336 ? -3.506 2.960 -13.054 1.00 64.88 336 VAL A C 1
ATOM 2670 O O . VAL A 1 336 ? -4.213 2.687 -12.086 1.00 64.88 336 VAL A O 1
ATOM 2673 N N . PRO A 1 337 ? -3.122 4.225 -13.307 1.00 64.25 337 PRO A N 1
ATOM 2674 C CA . PRO A 1 337 ? -3.584 5.402 -12.562 1.00 64.25 337 PRO A CA 1
ATOM 2675 C C . PRO A 1 337 ? -5.095 5.580 -12.446 1.00 64.25 337 PRO A C 1
ATOM 2677 O O . PRO A 1 337 ? -5.628 5.696 -11.342 1.00 64.25 337 PRO A O 1
ATOM 2680 N N . GLU A 1 338 ? -5.781 5.607 -13.591 1.00 66.81 338 GLU A N 1
ATOM 2681 C CA . GLU A 1 338 ? -7.215 5.891 -13.650 1.00 66.81 338 GLU A CA 1
ATOM 2682 C C . GLU A 1 338 ? -8.011 4.783 -12.966 1.00 66.81 338 GLU A C 1
ATOM 2684 O O . GLU A 1 338 ? -8.936 5.059 -12.206 1.00 66.81 338 GLU A O 1
ATOM 2689 N N . VAL A 1 339 ? -7.588 3.537 -13.187 1.00 68.12 339 VAL A N 1
ATOM 2690 C CA . VAL A 1 339 ? -8.053 2.346 -12.478 1.00 68.12 339 VAL A CA 1
ATOM 2691 C C . VAL A 1 339 ? -7.831 2.524 -10.975 1.00 68.12 339 VAL A C 1
ATOM 2693 O O . VAL A 1 339 ? -8.801 2.522 -10.227 1.00 68.12 339 VAL A O 1
ATOM 2696 N N . THR A 1 340 ? -6.593 2.746 -10.523 1.00 70.50 340 THR A N 1
ATOM 2697 C CA . THR A 1 340 ? -6.255 2.801 -9.089 1.00 70.50 340 THR A CA 1
ATOM 2698 C C . THR A 1 340 ? -7.117 3.813 -8.345 1.00 70.50 340 THR A C 1
ATOM 2700 O O . THR A 1 340 ? -7.730 3.450 -7.352 1.00 70.50 340 THR A O 1
ATOM 2703 N N . LEU A 1 341 ? -7.231 5.053 -8.827 1.00 72.12 341 LEU A N 1
ATOM 2704 C CA . LEU A 1 341 ? -7.996 6.088 -8.122 1.00 72.12 341 LEU A CA 1
ATOM 2705 C C . LEU A 1 341 ? -9.494 5.807 -8.079 1.00 72.12 341 LEU A C 1
ATOM 2707 O O . LEU A 1 341 ? -10.108 6.036 -7.037 1.00 72.12 341 LEU A O 1
ATOM 2711 N N . PHE A 1 342 ? -10.078 5.332 -9.184 1.00 72.19 342 PHE A N 1
ATOM 2712 C CA . PHE A 1 342 ? -11.499 4.993 -9.209 1.00 72.19 342 PHE A CA 1
ATOM 2713 C C . PHE A 1 342 ? -11.798 3.805 -8.313 1.00 72.19 342 PHE A C 1
ATOM 2715 O O . PHE A 1 342 ? -12.675 3.912 -7.465 1.00 72.19 342 PHE A O 1
ATOM 2722 N N . TYR A 1 343 ? -11.014 2.730 -8.422 1.00 73.69 343 TYR A N 1
ATOM 2723 C CA . TYR A 1 343 ? -11.118 1.583 -7.526 1.00 73.69 343 TYR A CA 1
ATOM 2724 C C . TYR A 1 343 ? -10.998 2.024 -6.067 1.00 73.69 343 TYR A C 1
ATOM 2726 O O . TYR A 1 343 ? -11.861 1.717 -5.253 1.00 73.69 343 TYR A O 1
ATOM 2734 N N . SER A 1 344 ? -9.977 2.807 -5.726 1.00 78.12 344 SER A N 1
ATOM 2735 C CA . SER A 1 344 ? -9.779 3.294 -4.364 1.00 78.12 344 SER A CA 1
ATOM 2736 C C . SER A 1 344 ? -10.938 4.148 -3.858 1.00 78.12 344 SER A C 1
ATOM 2738 O O . SER A 1 344 ? -11.393 3.956 -2.730 1.00 78.12 344 SER A O 1
ATOM 2740 N N . ALA A 1 345 ? -11.427 5.088 -4.669 1.00 77.81 345 ALA A N 1
ATOM 2741 C CA . ALA A 1 345 ? -12.531 5.961 -4.294 1.00 77.81 345 ALA A CA 1
ATOM 2742 C C . ALA A 1 345 ? -13.853 5.194 -4.158 1.00 77.81 345 ALA A C 1
ATOM 2744 O O . ALA A 1 345 ? -14.573 5.412 -3.183 1.00 77.81 345 ALA A O 1
ATOM 2745 N N . ASP A 1 346 ? -14.142 4.275 -5.079 1.00 76.38 346 ASP A N 1
ATOM 2746 C CA . ASP A 1 346 ? -15.339 3.437 -5.051 1.00 76.38 346 ASP A CA 1
ATOM 2747 C C . ASP A 1 346 ? -15.311 2.497 -3.844 1.00 76.38 346 ASP A C 1
ATOM 2749 O O . ASP A 1 346 ? -16.296 2.418 -3.115 1.00 76.38 346 ASP A O 1
ATOM 2753 N N . LEU A 1 347 ? -14.167 1.880 -3.532 1.00 76.88 347 LEU A N 1
ATOM 2754 C CA . LEU A 1 347 ? -14.014 1.077 -2.316 1.00 76.88 347 LEU A CA 1
ATOM 2755 C C . LEU A 1 347 ? -14.218 1.908 -1.055 1.00 76.88 347 LEU A C 1
ATOM 2757 O O . LEU A 1 347 ? -14.951 1.490 -0.165 1.00 76.88 347 LEU A O 1
ATOM 2761 N N . MET A 1 348 ? -13.615 3.095 -0.957 1.00 78.56 348 MET A N 1
ATOM 2762 C CA . MET A 1 348 ? -13.837 3.971 0.198 1.00 78.56 348 MET A CA 1
ATOM 2763 C C . MET A 1 348 ? -15.308 4.402 0.314 1.00 78.56 348 MET A C 1
ATOM 2765 O O . MET A 1 348 ? -15.840 4.501 1.423 1.00 78.56 348 MET A O 1
ATOM 2769 N N . HIS A 1 349 ? -15.977 4.648 -0.814 1.00 79.06 349 HIS A N 1
ATOM 2770 C CA . HIS A 1 349 ? -17.391 5.019 -0.857 1.00 79.06 349 HIS A CA 1
ATOM 2771 C C . HIS A 1 349 ? -18.292 3.867 -0.423 1.00 79.06 349 HIS A C 1
ATOM 2773 O O . HIS A 1 349 ? -19.113 4.048 0.478 1.00 79.06 349 HIS A O 1
ATOM 2779 N N . GLU A 1 350 ? -18.106 2.677 -0.988 1.00 74.25 350 GLU A N 1
ATOM 2780 C CA . GLU A 1 350 ? -18.849 1.477 -0.606 1.00 74.25 350 GLU A CA 1
ATOM 2781 C C . GLU A 1 350 ? -18.597 1.115 0.865 1.00 74.25 350 GLU A C 1
ATOM 2783 O O . GLU A 1 350 ? -19.560 0.867 1.592 1.00 74.25 350 GLU A O 1
ATOM 2788 N N . ARG A 1 351 ? -17.355 1.256 1.366 1.00 74.44 351 ARG A N 1
ATOM 2789 C CA . ARG A 1 351 ? -17.027 1.115 2.802 1.00 74.44 351 ARG A CA 1
ATOM 2790 C C . ARG A 1 351 ? -17.891 2.015 3.675 1.00 74.44 351 ARG A C 1
ATOM 2792 O O . ARG A 1 351 ? -18.344 1.610 4.742 1.00 74.44 351 ARG A O 1
ATOM 2799 N N . SER A 1 352 ? -18.080 3.259 3.239 1.00 75.81 352 SER A N 1
ATOM 2800 C CA . SER A 1 352 ? -18.803 4.270 4.010 1.00 75.81 352 SER A CA 1
ATOM 2801 C C . SER A 1 352 ? -20.314 4.038 4.037 1.00 75.81 352 SER A C 1
ATOM 2803 O O . SER A 1 352 ? -20.972 4.464 4.989 1.00 75.81 352 SER A O 1
ATOM 2805 N N . LYS A 1 353 ? -20.857 3.373 3.007 1.00 75.94 353 LYS A N 1
ATOM 2806 C CA . LYS A 1 353 ? -22.277 3.020 2.912 1.00 75.94 353 LYS A CA 1
ATOM 2807 C C . LYS A 1 353 ? -22.593 1.769 3.704 1.00 75.94 353 LYS A C 1
ATOM 2809 O O . LYS A 1 353 ? -23.568 1.752 4.451 1.00 75.94 353 LYS A O 1
ATOM 2814 N N . ASP A 1 354 ? -21.787 0.736 3.508 1.00 72.88 354 ASP A N 1
ATOM 2815 C CA . ASP A 1 354 ? -21.989 -0.557 4.126 1.00 72.88 354 ASP A CA 1
ATOM 2816 C C . ASP A 1 354 ? -20.639 -1.283 4.253 1.00 72.88 354 ASP A C 1
ATOM 2818 O O . ASP A 1 354 ? -20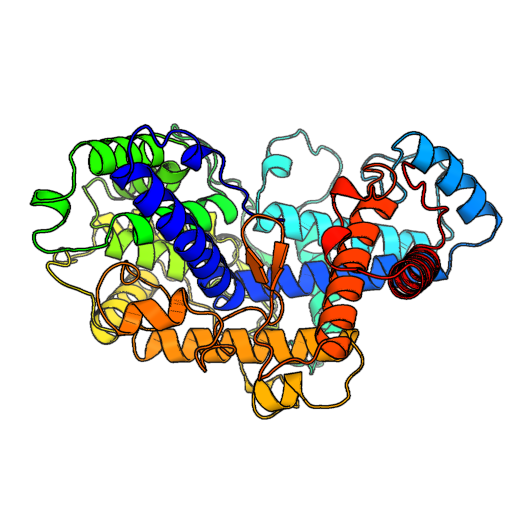.166 -1.920 3.305 1.00 72.88 354 ASP A O 1
ATOM 2822 N N . PRO A 1 355 ? -20.012 -1.209 5.443 1.00 69.31 355 PRO A N 1
ATOM 2823 C CA . PRO A 1 355 ? -18.747 -1.876 5.720 1.00 69.31 355 PRO A CA 1
ATOM 2824 C C . PRO A 1 355 ? -18.786 -3.382 5.435 1.00 69.31 355 PRO A C 1
ATOM 2826 O O . PRO A 1 355 ? -17.753 -3.972 5.133 1.00 69.31 355 PRO A O 1
ATOM 2829 N N . SER A 1 356 ? -19.975 -3.997 5.459 1.00 64.06 356 SER A N 1
ATOM 2830 C CA . SER A 1 356 ? -20.144 -5.420 5.183 1.00 64.06 356 SER A CA 1
ATOM 2831 C C . SER A 1 356 ? -19.918 -5.800 3.712 1.00 64.06 356 SER A C 1
ATOM 2833 O O . SER A 1 356 ? -19.778 -6.988 3.413 1.00 64.06 356 SER A O 1
ATOM 2835 N N . LEU A 1 357 ? -19.878 -4.830 2.779 1.00 60.47 357 LEU A N 1
ATOM 2836 C CA . LEU A 1 357 ? -19.879 -5.127 1.342 1.00 60.47 357 LEU A CA 1
ATOM 2837 C C . LEU A 1 357 ? -18.526 -5.464 0.719 1.00 60.47 357 LEU A C 1
ATOM 2839 O O . LEU A 1 357 ? -18.497 -6.123 -0.316 1.00 60.47 357 LEU A O 1
ATOM 2843 N N . ILE A 1 358 ? -17.430 -5.028 1.330 1.00 56.41 358 ILE A N 1
ATOM 2844 C CA . ILE A 1 358 ? -16.101 -5.010 0.699 1.00 56.41 358 ILE A CA 1
ATOM 2845 C C . ILE A 1 358 ? -15.029 -5.681 1.570 1.00 56.41 358 ILE A C 1
ATOM 2847 O O . ILE A 1 358 ? -13.882 -5.251 1.579 1.00 56.41 358 ILE A O 1
ATOM 2851 N N . SER A 1 359 ? -15.403 -6.721 2.328 1.00 56.50 359 SER A N 1
ATOM 2852 C CA . SER A 1 359 ? -14.517 -7.385 3.297 1.00 56.50 359 SER A CA 1
ATOM 2853 C C . SER A 1 359 ? -13.947 -6.403 4.327 1.00 56.50 359 SER A C 1
ATOM 2855 O O . SER A 1 359 ? -12.742 -6.178 4.412 1.00 56.50 359 SER A O 1
ATOM 2857 N N . HIS A 1 360 ? -14.825 -5.799 5.120 1.00 61.62 360 HIS A N 1
ATOM 2858 C CA . HIS A 1 360 ? -14.427 -5.058 6.306 1.00 61.62 360 HIS A CA 1
ATOM 2859 C C . HIS A 1 360 ? -15.299 -5.512 7.475 1.00 61.62 360 HIS A C 1
ATOM 2861 O O . HIS A 1 360 ? -16.524 -5.451 7.405 1.00 61.62 360 HIS A O 1
ATOM 2867 N N . TYR A 1 361 ? -14.660 -5.943 8.562 1.00 64.00 361 TYR A N 1
ATOM 2868 C CA . TYR A 1 361 ? -15.304 -6.335 9.817 1.00 64.00 361 TYR A CA 1
ATOM 2869 C C . TYR A 1 361 ? -15.912 -7.748 9.861 1.00 64.00 361 TYR A C 1
ATOM 2871 O O . TYR A 1 361 ? -16.931 -7.932 10.522 1.00 64.00 361 TYR A O 1
ATOM 2879 N N . GLY A 1 362 ? -15.286 -8.744 9.216 1.00 54.38 362 GLY A N 1
ATOM 2880 C CA . GLY A 1 362 ? -15.537 -10.173 9.496 1.00 54.38 362 GLY A CA 1
ATOM 2881 C C . GLY A 1 362 ? -16.531 -10.936 8.614 1.00 54.38 362 GLY A C 1
ATOM 2882 O O . GLY A 1 362 ? -16.787 -12.110 8.868 1.00 54.38 362 GLY A O 1
ATOM 2883 N N . MET A 1 363 ? -17.116 -10.309 7.586 1.00 52.59 363 MET A N 1
ATOM 2884 C CA . MET A 1 363 ? -18.328 -10.793 6.877 1.00 52.59 363 MET A CA 1
ATOM 2885 C C . MET A 1 363 ? -18.165 -12.014 5.972 1.00 52.59 363 MET A C 1
ATOM 2887 O O . MET A 1 363 ? -19.147 -12.510 5.419 1.00 52.59 363 MET A O 1
ATOM 2891 N N . ASN A 1 364 ? -16.953 -12.519 5.798 1.00 52.12 364 ASN A N 1
ATOM 2892 C CA . ASN A 1 364 ? -16.638 -13.301 4.609 1.00 52.12 364 ASN A CA 1
ATOM 2893 C C . ASN A 1 364 ? -17.032 -14.788 4.663 1.00 52.12 364 ASN A C 1
ATOM 2895 O O . ASN A 1 364 ? -16.766 -15.511 3.710 1.00 52.12 364 ASN A O 1
ATOM 2899 N N . PHE A 1 365 ? -17.675 -15.262 5.734 1.00 49.75 365 PHE A N 1
ATOM 2900 C CA . PHE A 1 365 ? -17.880 -16.703 5.938 1.00 49.75 365 PHE A CA 1
ATOM 2901 C C . PHE A 1 365 ? -19.323 -17.207 5.864 1.00 49.75 365 PHE A C 1
ATOM 2903 O O . PHE A 1 365 ? -19.519 -18.418 5.763 1.00 49.75 365 PHE A O 1
ATOM 2910 N N . VAL A 1 366 ? -20.353 -16.349 5.915 1.00 45.19 366 VAL A N 1
ATOM 2911 C CA . VAL A 1 366 ? -21.739 -16.846 6.005 1.00 45.19 366 VAL A CA 1
ATOM 2912 C C . VAL A 1 366 ? -22.730 -16.001 5.206 1.00 45.19 366 VAL A C 1
ATOM 2914 O O . VAL A 1 366 ? -22.969 -14.834 5.499 1.00 45.19 366 VAL A O 1
ATOM 2917 N N . GLY A 1 367 ? -23.395 -16.655 4.250 1.00 48.97 367 GLY A N 1
ATOM 2918 C CA . GLY A 1 367 ? -24.569 -16.144 3.542 1.00 48.97 367 GLY A CA 1
ATOM 2919 C C . GLY A 1 367 ? -24.331 -15.849 2.054 1.00 48.97 367 GLY A C 1
ATOM 2920 O O . GLY A 1 367 ? -23.189 -15.802 1.601 1.00 48.97 367 GLY A O 1
ATOM 2921 N N . PRO A 1 368 ? -25.403 -15.620 1.271 1.00 53.84 368 PRO A N 1
ATOM 2922 C CA . PRO A 1 368 ? -25.306 -15.365 -0.172 1.00 53.84 368 PRO A CA 1
ATOM 2923 C C . PRO A 1 368 ? -24.423 -14.161 -0.529 1.00 53.84 368 PRO A C 1
ATOM 2925 O O . PRO A 1 368 ? -23.805 -14.141 -1.585 1.00 53.84 368 PRO A O 1
ATOM 2928 N N . GLY A 1 369 ? -24.329 -13.173 0.369 1.00 53.94 369 GLY A N 1
ATOM 2929 C CA . GLY A 1 369 ? -23.496 -11.983 0.187 1.00 53.94 369 GLY A CA 1
ATOM 2930 C C . GLY A 1 369 ? -21.990 -12.215 0.348 1.00 53.94 369 GLY A C 1
ATOM 2931 O O . GLY A 1 369 ? -21.225 -11.336 -0.036 1.00 53.94 369 GLY A O 1
ATOM 2932 N N . ALA A 1 370 ? -21.553 -13.358 0.889 1.00 53.84 370 ALA A N 1
ATOM 2933 C CA . ALA A 1 370 ? -20.136 -13.724 0.952 1.00 53.84 370 ALA A CA 1
ATOM 2934 C C . ALA A 1 370 ? -19.652 -14.348 -0.367 1.00 53.84 370 ALA A C 1
ATOM 2936 O O . ALA A 1 370 ? -18.505 -14.141 -0.749 1.00 53.84 370 ALA A O 1
ATOM 2937 N N . LEU A 1 371 ? -20.541 -15.036 -1.104 1.00 57.81 371 LEU A N 1
ATOM 2938 C CA . LEU A 1 371 ? -20.197 -15.702 -2.367 1.00 57.81 371 LEU A CA 1
ATOM 2939 C C . LEU A 1 371 ? -19.624 -14.734 -3.402 1.00 57.81 371 LEU A C 1
ATOM 2941 O O . LEU A 1 371 ? -18.689 -15.099 -4.095 1.00 57.81 371 LEU A O 1
ATOM 2945 N N . ARG A 1 372 ? -20.080 -13.480 -3.443 1.00 56.75 372 ARG A N 1
ATOM 2946 C CA . ARG A 1 372 ? -19.526 -12.467 -4.357 1.00 56.75 372 ARG A CA 1
ATOM 2947 C C . ARG A 1 372 ? -18.031 -12.195 -4.162 1.00 56.75 372 ARG A C 1
ATOM 2949 O O . ARG A 1 372 ? -17.370 -11.745 -5.081 1.00 56.75 372 ARG A O 1
ATOM 2956 N N . LEU A 1 373 ? -17.492 -12.428 -2.964 1.00 54.62 373 LEU A N 1
ATOM 2957 C CA . LEU A 1 373 ? -16.083 -12.156 -2.669 1.00 54.62 373 LEU A CA 1
ATOM 2958 C C . LEU A 1 373 ? -15.172 -13.353 -2.976 1.00 54.62 373 LEU A C 1
ATOM 2960 O O . LEU A 1 373 ? -13.963 -13.189 -3.076 1.00 54.62 373 LEU A O 1
ATOM 2964 N N . VAL A 1 374 ? -15.747 -14.545 -3.149 1.00 52.78 374 VAL A N 1
ATOM 2965 C CA . VAL A 1 374 ? -15.028 -15.784 -3.494 1.00 52.78 374 VAL A CA 1
ATOM 2966 C C . VAL A 1 374 ? -15.321 -16.268 -4.915 1.00 52.78 374 VAL A C 1
ATOM 2968 O O . VAL A 1 374 ? -14.540 -17.040 -5.460 1.00 52.78 374 VAL A O 1
ATOM 2971 N N . ASP A 1 375 ? -16.406 -15.800 -5.530 1.00 56.84 375 ASP A N 1
ATOM 2972 C CA . ASP A 1 375 ? -16.822 -16.160 -6.881 1.00 56.84 375 ASP A CA 1
ATOM 2973 C C . ASP A 1 375 ? -16.266 -15.152 -7.908 1.00 56.84 375 ASP A C 1
ATOM 2975 O O . ASP A 1 375 ? -16.657 -13.979 -7.907 1.00 56.84 375 ASP A O 1
ATOM 2979 N N . PRO A 1 376 ? -15.321 -15.566 -8.770 1.00 49.44 376 PRO A N 1
ATOM 2980 C CA . PRO A 1 376 ? -14.725 -14.699 -9.777 1.00 49.44 376 PRO A CA 1
ATOM 2981 C C . PRO A 1 376 ? -15.671 -14.312 -10.915 1.00 49.44 376 PRO A C 1
ATOM 2983 O O . PRO A 1 376 ? -15.350 -13.360 -11.622 1.00 49.44 376 PRO A O 1
ATOM 2986 N N . GLU A 1 377 ? -16.807 -14.997 -11.075 1.00 52.69 377 GLU A N 1
ATOM 2987 C CA . GLU A 1 377 ? -17.782 -14.743 -12.146 1.00 52.69 377 GLU A CA 1
ATOM 2988 C C . GLU A 1 377 ? -18.905 -13.779 -11.730 1.00 52.69 377 GLU A C 1
ATOM 2990 O O . GLU A 1 377 ? -19.753 -13.417 -12.541 1.00 52.69 377 GLU A O 1
ATOM 2995 N N . GLN A 1 378 ? -18.939 -13.327 -10.472 1.00 55.16 378 GLN A N 1
ATOM 2996 C CA . GLN A 1 378 ? -19.921 -12.324 -10.054 1.00 55.16 378 GLN A CA 1
ATOM 2997 C C . GLN A 1 378 ? -19.494 -10.913 -10.484 1.00 55.16 378 GLN A C 1
ATOM 2999 O O . GLN A 1 378 ? -18.309 -10.583 -10.439 1.00 55.16 378 GLN A O 1
ATOM 3004 N N . ASP A 1 379 ? -20.477 -10.068 -10.840 1.00 54.59 379 ASP A N 1
ATOM 3005 C CA . ASP A 1 379 ? -20.358 -8.650 -11.261 1.00 54.59 379 ASP A CA 1
ATOM 3006 C C . ASP A 1 379 ? -19.886 -7.726 -10.115 1.00 54.59 379 ASP A C 1
ATOM 3008 O O . ASP A 1 379 ? -20.537 -6.774 -9.691 1.00 54.59 379 ASP A O 1
ATOM 3012 N N . VAL A 1 380 ? -18.744 -8.078 -9.537 1.00 55.84 380 VAL A N 1
ATOM 3013 C CA . VAL A 1 380 ? -17.999 -7.379 -8.486 1.00 55.84 380 VAL A CA 1
ATOM 3014 C C . VAL A 1 380 ? -16.523 -7.295 -8.868 1.00 55.84 380 VAL A C 1
ATOM 3016 O O . VAL A 1 380 ? -15.660 -7.056 -8.028 1.00 55.84 380 VAL A O 1
ATOM 3019 N N . TRP A 1 381 ? -16.216 -7.427 -10.160 1.00 53.19 381 TRP A N 1
ATOM 3020 C CA . TRP A 1 381 ? -14.899 -7.157 -10.736 1.00 53.19 381 TRP A CA 1
ATOM 3021 C C . TRP A 1 381 ? -14.401 -5.734 -10.394 1.00 53.19 381 TRP A C 1
ATOM 3023 O O . TRP A 1 381 ? -13.200 -5.498 -10.300 1.00 53.19 381 TRP A O 1
ATOM 3033 N N . SER A 1 382 ? -15.312 -4.793 -10.112 1.00 54.38 382 SER A N 1
ATOM 3034 C CA . SER A 1 382 ? -15.016 -3.452 -9.586 1.00 54.38 382 SER A CA 1
ATOM 3035 C C . SER A 1 382 ? -14.485 -3.439 -8.142 1.00 54.38 382 SER A C 1
ATOM 3037 O O . SER A 1 382 ? -14.103 -2.389 -7.636 1.00 54.38 382 SER A O 1
ATOM 3039 N N . ILE A 1 383 ? -14.452 -4.591 -7.469 1.00 54.16 383 ILE A N 1
ATOM 3040 C CA . ILE A 1 383 ? -13.967 -4.804 -6.095 1.00 54.16 383 ILE A CA 1
ATOM 3041 C C . ILE A 1 383 ? -12.794 -5.805 -6.090 1.00 54.16 383 ILE A C 1
ATOM 3043 O O . ILE A 1 383 ? -12.354 -6.243 -5.037 1.00 54.16 383 ILE A O 1
ATOM 3047 N N . PHE A 1 384 ? -12.276 -6.202 -7.252 1.00 60.25 384 PHE A N 1
ATOM 3048 C CA . PHE A 1 384 ? -11.163 -7.143 -7.350 1.00 60.25 384 PHE A CA 1
ATOM 3049 C C . PHE A 1 384 ? -10.169 -6.704 -8.417 1.00 60.25 384 PHE A C 1
ATOM 3051 O O . PHE A 1 384 ? -10.529 -5.955 -9.328 1.00 60.25 384 PHE A O 1
ATOM 3058 N N . PRO A 1 385 ? -8.905 -7.154 -8.342 1.00 59.81 385 PRO A N 1
ATOM 3059 C CA . PRO A 1 385 ? -7.979 -6.868 -9.414 1.00 59.81 385 PRO A CA 1
ATOM 3060 C C . PRO A 1 385 ? -8.459 -7.603 -10.680 1.00 59.81 385 PRO A C 1
ATOM 3062 O O . PRO A 1 385 ? -8.874 -8.764 -10.587 1.00 59.81 385 PRO A O 1
ATOM 3065 N N . PRO A 1 386 ? -8.368 -6.958 -11.859 1.00 64.19 386 PRO A N 1
ATOM 3066 C CA . PRO A 1 386 ? -8.606 -7.580 -13.164 1.00 64.19 386 PRO A CA 1
ATOM 3067 C C . PRO A 1 386 ? -7.902 -8.935 -13.325 1.00 64.19 386 PRO A C 1
ATOM 3069 O O . PRO A 1 386 ? -8.452 -9.874 -13.889 1.00 64.19 386 PRO A O 1
ATOM 3072 N N . LEU A 1 387 ? -6.693 -9.033 -12.770 1.00 63.97 387 LEU A N 1
ATOM 3073 C CA . LEU A 1 387 ? -5.867 -10.226 -12.759 1.00 63.97 387 LEU A CA 1
ATOM 3074 C C . LEU A 1 387 ? -5.744 -10.764 -11.325 1.00 63.97 387 LEU A C 1
ATOM 3076 O O . LEU A 1 387 ? -5.213 -10.084 -10.445 1.00 63.97 387 LEU A O 1
ATOM 3080 N N . ARG A 1 388 ? -6.217 -11.988 -11.095 1.00 66.62 388 ARG A N 1
ATOM 3081 C CA . ARG A 1 388 ? -6.176 -12.699 -9.809 1.00 66.62 388 ARG A CA 1
ATOM 3082 C C . ARG A 1 388 ? -5.106 -13.782 -9.848 1.00 66.62 388 ARG A C 1
ATOM 3084 O O . ARG A 1 388 ? -4.842 -14.333 -10.910 1.00 66.62 388 ARG A O 1
ATOM 3091 N N . VAL A 1 389 ? -4.515 -14.102 -8.697 1.00 59.94 389 VAL A N 1
ATOM 3092 C CA . VAL A 1 389 ? -3.644 -15.275 -8.539 1.00 59.94 389 VAL A CA 1
ATOM 3093 C C . VAL A 1 389 ? -4.304 -16.210 -7.544 1.00 59.94 389 VAL A C 1
ATOM 3095 O O . VAL A 1 389 ? -4.498 -15.850 -6.394 1.00 59.94 389 VAL A O 1
ATOM 3098 N N . THR A 1 390 ? -4.643 -17.411 -7.980 1.00 57.75 390 THR A N 1
ATOM 3099 C CA . THR A 1 390 ? -5.347 -18.421 -7.205 1.00 57.75 390 THR A CA 1
ATOM 3100 C C . THR A 1 390 ? -4.566 -19.721 -7.289 1.00 57.75 390 THR A C 1
ATOM 3102 O O . THR A 1 390 ? -4.310 -20.226 -8.376 1.00 57.75 390 THR A O 1
ATOM 3105 N N . GLU A 1 391 ? -4.127 -20.243 -6.141 1.00 54.59 391 GLU A N 1
ATOM 3106 C CA . GLU A 1 391 ? -3.305 -21.467 -6.076 1.00 54.59 391 GLU A CA 1
ATOM 3107 C C . GLU A 1 391 ? -2.022 -21.399 -6.934 1.00 54.59 391 GLU A C 1
ATOM 3109 O O . GLU A 1 391 ? -1.520 -22.407 -7.420 1.00 54.59 391 GLU A O 1
ATOM 3114 N N . GLY A 1 392 ? -1.473 -20.192 -7.115 1.00 53.94 392 GLY A N 1
ATOM 3115 C CA . GLY A 1 392 ? -0.291 -19.960 -7.954 1.00 53.94 392 GLY A CA 1
ATOM 3116 C C . GLY A 1 392 ? -0.580 -19.862 -9.456 1.00 53.94 392 GLY A C 1
ATOM 3117 O O . GLY A 1 392 ? 0.353 -19.644 -10.221 1.00 53.94 392 GLY A O 1
ATOM 3118 N N . ARG A 1 393 ? -1.847 -19.971 -9.872 1.00 60.03 393 ARG A N 1
ATOM 3119 C CA . ARG A 1 393 ? -2.308 -19.763 -11.253 1.00 60.03 393 ARG A CA 1
ATOM 3120 C C . ARG A 1 393 ? -2.996 -18.426 -11.399 1.00 60.03 393 ARG A C 1
ATOM 3122 O O . ARG A 1 393 ? -3.566 -17.924 -10.436 1.00 60.03 393 ARG A O 1
ATOM 3129 N N . TYR A 1 394 ? -2.969 -17.857 -12.589 1.00 66.50 394 TYR A N 1
ATOM 3130 C CA . TYR A 1 394 ? -3.633 -16.593 -12.841 1.00 66.50 394 TYR A CA 1
ATOM 3131 C C . TYR A 1 394 ? -5.057 -16.819 -13.353 1.00 66.50 394 TYR A C 1
ATOM 3133 O O . TYR A 1 394 ? -5.351 -17.791 -14.041 1.00 66.50 394 TYR A O 1
ATOM 3141 N N . GLY A 1 395 ? -5.965 -15.920 -12.991 1.00 68.94 395 GLY A N 1
ATOM 3142 C CA . GLY A 1 395 ? -7.360 -15.959 -13.415 1.00 68.94 395 GLY A CA 1
ATOM 3143 C C . GLY A 1 395 ? -7.930 -14.558 -13.583 1.00 68.94 395 GLY A C 1
ATOM 3144 O O . GLY A 1 395 ? -7.437 -13.600 -12.989 1.00 68.94 395 GLY A O 1
ATOM 3145 N N . TRP A 1 396 ? -8.965 -14.430 -14.401 1.00 70.88 396 TRP A N 1
ATOM 3146 C CA . TRP A 1 396 ? -9.656 -13.170 -14.666 1.00 70.88 396 TRP A CA 1
ATOM 3147 C C . TRP A 1 396 ? -11.128 -13.452 -15.004 1.00 70.88 396 TRP A C 1
ATOM 3149 O O . TRP A 1 396 ? -11.448 -14.561 -15.443 1.00 70.88 396 TRP A O 1
ATOM 3159 N N . PRO A 1 397 ? -12.038 -12.487 -14.787 1.00 67.62 397 PRO A N 1
ATOM 3160 C CA . PRO A 1 397 ? -13.432 -12.609 -15.202 1.00 67.62 397 PRO A CA 1
ATOM 3161 C C . PRO A 1 397 ? -13.517 -12.613 -16.734 1.00 67.62 397 PRO A C 1
ATOM 3163 O O . PRO A 1 397 ? -13.462 -11.563 -17.368 1.00 67.62 397 PRO A O 1
ATOM 3166 N N . ALA A 1 398 ? -13.629 -13.797 -17.341 1.00 68.38 398 ALA A N 1
ATOM 3167 C CA . ALA A 1 398 ? -13.590 -13.963 -18.799 1.00 68.38 398 ALA A CA 1
ATOM 3168 C C . ALA A 1 398 ? -14.764 -13.292 -19.542 1.00 68.38 398 ALA A C 1
ATOM 3170 O O . ALA A 1 398 ? -14.682 -13.085 -20.751 1.00 68.38 398 ALA A O 1
ATOM 3171 N N . GLU A 1 399 ? -15.849 -12.957 -18.836 1.00 68.69 399 GLU A N 1
ATOM 3172 C CA . GLU A 1 399 ? -16.960 -12.166 -19.382 1.00 68.69 399 GLU A CA 1
ATOM 3173 C C . GLU A 1 399 ? -16.618 -10.670 -19.520 1.00 68.69 399 GLU A C 1
ATOM 3175 O O . GLU A 1 399 ? -17.215 -9.987 -20.352 1.00 68.69 399 GLU A O 1
ATOM 3180 N N . ASP A 1 400 ? -15.649 -10.174 -18.742 1.00 62.72 400 ASP A N 1
ATOM 3181 C CA . ASP A 1 400 ? -15.284 -8.753 -18.664 1.00 62.72 400 ASP A CA 1
ATOM 3182 C C . ASP A 1 400 ? -13.899 -8.442 -19.252 1.00 62.72 400 ASP A C 1
ATOM 3184 O O . ASP A 1 400 ? -13.653 -7.305 -19.653 1.00 62.72 400 ASP A O 1
ATOM 3188 N N . ILE A 1 401 ? -12.989 -9.422 -19.268 1.00 66.50 401 ILE A N 1
ATOM 3189 C CA . ILE A 1 401 ? -11.605 -9.291 -19.738 1.00 66.50 401 ILE A CA 1
ATOM 3190 C C . ILE A 1 401 ? -11.321 -10.442 -20.692 1.00 66.50 401 ILE A C 1
ATOM 3192 O O . ILE A 1 401 ? -11.358 -11.614 -20.302 1.00 66.50 401 ILE A O 1
ATOM 3196 N N . ASP A 1 402 ? -11.019 -10.117 -21.945 1.00 70.00 402 ASP A N 1
ATOM 3197 C CA . ASP A 1 402 ? -10.667 -11.141 -22.921 1.00 70.00 402 ASP A CA 1
ATOM 3198 C C . ASP A 1 402 ? -9.236 -11.677 -22.713 1.00 70.00 402 ASP A C 1
ATOM 3200 O O . ASP A 1 402 ? -8.443 -11.179 -21.908 1.00 70.00 402 ASP A O 1
ATOM 3204 N N . ILE A 1 403 ? -8.902 -12.756 -23.424 1.00 72.56 403 ILE A N 1
ATOM 3205 C CA . ILE A 1 403 ? -7.590 -13.406 -23.315 1.00 72.56 403 ILE A CA 1
ATOM 3206 C C . ILE A 1 403 ? -6.434 -12.478 -23.718 1.00 72.56 403 ILE A C 1
ATOM 3208 O O . ILE A 1 403 ? -5.343 -12.604 -23.159 1.00 72.56 403 ILE A O 1
ATOM 3212 N N . ASP A 1 404 ? -6.646 -11.544 -24.644 1.00 68.88 404 ASP A N 1
ATOM 3213 C CA . ASP A 1 404 ? -5.598 -10.649 -25.138 1.00 68.88 404 ASP A CA 1
ATOM 3214 C C . ASP A 1 404 ? -5.311 -9.544 -24.108 1.00 68.88 404 ASP A C 1
ATOM 3216 O O . ASP A 1 404 ? -4.150 -9.228 -23.811 1.00 68.88 404 ASP A O 1
ATOM 3220 N N . GLU A 1 405 ? -6.357 -9.002 -23.483 1.00 66.62 405 GLU A N 1
ATOM 3221 C CA . GLU A 1 405 ? -6.251 -8.067 -22.364 1.00 66.62 405 GLU A CA 1
ATOM 3222 C C . GLU A 1 405 ? -5.611 -8.724 -21.137 1.00 66.62 405 GLU A C 1
ATOM 3224 O O . GLU A 1 405 ? -4.684 -8.159 -20.546 1.00 66.62 405 GLU A O 1
ATOM 3229 N N . ALA A 1 406 ? -6.039 -9.938 -20.781 1.00 69.19 406 ALA A N 1
ATOM 3230 C CA . ALA A 1 406 ? -5.447 -10.703 -19.688 1.00 69.19 406 ALA A CA 1
ATOM 3231 C C . ALA A 1 406 ? -3.962 -10.997 -19.940 1.00 69.19 406 ALA A C 1
ATOM 3233 O O . ALA A 1 406 ? -3.128 -10.777 -19.059 1.00 69.19 406 ALA A O 1
ATOM 3234 N N . THR A 1 407 ? -3.614 -11.404 -21.165 1.00 70.44 407 THR A N 1
ATOM 3235 C CA . THR A 1 407 ? -2.223 -11.596 -21.599 1.00 70.44 407 THR A CA 1
ATOM 3236 C C . THR A 1 407 ? -1.431 -10.301 -21.443 1.00 70.44 407 THR A C 1
ATOM 3238 O O . THR A 1 407 ? -0.351 -10.299 -20.858 1.00 70.44 407 THR A O 1
ATOM 3241 N N . THR A 1 408 ? -1.981 -9.164 -21.866 1.00 68.50 408 THR A N 1
ATOM 3242 C CA . THR A 1 408 ? -1.324 -7.857 -21.722 1.00 68.50 408 THR A CA 1
ATOM 3243 C C . THR A 1 408 ? -1.073 -7.493 -20.253 1.00 68.50 408 THR A C 1
ATOM 3245 O O . THR A 1 408 ? 0.013 -7.022 -19.905 1.00 68.50 408 THR A O 1
ATOM 3248 N N . LEU A 1 409 ? -2.044 -7.733 -19.366 1.00 69.31 409 LEU A N 1
ATOM 3249 C CA . LEU A 1 409 ? -1.909 -7.492 -17.924 1.00 69.31 409 LEU A CA 1
ATOM 3250 C C . LEU A 1 409 ? -0.867 -8.412 -17.273 1.00 69.31 409 LEU A C 1
ATOM 3252 O O . LEU A 1 409 ? -0.093 -7.959 -16.421 1.00 69.31 409 LEU A O 1
ATOM 3256 N N . LEU A 1 410 ? -0.821 -9.681 -17.685 1.00 71.00 410 LEU A N 1
ATOM 3257 C CA . LEU A 1 410 ? 0.187 -10.655 -17.261 1.00 71.00 410 LEU A CA 1
ATOM 3258 C C . LEU A 1 410 ? 1.593 -10.196 -17.659 1.00 71.00 410 LEU A C 1
ATOM 3260 O O . LEU A 1 410 ? 2.480 -10.124 -16.805 1.00 71.00 410 LEU A O 1
ATOM 3264 N N . ILE A 1 411 ? 1.776 -9.805 -18.924 1.00 70.44 411 ILE A N 1
ATOM 3265 C CA . ILE A 1 411 ? 3.045 -9.282 -19.446 1.00 70.44 411 ILE A CA 1
ATOM 3266 C C . ILE A 1 411 ? 3.460 -8.021 -18.676 1.00 70.44 411 ILE A C 1
ATOM 3268 O O . ILE A 1 411 ? 4.595 -7.924 -18.214 1.00 70.44 411 ILE A O 1
ATOM 3272 N N . GLY A 1 412 ? 2.545 -7.069 -18.471 1.00 69.88 412 GLY A N 1
ATOM 3273 C CA . GLY A 1 412 ? 2.827 -5.839 -17.724 1.00 69.88 412 GLY A CA 1
ATOM 3274 C C . GLY A 1 412 ? 3.235 -6.094 -16.268 1.00 69.88 412 GLY A C 1
ATOM 3275 O O . GLY A 1 412 ? 4.169 -5.466 -15.762 1.00 69.88 412 GLY A O 1
ATOM 3276 N N . SER A 1 413 ? 2.583 -7.055 -15.609 1.00 70.81 413 SER A N 1
ATOM 3277 C CA . SER A 1 413 ? 2.912 -7.469 -14.239 1.00 70.81 413 SER A CA 1
ATOM 3278 C C . SER A 1 413 ? 4.303 -8.097 -14.160 1.00 70.81 413 SER A C 1
ATOM 3280 O O . SER A 1 413 ? 5.091 -7.749 -13.280 1.00 70.81 413 SER A O 1
ATOM 3282 N N . ALA A 1 414 ? 4.628 -8.972 -15.112 1.00 71.88 414 ALA A N 1
ATOM 3283 C CA . ALA A 1 414 ? 5.944 -9.586 -15.234 1.00 71.88 414 ALA A CA 1
ATOM 3284 C C . ALA A 1 414 ? 7.049 -8.554 -15.507 1.00 71.88 414 ALA A C 1
ATOM 3286 O O . ALA A 1 414 ? 8.097 -8.606 -14.871 1.00 71.88 414 ALA A O 1
ATOM 3287 N N . ILE A 1 415 ? 6.803 -7.582 -16.391 1.00 73.44 4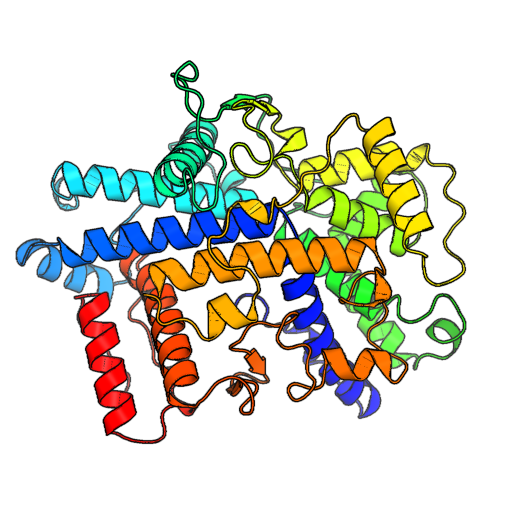15 ILE A N 1
ATOM 3288 C CA . ILE A 1 415 ? 7.745 -6.489 -16.669 1.00 73.44 415 ILE A CA 1
ATOM 3289 C C . ILE A 1 415 ? 7.987 -5.638 -15.412 1.00 73.44 415 ILE A C 1
ATOM 3291 O O . ILE A 1 415 ? 9.137 -5.335 -15.104 1.00 73.44 415 ILE A O 1
ATOM 3295 N N . SER A 1 416 ? 6.938 -5.286 -14.655 1.00 72.75 416 SER A N 1
ATOM 3296 C CA . SER A 1 416 ? 7.084 -4.557 -13.380 1.00 72.75 416 SER A CA 1
ATOM 3297 C C . SER A 1 416 ? 7.958 -5.326 -12.385 1.00 72.75 416 SER A C 1
ATOM 3299 O O . SER A 1 416 ? 8.853 -4.741 -11.778 1.00 72.75 416 SER A O 1
ATOM 3301 N N . SER A 1 417 ? 7.746 -6.638 -12.247 1.00 70.69 417 SER A N 1
ATOM 3302 C CA . SER A 1 417 ? 8.603 -7.497 -11.421 1.00 70.69 417 SER A CA 1
ATOM 3303 C C . SER A 1 417 ? 10.046 -7.544 -11.929 1.00 70.69 417 SER A C 1
ATOM 3305 O O . SER A 1 417 ? 10.976 -7.395 -11.142 1.00 70.69 417 SER A O 1
ATOM 3307 N N . ALA A 1 418 ? 10.242 -7.671 -13.240 1.00 70.56 418 ALA A N 1
ATOM 3308 C CA . ALA A 1 418 ? 11.573 -7.739 -13.826 1.00 70.56 418 ALA A CA 1
ATOM 3309 C C . ALA A 1 418 ? 12.355 -6.427 -13.698 1.00 70.56 418 ALA A C 1
ATOM 3311 O O . ALA A 1 418 ? 13.581 -6.473 -13.629 1.00 70.56 418 ALA A O 1
ATOM 3312 N N . TYR A 1 419 ? 11.689 -5.267 -13.626 1.00 75.81 419 TYR A N 1
ATOM 3313 C CA . TYR A 1 419 ? 12.377 -4.019 -13.299 1.00 75.81 419 TYR A CA 1
ATOM 3314 C C . TYR A 1 419 ? 13.009 -4.073 -11.916 1.00 75.81 419 TYR A C 1
ATOM 3316 O O . TYR A 1 419 ? 14.166 -3.686 -11.800 1.00 75.81 419 TYR A O 1
ATOM 3324 N N . ASP A 1 420 ? 12.298 -4.581 -10.906 1.00 70.81 420 ASP A N 1
ATOM 3325 C CA . ASP A 1 420 ? 12.853 -4.730 -9.560 1.00 70.81 420 ASP A CA 1
ATOM 3326 C C . ASP A 1 420 ? 14.057 -5.668 -9.543 1.00 70.81 420 ASP A C 1
ATOM 3328 O O . ASP A 1 420 ? 15.090 -5.304 -8.982 1.00 70.81 420 ASP A O 1
ATOM 3332 N N . ASP A 1 421 ? 13.954 -6.818 -10.208 1.00 69.81 421 ASP A N 1
ATOM 3333 C CA . ASP A 1 421 ? 15.039 -7.800 -10.277 1.00 69.81 421 ASP A CA 1
ATOM 3334 C C . ASP A 1 421 ? 16.263 -7.255 -11.028 1.00 69.81 421 ASP A C 1
ATOM 3336 O O . ASP A 1 421 ? 17.405 -7.434 -10.593 1.00 69.81 421 ASP A O 1
ATOM 3340 N N . ALA A 1 422 ? 16.033 -6.551 -12.142 1.00 69.50 422 ALA A N 1
ATOM 3341 C CA . ALA A 1 422 ? 17.082 -5.976 -12.976 1.00 69.50 422 ALA A CA 1
ATOM 3342 C C . ALA A 1 422 ? 17.868 -4.885 -12.249 1.00 69.50 422 ALA A C 1
ATOM 3344 O O . ALA A 1 422 ? 19.095 -4.849 -12.335 1.00 69.50 422 ALA A O 1
ATOM 3345 N N . VAL A 1 423 ? 17.178 -3.996 -11.532 1.00 72.75 423 VAL A N 1
ATOM 3346 C CA . VAL A 1 423 ? 17.835 -2.849 -10.901 1.00 72.75 423 VAL A CA 1
ATOM 3347 C C . VAL A 1 423 ? 18.371 -3.151 -9.501 1.00 72.75 423 VAL A C 1
ATOM 3349 O O . VAL A 1 423 ? 19.412 -2.601 -9.152 1.00 72.75 423 VAL A O 1
ATOM 3352 N N . HIS A 1 424 ? 17.744 -4.051 -8.729 1.00 69.31 424 HIS A N 1
ATOM 3353 C CA . HIS A 1 424 ? 18.232 -4.461 -7.400 1.00 69.31 424 HIS A CA 1
ATOM 3354 C C . HIS A 1 424 ? 19.208 -5.642 -7.425 1.00 69.31 424 HIS A C 1
ATOM 3356 O O . HIS A 1 424 ? 19.785 -5.965 -6.390 1.00 69.31 424 HIS A O 1
ATOM 3362 N N . GLY A 1 425 ? 19.395 -6.312 -8.565 1.00 59.22 425 GLY A N 1
ATOM 3363 C CA . GLY A 1 425 ? 20.345 -7.420 -8.661 1.00 59.22 425 GLY A CA 1
ATOM 3364 C C . GLY A 1 425 ? 19.894 -8.688 -7.933 1.00 59.22 425 GLY A C 1
ATOM 3365 O O . GLY A 1 425 ? 20.734 -9.464 -7.489 1.00 59.22 425 GLY A O 1
ATOM 3366 N N . LEU A 1 426 ? 18.584 -8.948 -7.839 1.00 63.44 426 LEU A N 1
ATOM 3367 C CA . LEU A 1 426 ? 18.050 -10.190 -7.246 1.00 63.44 426 LEU A CA 1
ATOM 3368 C C . LEU A 1 426 ? 18.334 -11.447 -8.099 1.00 63.44 426 LEU A C 1
ATOM 3370 O O . LEU A 1 426 ? 18.002 -12.562 -7.698 1.00 63.44 426 LEU A O 1
ATOM 3374 N N . GLY A 1 427 ? 18.994 -11.272 -9.247 1.00 57.06 427 GLY A N 1
ATOM 3375 C CA . GLY A 1 427 ? 19.330 -12.308 -10.217 1.00 57.06 427 GLY A CA 1
ATOM 3376 C C . GLY A 1 427 ? 18.504 -12.175 -11.494 1.00 57.06 427 GLY A C 1
ATOM 3377 O O . GLY A 1 427 ? 17.692 -11.261 -11.642 1.00 57.06 427 GLY A O 1
ATOM 3378 N N . ALA A 1 428 ? 18.729 -13.084 -12.443 1.00 56.22 428 ALA A N 1
ATOM 3379 C CA . ALA A 1 428 ? 17.914 -13.134 -13.646 1.00 56.22 428 ALA A CA 1
ATOM 3380 C C . ALA A 1 428 ? 16.470 -13.541 -13.321 1.00 56.22 428 ALA A C 1
ATOM 3382 O O . ALA A 1 428 ? 16.306 -14.522 -12.589 1.00 56.22 428 ALA A O 1
ATOM 3383 N N . PRO A 1 429 ? 15.440 -12.860 -13.876 1.00 53.31 429 PRO A N 1
ATOM 3384 C CA . PRO A 1 429 ? 14.058 -13.293 -13.777 1.00 53.31 429 PRO A CA 1
ATOM 3385 C C . PRO A 1 429 ? 13.977 -14.754 -14.195 1.00 53.31 429 PRO A C 1
ATOM 3387 O O . PRO A 1 429 ? 14.218 -15.098 -15.353 1.00 53.31 429 PRO A O 1
ATOM 3390 N N . SER A 1 430 ? 13.704 -15.626 -13.230 1.00 56.22 430 SER A N 1
ATOM 3391 C CA . SER A 1 430 ? 13.502 -17.037 -13.511 1.00 56.22 430 SER A CA 1
ATOM 3392 C C . SER A 1 430 ? 12.039 -17.267 -13.866 1.00 56.22 430 SER A C 1
ATOM 3394 O O . SER A 1 430 ? 11.141 -16.606 -13.335 1.00 56.22 430 SER A O 1
ATOM 3396 N N . LEU A 1 431 ? 11.787 -18.256 -14.724 1.00 52.38 431 LEU A N 1
ATOM 3397 C CA . LEU A 1 431 ? 10.426 -18.690 -15.034 1.00 52.38 431 LEU A CA 1
ATOM 3398 C C . LEU A 1 431 ? 9.628 -19.096 -13.793 1.00 52.38 431 LEU A C 1
ATOM 3400 O O . LEU A 1 431 ? 8.409 -18.979 -13.801 1.00 52.38 431 LEU A O 1
ATOM 3404 N N . ALA A 1 432 ? 10.300 -19.513 -12.714 1.00 54.28 432 ALA A N 1
ATOM 3405 C CA . ALA A 1 432 ? 9.646 -19.890 -11.465 1.00 54.28 432 ALA A CA 1
ATOM 3406 C C . ALA A 1 432 ? 8.883 -18.727 -10.801 1.00 54.28 432 ALA A C 1
ATOM 3408 O O . ALA A 1 432 ? 8.072 -18.962 -9.907 1.00 54.28 432 ALA A O 1
ATOM 3409 N N . HIS A 1 433 ? 9.134 -17.481 -11.215 1.00 52.00 433 HIS A N 1
ATOM 3410 C CA . HIS A 1 433 ? 8.440 -16.292 -10.713 1.00 52.00 433 HIS A CA 1
ATOM 3411 C C . HIS A 1 433 ? 7.429 -15.708 -11.707 1.00 52.00 433 HIS A C 1
ATOM 3413 O O . HIS A 1 433 ? 6.747 -14.738 -11.374 1.00 52.00 433 HIS A O 1
ATOM 3419 N N . LEU A 1 434 ? 7.331 -16.280 -12.911 1.00 57.66 434 LEU A N 1
ATOM 3420 C CA . LEU A 1 434 ? 6.492 -15.794 -14.001 1.00 57.66 434 LEU A CA 1
ATOM 3421 C C . LEU A 1 434 ? 5.310 -16.753 -14.242 1.00 57.66 434 LEU A C 1
ATOM 3423 O O . LEU A 1 434 ? 5.433 -17.945 -13.967 1.00 57.66 434 LEU A O 1
ATOM 3427 N N . PRO A 1 435 ? 4.174 -16.266 -14.775 1.00 60.50 435 PRO A N 1
ATOM 3428 C CA . PRO A 1 435 ? 3.007 -17.073 -15.162 1.00 60.50 435 PRO A CA 1
ATOM 3429 C C . PRO A 1 435 ? 3.268 -18.015 -16.353 1.00 60.50 435 PRO A C 1
ATOM 3431 O O . PRO A 1 435 ? 2.519 -18.005 -17.324 1.00 60.50 435 PRO A O 1
ATOM 3434 N N . ALA A 1 436 ? 4.336 -18.815 -16.335 1.00 59.59 436 ALA A N 1
ATOM 3435 C CA . ALA A 1 436 ? 4.714 -19.673 -17.461 1.00 59.59 436 ALA A CA 1
ATOM 3436 C C . ALA A 1 436 ? 3.571 -20.610 -17.886 1.00 59.59 436 ALA A C 1
ATOM 3438 O O . ALA A 1 436 ? 3.319 -20.772 -19.076 1.00 59.59 436 ALA A O 1
ATOM 3439 N N . ASP A 1 437 ? 2.838 -21.145 -16.905 1.00 64.88 437 ASP A N 1
ATOM 3440 C CA . ASP A 1 437 ? 1.704 -22.054 -17.104 1.00 64.88 437 ASP A CA 1
ATOM 3441 C C . ASP A 1 437 ? 0.517 -21.412 -17.852 1.00 64.88 437 ASP A C 1
ATOM 3443 O O . ASP A 1 437 ? -0.333 -22.124 -18.392 1.00 64.88 437 ASP A O 1
ATOM 3447 N N . GLU A 1 438 ? 0.453 -20.077 -17.909 1.00 67.88 438 GLU A N 1
ATOM 3448 C CA . GLU A 1 438 ? -0.613 -19.343 -18.601 1.00 67.88 438 GLU A CA 1
ATOM 3449 C C . GLU A 1 438 ? -0.340 -19.187 -20.102 1.00 67.88 438 GLU A C 1
ATOM 3451 O O . GLU A 1 438 ? -1.270 -19.009 -20.895 1.00 67.88 438 GLU A O 1
ATOM 3456 N N . PHE A 1 439 ? 0.923 -19.308 -20.521 1.00 68.56 439 PHE A N 1
ATOM 3457 C CA . PHE A 1 439 ? 1.317 -19.248 -21.924 1.00 68.56 439 PHE A CA 1
ATOM 3458 C C . PHE A 1 439 ? 1.337 -20.663 -22.514 1.00 68.56 439 PHE A C 1
ATOM 3460 O O . PHE A 1 439 ? 2.225 -21.468 -22.246 1.00 68.56 439 PHE A O 1
ATOM 3467 N N . LYS A 1 440 ? 0.332 -20.987 -23.334 1.00 67.25 440 LYS A N 1
ATOM 3468 C CA . LYS A 1 440 ? 0.082 -22.361 -23.816 1.00 67.25 440 LYS A CA 1
ATOM 3469 C C . LYS A 1 440 ? 0.752 -22.684 -25.149 1.00 67.25 440 LYS A C 1
ATOM 3471 O O . LYS A 1 440 ? 0.686 -23.827 -25.600 1.00 67.25 440 LYS A O 1
ATOM 3476 N N . THR A 1 441 ? 1.339 -21.689 -25.807 1.00 73.94 441 THR A N 1
ATOM 3477 C CA . THR A 1 441 ? 1.931 -21.824 -27.142 1.00 73.94 441 THR A CA 1
ATOM 3478 C C . THR A 1 441 ? 3.337 -21.240 -27.182 1.00 73.94 441 THR A C 1
ATOM 3480 O O . THR A 1 441 ? 3.621 -20.239 -26.523 1.00 73.94 441 THR A O 1
ATOM 3483 N N . ASP A 1 442 ? 4.199 -21.824 -28.015 1.00 73.12 442 ASP A N 1
ATOM 3484 C CA . ASP A 1 442 ? 5.561 -21.321 -28.238 1.00 73.12 442 ASP A CA 1
ATOM 3485 C C . ASP A 1 442 ? 5.567 -19.876 -28.764 1.00 73.12 442 ASP A C 1
ATOM 3487 O O . ASP A 1 442 ? 6.495 -19.118 -28.490 1.00 73.12 442 ASP A O 1
ATOM 3491 N N . GLU A 1 443 ? 4.520 -19.471 -29.489 1.00 75.56 443 GLU A N 1
ATOM 3492 C CA . GLU A 1 443 ? 4.343 -18.107 -29.997 1.00 75.56 443 GLU A CA 1
ATOM 3493 C C . GLU A 1 443 ? 4.067 -17.108 -28.865 1.00 75.56 443 GLU A C 1
ATOM 3495 O O . GLU A 1 443 ? 4.721 -16.071 -28.794 1.00 75.56 443 GLU A O 1
ATOM 3500 N N . GLN A 1 444 ? 3.170 -17.443 -27.932 1.00 71.88 444 GLN A N 1
ATOM 3501 C CA . GLN A 1 444 ? 2.896 -16.617 -26.750 1.00 71.88 444 GLN A CA 1
ATOM 3502 C C . GLN A 1 444 ? 4.124 -16.484 -25.847 1.00 71.88 444 GLN A C 1
ATOM 3504 O O . GLN A 1 444 ? 4.422 -15.388 -25.374 1.00 71.88 444 GLN A O 1
ATOM 3509 N N . ILE A 1 445 ? 4.854 -17.584 -25.642 1.00 73.25 445 ILE A N 1
ATOM 3510 C CA . ILE A 1 445 ? 6.111 -17.574 -24.888 1.00 73.25 445 ILE A CA 1
ATOM 3511 C C . ILE A 1 445 ? 7.137 -16.695 -25.613 1.00 73.25 445 ILE A C 1
ATOM 3513 O O . ILE A 1 445 ? 7.757 -15.840 -24.994 1.00 73.25 445 ILE A O 1
ATOM 3517 N N . SER A 1 446 ? 7.284 -16.838 -26.932 1.00 74.69 446 SER A N 1
ATOM 3518 C CA . SER A 1 446 ? 8.229 -16.028 -27.715 1.00 74.69 446 SER A CA 1
ATOM 3519 C C . SER A 1 446 ? 7.902 -14.535 -27.653 1.00 74.69 446 SER A C 1
ATOM 3521 O O . SER A 1 446 ? 8.794 -13.736 -27.375 1.00 74.69 446 SER A O 1
ATOM 3523 N N . LEU A 1 447 ? 6.631 -14.157 -27.822 1.00 75.88 447 LEU A N 1
ATOM 3524 C CA . LEU A 1 447 ? 6.173 -12.770 -27.706 1.00 75.88 447 LEU A CA 1
ATOM 3525 C C . LEU A 1 447 ? 6.451 -12.202 -26.310 1.00 75.88 447 LEU A C 1
ATOM 3527 O O . LEU A 1 447 ? 6.968 -11.094 -26.173 1.00 75.88 447 LEU A O 1
ATOM 3531 N N . PHE A 1 448 ? 6.142 -12.971 -25.268 1.00 74.75 448 PHE A N 1
ATOM 3532 C CA . PHE A 1 448 ? 6.427 -12.577 -23.895 1.00 74.75 448 PHE A CA 1
ATOM 3533 C C . PHE A 1 448 ? 7.927 -12.344 -23.667 1.00 74.75 448 PHE A C 1
ATOM 3535 O O . PHE A 1 448 ? 8.320 -11.346 -23.059 1.00 74.75 448 PHE A O 1
ATOM 3542 N N . ASN A 1 449 ? 8.771 -13.220 -24.211 1.00 73.69 449 ASN A N 1
ATOM 3543 C CA . ASN A 1 449 ? 10.224 -13.129 -24.089 1.00 73.69 449 ASN A CA 1
ATOM 3544 C C . ASN A 1 449 ? 10.775 -11.907 -24.820 1.00 73.69 449 ASN A C 1
ATOM 3546 O O . ASN A 1 449 ? 11.664 -11.227 -24.298 1.00 73.69 449 ASN A O 1
ATOM 3550 N N . GLU A 1 450 ? 10.257 -11.623 -26.013 1.00 77.31 450 GLU A N 1
ATOM 3551 C CA . GLU A 1 450 ? 10.600 -10.433 -26.787 1.00 77.31 450 GLU A CA 1
ATOM 3552 C C . GLU A 1 450 ? 10.233 -9.162 -26.022 1.00 77.31 450 GLU A C 1
ATOM 3554 O O . GLU A 1 450 ? 11.074 -8.275 -25.878 1.00 77.31 450 GLU A O 1
ATOM 3559 N N . GLU A 1 451 ? 9.028 -9.099 -25.458 1.00 77.12 451 GLU A N 1
ATOM 3560 C CA . GLU A 1 451 ? 8.555 -7.960 -24.672 1.00 77.12 451 GLU A CA 1
ATOM 3561 C C . GLU A 1 451 ? 9.372 -7.743 -23.393 1.00 77.12 451 GLU A C 1
ATOM 3563 O O . GLU A 1 451 ? 9.800 -6.621 -23.107 1.00 77.12 451 GLU A O 1
ATOM 3568 N N . LEU A 1 452 ? 9.673 -8.814 -22.657 1.00 73.88 452 LEU A N 1
ATOM 3569 C CA . LEU A 1 452 ? 10.480 -8.748 -21.440 1.00 73.88 452 LEU A CA 1
ATOM 3570 C C . LEU A 1 452 ? 11.927 -8.326 -21.748 1.00 73.88 452 LEU A C 1
ATOM 3572 O O . LEU A 1 452 ? 12.474 -7.437 -21.091 1.00 73.88 452 LEU A O 1
ATOM 3576 N N . THR A 1 453 ? 12.530 -8.901 -22.794 1.00 76.12 453 THR A N 1
ATOM 3577 C CA . THR A 1 453 ? 13.882 -8.538 -23.255 1.00 76.12 453 THR A CA 1
ATOM 3578 C C . THR A 1 453 ? 13.921 -7.089 -23.731 1.00 76.12 453 THR A C 1
ATOM 3580 O O . THR A 1 453 ? 14.850 -6.348 -23.407 1.00 76.12 453 THR A O 1
ATOM 3583 N N . ARG A 1 454 ? 12.898 -6.654 -24.474 1.00 79.56 454 ARG A N 1
ATOM 3584 C CA . ARG A 1 454 ? 12.758 -5.277 -24.952 1.00 79.56 454 ARG A CA 1
ATOM 3585 C C . ARG A 1 454 ? 12.648 -4.296 -23.792 1.00 79.56 454 ARG A C 1
ATOM 3587 O O . ARG A 1 454 ? 13.296 -3.252 -23.839 1.00 79.56 454 ARG A O 1
ATOM 3594 N N . ALA A 1 455 ? 11.864 -4.623 -22.766 1.00 74.25 455 ALA A N 1
ATOM 3595 C CA . ALA A 1 455 ? 11.652 -3.770 -21.602 1.00 74.25 455 ALA A CA 1
ATOM 3596 C C . ALA A 1 455 ? 12.917 -3.626 -20.742 1.00 74.25 455 ALA A C 1
ATOM 3598 O O . ALA A 1 455 ? 13.300 -2.506 -20.399 1.00 74.25 455 ALA A O 1
ATOM 3599 N N . VAL A 1 456 ? 13.584 -4.743 -20.431 1.00 73.75 456 VAL A N 1
ATOM 3600 C CA . VAL A 1 456 ? 14.709 -4.778 -19.482 1.00 73.75 456 VAL A CA 1
ATOM 3601 C C . VAL A 1 456 ? 16.060 -4.492 -20.154 1.00 73.75 456 VAL A C 1
ATOM 3603 O O . VAL A 1 456 ? 16.972 -3.992 -19.503 1.00 73.75 456 VAL A O 1
ATOM 3606 N N . ARG A 1 457 ? 16.204 -4.779 -21.457 1.00 76.19 457 ARG A N 1
ATOM 3607 C CA . ARG A 1 457 ? 17.438 -4.656 -22.272 1.00 76.19 457 ARG A CA 1
ATOM 3608 C C . ARG A 1 457 ? 18.649 -5.466 -21.796 1.00 76.19 457 ARG A C 1
ATOM 3610 O O . ARG A 1 457 ? 19.680 -5.457 -22.469 1.00 76.19 457 ARG A O 1
ATOM 3617 N N . LEU A 1 458 ? 18.532 -6.179 -20.680 1.00 70.69 458 LEU A N 1
ATOM 3618 C CA . LEU A 1 458 ? 19.529 -7.122 -20.188 1.00 70.69 458 LEU A CA 1
ATOM 3619 C C . LEU A 1 458 ? 19.217 -8.535 -20.708 1.00 70.69 458 LEU A C 1
ATOM 3621 O O . LEU A 1 458 ? 18.046 -8.859 -20.924 1.00 70.69 458 LEU A O 1
ATOM 3625 N N . PRO A 1 459 ? 20.237 -9.386 -20.920 1.00 64.88 459 PRO A N 1
ATOM 3626 C CA . PRO A 1 459 ? 20.029 -10.757 -21.367 1.00 64.88 459 PRO A CA 1
ATOM 3627 C C . PRO A 1 459 ? 19.219 -11.527 -20.326 1.00 64.88 459 PRO A C 1
ATOM 3629 O O . PRO A 1 459 ? 19.667 -11.648 -19.200 1.00 64.88 459 PRO A O 1
ATOM 3632 N N . LEU A 1 460 ? 18.067 -12.088 -20.680 1.00 61.78 460 LEU A N 1
ATOM 3633 C CA . LEU A 1 460 ? 17.315 -12.957 -19.772 1.00 61.78 460 LEU A CA 1
ATOM 3634 C C . LEU A 1 460 ? 17.845 -14.390 -19.876 1.00 61.78 460 LEU A C 1
ATOM 3636 O O . LEU A 1 460 ? 17.937 -14.937 -20.977 1.00 61.78 460 LEU A O 1
ATOM 3640 N N . SER A 1 461 ? 18.198 -15.012 -18.748 1.00 54.16 461 SER A N 1
ATOM 3641 C CA . SER A 1 461 ? 18.578 -16.427 -18.723 1.00 54.16 461 SER A CA 1
ATOM 3642 C C . SER A 1 461 ? 17.379 -17.299 -18.362 1.00 54.16 461 SER A C 1
ATOM 3644 O O . SER A 1 461 ? 16.911 -17.284 -17.225 1.00 54.16 461 SER A O 1
ATOM 3646 N N . TRP A 1 462 ? 16.929 -18.086 -19.332 1.00 45.34 462 TRP A N 1
ATOM 3647 C CA . TRP A 1 462 ? 15.883 -19.090 -19.179 1.00 45.34 462 TRP A CA 1
ATOM 3648 C C . TRP A 1 462 ? 16.509 -20.381 -18.642 1.00 45.34 462 TRP A C 1
ATOM 3650 O O . TRP A 1 462 ? 17.408 -20.915 -19.300 1.00 45.34 462 TRP A O 1
ATOM 3660 N N . PRO A 1 463 ? 16.095 -20.912 -17.479 1.00 39.38 463 PRO A N 1
ATOM 3661 C CA . PRO A 1 463 ? 16.359 -22.315 -17.202 1.00 39.38 463 PRO A CA 1
ATOM 3662 C C . PRO A 1 463 ? 15.565 -23.144 -18.225 1.00 39.38 463 PRO A C 1
ATOM 3664 O O . PRO A 1 463 ? 14.346 -23.003 -18.310 1.00 39.38 463 PRO A O 1
ATOM 3667 N N . MET A 1 464 ? 16.277 -23.930 -19.041 1.00 34.94 464 MET A N 1
ATOM 3668 C CA . MET A 1 464 ? 15.683 -24.985 -19.874 1.00 34.94 464 MET A CA 1
ATOM 3669 C C . MET A 1 464 ? 15.206 -26.155 -19.023 1.00 34.94 464 MET A C 1
ATOM 3671 O O . MET A 1 464 ? 15.907 -26.471 -18.030 1.00 34.94 464 MET A O 1
#

Mean predicted aligned error: 10.44 Å